Protein AF-A0A2N1JEE6-F1 (afdb_monomer)

Organism: NCBI:txid2020962

Secondary structure (DSSP, 8-state):
-----PPPP---------------------S--SSHHHHHHHHH----HHHHHHHHHHHHTS-TT---HHHHHHHHHHHTT-HHHHHHHHHHTTTTTTS-HHHHHHHHHHHHHHHHHHHTTS--SSHHHHHHHHHHHHTPPPPPPTT--------SSSSSS-----------TTHHHHHHHHHHHHHHHHHHHHHHHHHHHHHHHHHHHHHHHHHHHHHHHHHHHHHHHHHHHHHHHHHHHHHHHHHHHHHHHHHHHHHHHHHHHHHHHHHHHHHHHHHHHHHHHHHHHHHHHHHHHHHHHHHHHHHTTS----TTTHHHHHHHHHHHHHHHHHHHHHHHHHHHHHHHHHHHHHHHHHHHHHHHHHHHHHHHHHHHHHHHHHHHHHHHHHHHHHHHHHHHHHHHHHHHHHHHHHHHHHHHHHHHHHHHHHHHHHHHHHHHHHHHHHHHHHHHHHHHHHHHHHHHHHHHHHHHHHHHHHHHHHTTHHHHHHHHHHHHHHHHHHHHHHHHHHHHHHHHHHHHHS--

Radius of gyration: 68.31 Å; Cα contacts (8 Å, |Δi|>4): 81; chains: 1; bounding box: 170×67×222 Å

Solvent-accessible surface area (backbone atoms only — not comparable to full-atom values): 29896 Å² total; per-residue (Å²): 142,78,86,83,83,80,75,85,80,79,82,75,88,66,87,78,85,75,82,72,93,77,78,85,81,89,79,95,78,92,84,79,90,72,62,67,65,56,51,56,54,35,70,65,61,86,68,51,72,48,51,49,53,48,50,51,56,33,53,68,76,46,65,81,80,41,65,55,66,67,58,53,51,50,36,43,59,54,49,73,64,38,62,66,57,51,49,47,35,36,56,78,67,64,47,73,84,86,52,57,72,71,57,43,52,53,52,49,48,56,51,55,51,50,52,55,58,54,51,70,73,44,79,54,83,21,56,57,54,24,46,29,55,47,32,48,58,77,75,40,77,57,77,82,70,89,79,82,84,68,87,78,78,90,80,86,78,81,86,82,79,84,86,81,87,88,79,88,81,98,80,61,90,68,54,59,60,55,53,48,53,48,48,51,48,52,49,52,51,49,51,52,50,52,52,50,50,52,50,51,51,53,53,50,48,52,52,50,50,54,49,48,50,51,51,51,53,51,48,52,55,47,50,53,51,49,53,52,49,54,51,48,53,51,53,50,52,50,50,53,51,50,51,53,52,49,54,51,52,51,52,50,51,52,52,51,51,51,50,51,53,50,50,53,51,52,52,52,53,50,52,53,50,50,50,52,50,52,52,52,49,54,50,50,51,54,49,50,52,51,49,50,56,50,51,54,50,52,51,52,50,54,48,54,55,51,60,69,66,69,81,82,88,76,84,81,56,58,71,63,43,51,58,51,42,54,54,48,47,52,50,44,48,51,45,52,53,49,47,51,51,48,48,51,49,51,51,50,49,48,52,52,52,51,50,51,51,51,53,49,49,51,51,50,51,53,51,51,52,53,52,50,51,52,50,49,52,53,53,48,51,57,52,48,53,53,48,54,53,50,51,52,50,50,51,52,51,49,51,51,50,51,51,52,51,52,52,52,51,52,51,53,48,50,54,49,52,52,52,52,52,53,48,52,54,50,50,52,51,51,52,52,52,50,52,50,51,52,51,49,52,54,49,51,52,51,51,50,53,49,49,49,60,64,43,45,62,56,51,50,52,51,51,52,49,52,50,52,52,50,49,52,51,53,48,52,54,47,51,65,54,52,68,45,44,63,58,52,52,50,50,50,50,52,51,50,52,53,51,48,52,49,49,52,49,52,52,51,51,50,50,50,53,51,51,50,52,52,51,60,67,73,75,115

Foldseek 3Di:
DDDDDDDDDDPPPDPPPPPDDDDDDDDDDPDDPPVVVLLVLLVVPPDDPLLLVLVLQLVVPDDPQDPDVVSSVVSNVVSLPPPVSLVSQLVVVVVPPDDDPVVSSVVSCVVSVVVVVSLNVADDSHSQRSSCSSCVSVVHHRDDDPDPPDPDDPDDPPPPPPDDDDDDDPDDPPVVVVVVVVVVVVVVVVVVVVVVVVVVVVVVVVVVVVVVVVVVVVVVVVVVVVVVVVVVVVVVVVVVVVVVVVVVVVVVVVVVVVVVVVVVVVVVVVVVVVVVVVVVVVVVVVVVVVVVVVVVVVVVVVVVVVVVVPDDDDPPCVVVVVVVCVVVVVVVVVVVVVVVVVVVVVVVVVVVVVVVVVVVVVVVVVVVVVVVVVVVVVVVVVVVVVVVVVVVVVVVVVVVVVVVVVVVVVVVVVVVVVVVVVVVVVVVVVVVVVVVVVVVVVVVVVVVVVVCVVCVVVVVVVVVVVVVVVVVVVVVVVVVVVVCVVVVVVVVVVVVVVVVVVVVVVVVVVVVVVVVVVVVVVVD

Sequence (524 aa):
MEPVLGAPGHTSLFFNSSFASDSSDGSAAASSAGPSRLQHLATSFHLHDAEIAFFDQVLRGLDDTSSSFSELKHMYNACIQDTSLVTQVARTLELTASYRVADIRAAVDTRLWNTLLSLVQVRGSTWRERWDSVRVSIGLEPLDTPDTEEPYAMNTLADALAFADPETSTADLDSHAWDRRIAQRCYNVQILRAAWAQWREQTAYRHMEQRQERHADAFDAALVRERAWRAWRRTFARCCALERTASKAHSARAHEHVALTFTEWRLHAKAQFIDRVCRAQALRTAWNQWWQAFTTRTVQMQCAERDAASLDRTRPWRLAFARNIYARASTALLRTHSDTRLLCRCVNRWRKTARQRHMAARRAEHSADVLLLTRAVAQWRTRYEVNVHMDQKAAATHTLHLLARHRAHLRRWHTHAKRRRMHRTMLSLFHSQHKQAVLQQTWDQWRDVFAETLLAHEEYATFAYRRRRMLHTCWGRWLARTSLLPAVELRRRSLQSSAWQRWVGMVLARRQRRNAAIFTSATL

Structure (mmCIF, N/CA/C/O backbone):
data_AF-A0A2N1JEE6-F1
#
_entry.id   AF-A0A2N1JEE6-F1
#
loop_
_atom_site.group_PDB
_atom_site.id
_atom_site.type_symbol
_atom_site.label_atom_id
_atom_site.label_alt_id
_atom_site.label_comp_id
_atom_site.label_asym_id
_atom_site.label_entity_id
_atom_site.label_seq_id
_atom_site.pdbx_PDB_ins_code
_atom_site.Cartn_x
_atom_site.Cartn_y
_atom_site.Cartn_z
_atom_site.occupancy
_atom_site.B_iso_or_equiv
_atom_site.auth_seq_id
_atom_site.auth_comp_id
_atom_site.auth_asym_id
_atom_site.auth_atom_id
_atom_site.pdbx_PDB_model_num
ATOM 1 N N . MET A 1 1 ? 1.977 -38.975 23.745 1.00 42.34 1 MET A N 1
ATOM 2 C CA . MET A 1 1 ? 1.990 -39.452 22.349 1.00 42.34 1 MET A CA 1
ATOM 3 C C . MET A 1 1 ? 0.694 -38.987 21.711 1.00 42.34 1 MET A C 1
ATOM 5 O O . MET A 1 1 ? -0.323 -39.640 21.879 1.00 42.34 1 MET A O 1
ATOM 9 N N . GLU A 1 2 ? 0.723 -37.817 21.081 1.00 30.75 2 GLU A N 1
ATOM 10 C CA . GLU A 1 2 ? -0.390 -37.247 20.310 1.00 30.75 2 GLU A CA 1
ATOM 11 C C . GLU A 1 2 ? 0.098 -37.020 18.872 1.00 30.75 2 GLU A C 1
ATOM 13 O O . GLU A 1 2 ? 1.260 -36.633 18.699 1.00 30.75 2 GLU A O 1
ATOM 18 N N . PRO A 1 3 ? -0.731 -37.265 17.843 1.00 54.09 3 PRO A N 1
ATOM 19 C CA . PRO A 1 3 ? -0.333 -37.055 16.463 1.00 54.09 3 PRO A CA 1
ATOM 20 C C . PRO A 1 3 ? -0.489 -35.577 16.089 1.00 54.09 3 PRO A C 1
ATOM 22 O O . PRO A 1 3 ? -1.566 -34.991 16.185 1.00 54.09 3 PRO A O 1
ATOM 25 N N . VAL A 1 4 ? 0.610 -34.980 15.632 1.00 46.44 4 VAL A N 1
ATOM 26 C CA . VAL A 1 4 ? 0.639 -33.645 15.028 1.00 46.44 4 VAL A CA 1
ATOM 27 C C . VAL A 1 4 ? 0.014 -33.736 13.635 1.00 46.44 4 VAL A C 1
ATOM 29 O O . VAL A 1 4 ? 0.578 -34.348 12.731 1.00 46.44 4 VAL A O 1
ATOM 32 N N . LEU A 1 5 ? -1.161 -33.130 13.465 1.00 43.97 5 LEU A N 1
ATOM 33 C CA . LEU A 1 5 ? -1.793 -32.920 12.163 1.00 43.97 5 LEU A CA 1
ATOM 34 C C . LEU A 1 5 ? -1.007 -31.854 11.387 1.00 43.97 5 LEU A C 1
ATOM 36 O O . LEU A 1 5 ? -0.991 -30.680 11.758 1.00 43.97 5 LEU A O 1
ATOM 40 N N . GLY A 1 6 ? -0.336 -32.283 10.317 1.00 38.59 6 GLY A N 1
ATOM 41 C CA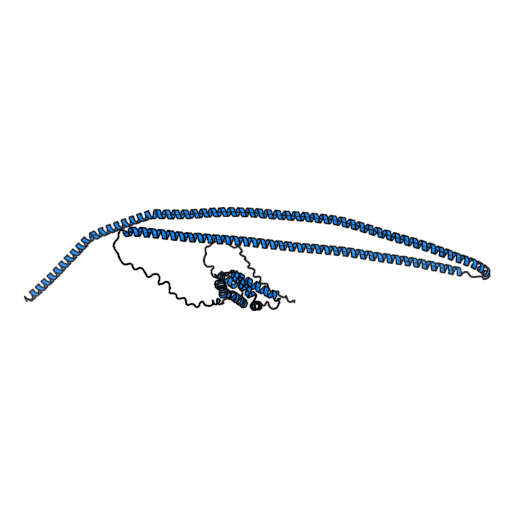 . GLY A 1 6 ? 0.356 -31.411 9.375 1.00 38.59 6 GLY A CA 1
ATOM 42 C C . GLY A 1 6 ? -0.635 -30.588 8.553 1.00 38.59 6 GLY A C 1
ATOM 43 O O . GLY A 1 6 ? -1.501 -31.134 7.875 1.00 38.59 6 GLY A O 1
ATOM 44 N N . ALA A 1 7 ? -0.503 -29.265 8.615 1.00 36.31 7 ALA A N 1
ATOM 45 C CA . ALA A 1 7 ? -1.203 -28.351 7.722 1.00 36.31 7 ALA A CA 1
ATOM 46 C C . ALA A 1 7 ? -0.564 -28.386 6.316 1.00 36.31 7 ALA A C 1
ATOM 48 O O . ALA A 1 7 ? 0.666 -28.440 6.219 1.00 36.31 7 ALA A O 1
ATOM 49 N N . PRO A 1 8 ? -1.352 -28.319 5.227 1.00 42.34 8 PRO A N 1
ATOM 50 C CA . PRO A 1 8 ? -0.814 -28.244 3.874 1.00 42.34 8 PRO A CA 1
ATOM 51 C C . PRO A 1 8 ? -0.087 -26.910 3.661 1.00 42.34 8 PRO A C 1
ATOM 53 O O . PRO A 1 8 ? -0.622 -25.829 3.920 1.00 42.34 8 PRO A O 1
ATOM 56 N N . GLY A 1 9 ? 1.163 -26.997 3.207 1.00 33.09 9 GLY A N 1
ATOM 57 C CA . GLY A 1 9 ? 1.999 -25.845 2.899 1.00 33.09 9 GLY A CA 1
ATOM 58 C C . GLY A 1 9 ? 1.408 -25.027 1.753 1.00 33.09 9 GLY A C 1
ATOM 59 O O . GLY A 1 9 ? 1.302 -25.498 0.626 1.00 33.09 9 GLY A O 1
ATOM 60 N N . HIS A 1 10 ? 1.056 -23.775 2.030 1.00 34.78 10 HIS A N 1
ATOM 61 C CA . HIS A 1 10 ? 0.797 -22.789 0.990 1.00 34.78 10 HIS A CA 1
ATOM 62 C C . HIS A 1 10 ? 2.125 -22.430 0.310 1.00 34.78 10 HIS A C 1
ATOM 64 O O . HIS A 1 10 ? 2.899 -21.623 0.830 1.00 34.78 10 HIS A O 1
ATOM 70 N N . THR A 1 11 ? 2.394 -23.017 -0.857 1.00 36.62 11 THR A N 1
ATOM 71 C CA . THR A 1 11 ? 3.516 -22.649 -1.732 1.00 36.62 11 THR A CA 1
ATOM 72 C C . THR A 1 11 ? 3.239 -21.275 -2.339 1.00 36.62 11 THR A C 1
ATOM 74 O O . THR A 1 11 ? 2.699 -21.110 -3.428 1.00 36.62 11 THR A O 1
ATOM 77 N N . SER A 1 12 ? 3.549 -20.249 -1.559 1.00 31.45 12 SER A N 1
ATOM 78 C CA . SER A 1 12 ? 3.483 -18.853 -1.952 1.00 31.45 12 SER A CA 1
ATOM 79 C C . SER A 1 12 ? 4.599 -18.550 -2.962 1.00 31.45 12 SER A C 1
ATOM 81 O O . SER A 1 12 ? 5.715 -18.204 -2.575 1.00 31.45 12 SER A O 1
ATOM 83 N N . LEU A 1 13 ? 4.287 -18.639 -4.257 1.00 33.91 13 LEU A N 1
ATOM 84 C CA . LEU A 1 13 ? 5.115 -18.137 -5.359 1.00 33.91 13 LEU A CA 1
ATOM 85 C C . LEU A 1 13 ? 5.089 -16.596 -5.384 1.00 33.91 13 LEU A C 1
ATOM 87 O O . LEU A 1 13 ? 4.485 -15.974 -6.253 1.00 33.91 13 LEU A O 1
ATOM 91 N N . PHE A 1 14 ? 5.736 -15.956 -4.408 1.00 34.00 14 PHE A N 1
ATOM 92 C CA . PHE A 1 14 ? 6.141 -14.559 -4.546 1.00 34.00 14 PHE A CA 1
ATOM 93 C C . PHE A 1 14 ? 7.592 -14.529 -5.012 1.00 34.00 14 PHE A C 1
ATOM 95 O O . PHE A 1 14 ? 8.490 -14.986 -4.310 1.00 34.00 14 PHE A O 1
ATOM 102 N N . PHE A 1 15 ? 7.803 -13.971 -6.205 1.00 38.72 15 PHE A N 1
ATOM 103 C CA . PHE A 1 15 ? 9.113 -13.658 -6.763 1.00 38.72 15 PHE A CA 1
ATOM 104 C C . PHE A 1 15 ? 9.926 -12.836 -5.757 1.00 38.72 15 PHE A C 1
ATOM 106 O O . PHE A 1 15 ? 9.699 -11.638 -5.571 1.00 38.72 15 PHE A O 1
ATOM 113 N N . ASN A 1 16 ? 10.870 -13.494 -5.089 1.00 26.19 16 ASN A N 1
ATOM 114 C CA . ASN A 1 16 ? 11.806 -12.849 -4.190 1.00 26.19 16 ASN A CA 1
ATOM 115 C C . ASN A 1 16 ? 12.898 -12.205 -5.054 1.00 26.19 16 ASN A C 1
ATOM 117 O O . ASN A 1 16 ? 13.883 -12.841 -5.420 1.00 26.19 16 ASN A O 1
ATOM 121 N N . SER A 1 17 ? 12.706 -10.944 -5.438 1.00 31.61 17 SER A N 1
ATOM 122 C CA . SER A 1 17 ? 13.746 -10.139 -6.079 1.00 31.61 17 SER A CA 1
ATOM 123 C C . SER A 1 17 ? 14.783 -9.729 -5.028 1.00 31.61 17 SER A C 1
ATOM 125 O O . SER A 1 17 ? 14.808 -8.582 -4.580 1.00 31.61 17 SER A O 1
ATOM 127 N N . SER A 1 18 ? 15.605 -10.681 -4.595 1.00 31.06 18 SER A N 1
ATOM 128 C CA . SER A 1 18 ? 16.774 -10.423 -3.761 1.00 31.06 18 SER A CA 1
ATOM 129 C C . SER A 1 18 ? 17.998 -10.295 -4.664 1.00 31.06 18 SER A C 1
ATOM 131 O O . SER A 1 18 ? 18.794 -11.218 -4.779 1.00 31.06 18 SER A O 1
ATOM 133 N N . PHE A 1 19 ? 18.137 -9.147 -5.332 1.00 36.41 19 PHE A N 1
ATOM 134 C CA . PHE A 1 19 ? 19.445 -8.709 -5.821 1.00 36.41 19 PHE A CA 1
ATOM 135 C C . PHE A 1 19 ? 20.159 -8.060 -4.634 1.00 36.41 19 PHE A C 1
ATOM 137 O O . PHE A 1 19 ? 19.973 -6.878 -4.347 1.00 36.41 19 PHE A O 1
ATOM 144 N N . ALA A 1 20 ? 20.895 -8.882 -3.887 1.00 36.78 20 ALA A N 1
ATOM 145 C CA . ALA A 1 20 ? 21.891 -8.400 -2.950 1.00 36.78 20 ALA A CA 1
ATOM 146 C C . ALA A 1 20 ? 23.076 -7.866 -3.759 1.00 36.78 20 ALA A C 1
ATOM 148 O O . ALA A 1 20 ? 23.580 -8.534 -4.659 1.00 36.78 20 ALA A O 1
ATOM 149 N N . SER A 1 21 ? 23.456 -6.632 -3.452 1.00 42.31 21 SER A N 1
ATOM 150 C CA . SER A 1 21 ? 24.636 -5.964 -3.974 1.00 42.31 21 SER A CA 1
ATOM 151 C C . SER A 1 21 ? 25.900 -6.649 -3.460 1.00 42.31 21 SER A C 1
ATOM 153 O O . SER A 1 21 ? 26.266 -6.473 -2.303 1.00 42.31 21 SER A O 1
ATOM 155 N N . ASP A 1 22 ? 26.547 -7.388 -4.346 1.00 33.66 22 ASP A N 1
ATOM 156 C CA . ASP A 1 22 ? 27.937 -7.844 -4.296 1.00 33.66 22 ASP A CA 1
ATOM 157 C C . ASP A 1 22 ? 28.322 -7.919 -5.786 1.00 33.66 22 ASP A C 1
ATOM 159 O O . ASP A 1 22 ? 27.568 -8.483 -6.572 1.00 33.66 22 ASP A O 1
ATOM 163 N N . SER A 1 23 ? 29.368 -7.319 -6.332 1.00 38.56 23 SER A N 1
ATOM 164 C CA . SER A 1 23 ? 30.572 -6.712 -5.800 1.00 38.56 23 SER A CA 1
ATOM 165 C C . SER A 1 23 ? 31.254 -5.945 -6.958 1.00 38.56 23 SER A C 1
ATOM 167 O O . SER A 1 23 ? 30.722 -5.824 -8.062 1.00 38.56 23 SER A O 1
ATOM 169 N N . SER A 1 24 ? 32.410 -5.380 -6.636 1.00 44.25 24 SER A N 1
ATOM 170 C CA . SER A 1 24 ? 33.541 -4.983 -7.483 1.00 44.25 24 SER A CA 1
ATOM 171 C C . SER A 1 24 ? 33.655 -5.514 -8.924 1.00 44.25 24 SER A C 1
ATOM 173 O O . SER A 1 24 ? 33.383 -6.673 -9.210 1.00 44.25 24 SER A O 1
ATOM 175 N N . ASP A 1 25 ? 34.279 -4.652 -9.733 1.00 40.81 25 ASP A N 1
ATOM 176 C CA . ASP A 1 25 ? 35.166 -4.935 -10.868 1.00 40.81 25 ASP A CA 1
ATOM 177 C C . ASP A 1 25 ? 34.602 -5.520 -12.175 1.00 40.81 25 ASP A C 1
ATOM 179 O O . ASP A 1 25 ? 34.233 -6.678 -12.307 1.00 40.81 25 ASP A O 1
ATOM 183 N N . GLY A 1 26 ? 34.639 -4.640 -13.184 1.00 46.50 26 GLY A N 1
ATOM 184 C CA . GLY A 1 26 ? 35.206 -4.855 -14.516 1.00 46.50 26 GLY A CA 1
ATOM 185 C C . GLY A 1 26 ? 35.035 -6.211 -15.203 1.00 46.50 26 GLY A C 1
ATOM 186 O O . GLY A 1 26 ? 35.706 -7.173 -14.864 1.00 46.50 26 GLY A O 1
ATOM 187 N N . SER A 1 27 ? 34.310 -6.222 -16.323 1.00 38.28 27 SER A N 1
ATOM 188 C CA . SER A 1 27 ? 34.891 -6.468 -17.656 1.00 38.28 27 SER A CA 1
ATOM 189 C C . SER A 1 27 ? 33.782 -6.652 -18.694 1.00 38.28 27 SER A C 1
ATOM 191 O O . SER A 1 27 ? 32.719 -7.211 -18.428 1.00 38.28 27 SER A O 1
ATOM 193 N N . ALA A 1 28 ? 34.036 -6.142 -19.893 1.00 48.94 28 ALA A N 1
ATOM 194 C CA . ALA A 1 28 ? 33.164 -6.229 -21.047 1.00 48.94 28 ALA A CA 1
ATOM 195 C C . ALA A 1 28 ? 32.959 -7.689 -21.497 1.00 48.94 28 ALA A C 1
ATOM 197 O O . ALA A 1 28 ? 33.898 -8.348 -21.933 1.00 48.94 28 ALA A O 1
ATOM 198 N N . ALA A 1 29 ? 31.714 -8.163 -21.458 1.00 38.03 29 ALA A N 1
ATOM 199 C CA . ALA A 1 29 ? 31.270 -9.360 -22.172 1.00 38.03 29 ALA A CA 1
ATOM 200 C C . ALA A 1 29 ? 29.794 -9.201 -22.568 1.00 38.03 29 ALA A C 1
ATOM 202 O O . ALA A 1 29 ? 28.880 -9.730 -21.939 1.00 38.03 29 ALA A O 1
ATOM 203 N N . ALA A 1 30 ? 29.553 -8.412 -23.613 1.00 49.78 30 ALA A N 1
ATOM 204 C CA . ALA A 1 30 ? 28.250 -8.290 -24.248 1.00 49.78 30 ALA A CA 1
ATOM 205 C C . ALA A 1 30 ? 28.172 -9.254 -25.438 1.00 49.78 30 ALA A C 1
ATOM 207 O O . ALA A 1 30 ? 28.533 -8.859 -26.536 1.00 49.78 30 ALA A O 1
ATOM 208 N N . SER A 1 31 ? 27.710 -10.493 -25.212 1.00 48.94 31 SER A N 1
ATOM 209 C CA . SER A 1 31 ? 26.997 -11.331 -26.203 1.00 48.94 31 SER A CA 1
ATOM 210 C C . SER A 1 31 ? 26.848 -12.782 -25.7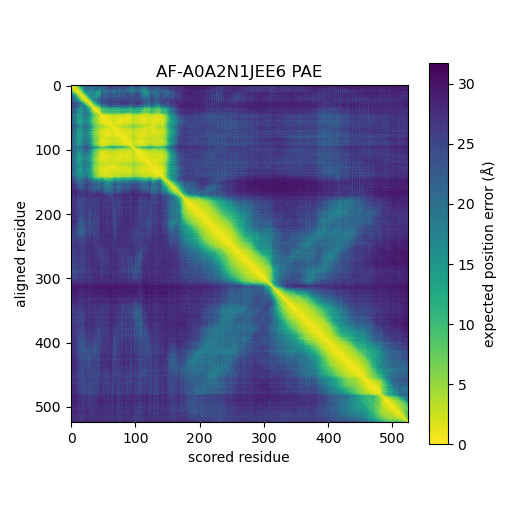12 1.00 48.94 31 SER A C 1
ATOM 212 O O . SER A 1 31 ? 27.849 -13.485 -25.603 1.00 48.94 31 SER A O 1
ATOM 214 N N . SER A 1 32 ? 25.598 -13.213 -25.460 1.00 44.59 32 SER A N 1
ATOM 215 C CA . SER A 1 32 ? 25.071 -14.611 -25.453 1.00 44.59 32 SER A CA 1
ATOM 216 C C . SER A 1 32 ? 24.107 -14.995 -24.306 1.00 44.59 32 SER A C 1
ATOM 218 O O . SER A 1 32 ? 23.862 -16.172 -24.068 1.00 44.59 32 SER A O 1
ATOM 220 N N . ALA A 1 33 ? 23.430 -14.046 -23.648 1.00 47.16 33 ALA A N 1
ATOM 221 C CA . ALA A 1 33 ? 22.341 -14.352 -22.697 1.00 47.16 33 ALA A CA 1
ATOM 222 C C . ALA A 1 33 ? 20.997 -14.725 -23.388 1.00 47.16 33 ALA A C 1
ATOM 224 O O . ALA A 1 33 ? 19.940 -14.201 -23.033 1.00 47.16 33 ALA A O 1
ATOM 225 N N . GLY A 1 34 ? 21.040 -15.572 -24.423 1.00 51.19 34 GLY A N 1
ATOM 226 C CA . GLY A 1 34 ? 19.921 -15.860 -25.337 1.00 51.19 34 GLY A CA 1
ATOM 227 C C . GLY A 1 34 ? 18.978 -17.015 -24.947 1.00 51.19 34 GLY A C 1
ATOM 228 O O . GLY A 1 34 ? 17.771 -16.830 -25.072 1.00 51.19 34 GLY A O 1
ATOM 229 N N . PRO A 1 35 ? 19.452 -18.176 -24.448 1.00 52.31 35 PRO A N 1
ATOM 230 C CA . PRO A 1 35 ? 18.564 -19.322 -24.182 1.00 52.31 35 PRO A CA 1
ATOM 231 C C . PRO A 1 35 ? 18.156 -19.511 -22.706 1.00 52.31 35 PRO A C 1
ATOM 233 O O . PRO A 1 35 ? 17.054 -19.980 -22.424 1.00 52.31 35 PRO A O 1
ATOM 236 N N . SER A 1 36 ? 18.979 -19.092 -21.737 1.00 54.16 36 SER A N 1
ATOM 237 C CA . SER A 1 36 ? 18.764 -19.441 -20.318 1.00 54.16 36 SER A CA 1
ATOM 238 C C . SER A 1 36 ? 17.549 -18.751 -19.685 1.00 54.16 36 SER A C 1
ATOM 240 O O . SER A 1 36 ? 16.884 -19.312 -18.817 1.00 54.16 36 SER A O 1
ATOM 242 N N . ARG A 1 37 ? 17.206 -17.533 -20.124 1.00 57.47 37 ARG A N 1
ATOM 243 C CA . ARG A 1 37 ? 16.063 -16.787 -19.568 1.00 57.47 37 ARG A CA 1
ATOM 244 C C . ARG A 1 37 ? 14.716 -17.339 -20.042 1.00 57.47 37 ARG A C 1
ATOM 246 O O . ARG A 1 37 ? 13.752 -17.298 -19.283 1.00 57.47 37 ARG A O 1
ATOM 253 N N . LEU A 1 38 ? 14.665 -17.863 -21.269 1.00 54.69 38 LEU A N 1
ATOM 254 C CA . LEU A 1 38 ? 13.488 -18.554 -21.794 1.00 54.69 38 LEU A CA 1
ATOM 255 C C . LEU A 1 38 ? 13.304 -19.906 -21.109 1.00 54.69 38 LEU A C 1
ATOM 257 O O . LEU A 1 38 ? 12.187 -20.202 -20.714 1.00 54.69 38 LEU A O 1
ATOM 261 N N . GLN A 1 39 ? 14.382 -20.657 -20.850 1.00 58.53 39 GLN A N 1
ATOM 262 C CA . GLN A 1 39 ? 14.305 -21.878 -20.038 1.00 58.53 39 GLN A CA 1
ATOM 263 C C . GLN A 1 39 ? 13.777 -21.610 -18.622 1.00 58.53 39 GLN A C 1
ATOM 265 O O . GLN A 1 39 ? 12.922 -22.350 -18.152 1.00 58.53 39 GLN A O 1
ATOM 270 N N . HIS A 1 40 ? 14.194 -20.523 -17.962 1.00 64.94 40 HIS A N 1
ATOM 271 C CA . HIS A 1 40 ? 13.660 -20.179 -16.638 1.00 64.94 40 HIS A CA 1
ATOM 272 C C . HIS A 1 40 ? 12.172 -19.798 -16.654 1.00 64.94 40 HIS A C 1
ATOM 274 O O . HIS A 1 40 ? 11.439 -20.166 -15.735 1.00 64.94 40 HIS A O 1
ATOM 280 N N . LEU A 1 41 ? 11.707 -19.089 -17.689 1.00 60.25 41 LEU A N 1
ATOM 281 C CA . LEU A 1 41 ? 10.283 -18.783 -17.854 1.00 60.25 41 LEU A CA 1
ATOM 282 C C . LEU A 1 41 ? 9.481 -20.036 -18.228 1.00 60.25 41 LEU A C 1
ATOM 284 O O . LEU A 1 41 ? 8.426 -20.262 -17.651 1.00 60.25 41 LEU A O 1
ATOM 288 N N . ALA A 1 42 ? 10.008 -20.891 -19.098 1.00 55.78 42 ALA A N 1
ATOM 289 C CA . ALA A 1 42 ? 9.425 -22.180 -19.454 1.00 55.78 42 ALA A CA 1
ATOM 290 C C . ALA A 1 42 ? 9.226 -23.091 -18.239 1.00 55.78 42 ALA A C 1
ATOM 292 O O . ALA A 1 42 ? 8.121 -23.559 -17.988 1.00 55.78 42 ALA A O 1
ATOM 293 N N . THR A 1 43 ? 10.258 -23.244 -17.401 1.00 64.31 43 THR A N 1
ATOM 294 C CA . THR A 1 43 ? 10.157 -24.016 -16.151 1.00 64.31 43 THR A CA 1
ATOM 295 C C . THR A 1 43 ? 9.184 -23.412 -15.138 1.00 64.31 43 THR A C 1
ATOM 297 O O . THR A 1 43 ? 8.777 -24.099 -14.209 1.00 64.31 43 THR A O 1
ATOM 300 N N . SER A 1 44 ? 8.809 -22.135 -15.288 1.00 73.62 44 SER A N 1
ATOM 301 C CA . SER A 1 44 ? 7.863 -21.476 -14.379 1.00 73.62 44 SER A CA 1
ATOM 302 C C . SER A 1 44 ? 6.396 -21.792 -14.690 1.00 73.62 44 SER A C 1
ATOM 304 O O . SER A 1 44 ? 5.535 -21.616 -13.825 1.00 73.62 44 SER A O 1
ATOM 306 N N . PHE A 1 45 ? 6.106 -22.302 -15.890 1.00 80.56 45 PHE A N 1
ATOM 307 C CA . PHE A 1 45 ? 4.777 -22.756 -16.280 1.00 80.56 45 PHE A CA 1
ATOM 308 C C . PHE A 1 45 ? 4.584 -24.218 -15.865 1.00 80.56 45 PHE A C 1
ATOM 310 O O . PHE A 1 45 ? 4.661 -25.132 -16.678 1.00 80.56 45 PHE A O 1
ATOM 317 N N . HIS A 1 46 ? 4.311 -24.452 -14.581 1.00 87.94 46 HIS A N 1
ATOM 318 C CA . HIS A 1 46 ? 3.826 -25.754 -14.109 1.00 87.94 46 HIS A CA 1
ATOM 319 C C . HIS A 1 46 ? 2.353 -25.943 -14.509 1.00 87.94 46 HIS A C 1
ATOM 321 O O . HIS A 1 46 ? 1.449 -25.803 -13.678 1.00 87.94 46 HIS A O 1
ATOM 327 N N . LEU A 1 47 ? 2.129 -26.191 -15.800 1.00 94.06 47 LEU A N 1
ATOM 328 C CA . LEU A 1 47 ? 0.809 -26.392 -16.389 1.00 94.06 47 LEU A CA 1
ATOM 329 C C . LEU A 1 47 ? 0.463 -27.874 -16.438 1.00 94.06 47 LEU A C 1
ATOM 331 O O . LEU A 1 47 ? 1.283 -28.698 -16.829 1.00 94.06 47 LEU A O 1
ATOM 335 N N . HIS A 1 48 ? -0.765 -28.193 -16.048 1.00 95.69 48 HIS A N 1
ATOM 336 C CA . HIS A 1 48 ? -1.341 -29.524 -16.227 1.00 95.69 48 HIS A CA 1
ATOM 337 C C . HIS A 1 48 ? -1.953 -29.641 -17.626 1.00 95.69 48 HIS A C 1
ATOM 339 O O . HIS A 1 48 ? -2.356 -28.635 -18.213 1.00 95.69 48 HIS A O 1
ATOM 345 N N . ASP A 1 49 ? -2.124 -30.866 -18.122 1.00 95.94 49 ASP A N 1
ATOM 346 C CA . ASP A 1 49 ? -2.691 -31.129 -19.455 1.00 95.94 49 ASP A CA 1
ATOM 347 C C . ASP A 1 49 ? -4.059 -30.466 -19.669 1.00 95.94 49 ASP A C 1
ATOM 349 O O . ASP A 1 49 ? -4.343 -29.941 -20.742 1.00 95.94 49 ASP A O 1
ATOM 353 N N . ALA A 1 50 ? -4.899 -30.407 -18.629 1.00 96.81 50 ALA A N 1
ATOM 354 C CA . ALA A 1 50 ? -6.191 -29.722 -18.700 1.00 96.81 50 ALA A CA 1
ATOM 355 C C . ALA A 1 50 ? -6.052 -28.196 -18.841 1.00 96.81 50 ALA A C 1
ATOM 357 O O . ALA A 1 50 ? -6.875 -27.558 -19.495 1.00 96.81 50 ALA A O 1
ATOM 358 N N . GLU A 1 51 ? -5.018 -27.597 -18.243 1.00 96.81 51 GLU A N 1
ATOM 359 C CA . GLU A 1 51 ? -4.724 -26.170 -18.412 1.00 96.81 51 GLU A CA 1
ATOM 360 C C . GLU A 1 51 ? -4.208 -25.900 -19.828 1.00 96.81 51 GLU A C 1
ATOM 362 O O . GLU A 1 51 ? -4.616 -24.922 -20.448 1.00 96.81 51 GLU A O 1
ATOM 367 N N . ILE A 1 52 ? -3.366 -26.791 -20.362 1.00 96.81 52 ILE A N 1
ATOM 368 C CA . ILE A 1 52 ? -2.875 -26.716 -21.742 1.00 96.81 52 ILE A CA 1
ATOM 369 C C . ILE A 1 52 ? -4.049 -26.809 -22.723 1.00 96.81 52 ILE A C 1
ATOM 371 O O . ILE A 1 52 ? -4.205 -25.930 -23.564 1.00 96.81 52 ILE A O 1
ATOM 375 N N . ALA A 1 53 ? -4.933 -27.797 -22.555 1.00 96.81 53 ALA A N 1
ATOM 376 C CA . ALA A 1 53 ? -6.122 -27.962 -23.389 1.00 96.81 53 ALA A CA 1
ATOM 377 C C . ALA A 1 53 ? -7.067 -26.748 -23.321 1.00 96.81 53 ALA A C 1
ATOM 379 O O . ALA A 1 53 ? -7.639 -26.350 -24.338 1.00 96.81 53 ALA A O 1
ATOM 380 N N . PHE A 1 54 ? -7.206 -26.126 -22.142 1.00 97.94 54 PHE A N 1
ATOM 381 C CA . PHE A 1 54 ? -7.961 -24.882 -21.985 1.00 97.94 54 PHE A CA 1
ATOM 382 C C . PHE A 1 54 ? -7.360 -23.751 -22.832 1.00 97.94 54 PHE A C 1
ATOM 384 O O . PHE A 1 54 ? -8.085 -23.089 -23.573 1.00 97.94 54 PHE A O 1
ATOM 391 N N . PHE A 1 55 ? -6.045 -23.531 -22.758 1.00 97.75 55 PHE A N 1
ATOM 392 C CA . PHE A 1 55 ? -5.384 -22.470 -23.524 1.00 97.75 55 PHE A CA 1
ATOM 393 C C . PHE A 1 55 ? -5.314 -22.758 -25.023 1.00 97.75 55 PHE A C 1
ATOM 395 O O . PHE A 1 55 ? -5.479 -21.830 -25.813 1.00 97.75 55 PHE A O 1
ATOM 402 N N . ASP A 1 56 ? -5.175 -24.021 -25.424 1.00 97.12 56 ASP A N 1
ATOM 403 C CA . ASP A 1 56 ? -5.315 -24.424 -26.823 1.00 97.12 56 ASP A CA 1
ATOM 404 C C . ASP A 1 56 ? -6.690 -24.017 -27.362 1.00 97.12 56 ASP A C 1
ATOM 406 O O . ASP A 1 56 ? -6.787 -23.464 -28.453 1.00 97.12 56 ASP A O 1
ATOM 410 N N . GLN A 1 57 ? -7.759 -24.213 -26.583 1.00 97.50 57 GLN A N 1
ATOM 411 C CA . GLN A 1 57 ? -9.102 -23.799 -26.987 1.00 97.50 57 GLN A CA 1
ATOM 412 C C . GLN A 1 57 ? -9.250 -22.273 -27.074 1.00 97.50 57 GLN A C 1
ATOM 414 O O . GLN A 1 57 ? -9.867 -21.773 -28.015 1.00 97.50 57 GLN A O 1
ATOM 419 N N . VAL A 1 58 ? -8.655 -21.529 -26.133 1.00 97.44 58 VAL A N 1
ATOM 420 C CA . VAL A 1 58 ? -8.630 -20.056 -26.172 1.00 97.44 58 VAL A CA 1
ATOM 421 C C . VAL A 1 58 ? -7.946 -19.557 -27.448 1.00 97.44 58 VAL A C 1
ATOM 423 O O . VAL A 1 58 ? -8.439 -18.624 -28.079 1.00 97.44 58 VAL A O 1
ATOM 426 N N . LEU A 1 59 ? -6.828 -20.176 -27.835 1.00 96.69 59 LEU A N 1
ATOM 427 C CA . LEU A 1 59 ? -5.999 -19.741 -28.961 1.00 96.69 59 LEU A CA 1
ATOM 428 C C . LEU A 1 59 ? -6.476 -20.252 -30.320 1.00 96.69 59 LEU A C 1
ATOM 430 O O . LEU A 1 59 ? -6.239 -19.581 -31.320 1.00 96.69 59 LEU A O 1
ATOM 434 N N . ARG A 1 60 ? -7.199 -21.377 -30.375 1.00 95.75 60 ARG A N 1
ATOM 435 C CA . ARG A 1 60 ? -7.888 -21.827 -31.599 1.00 95.75 60 ARG A CA 1
ATOM 436 C C . ARG A 1 60 ? -8.980 -20.862 -32.048 1.00 95.75 60 ARG A C 1
ATOM 438 O O . ARG A 1 60 ? -9.266 -20.788 -33.234 1.00 95.75 60 ARG A O 1
ATOM 445 N N . GLY A 1 61 ? -9.607 -20.145 -31.116 1.00 95.00 61 GLY A N 1
ATOM 446 C CA . GLY A 1 61 ? -10.631 -19.154 -31.449 1.00 95.00 61 GLY A CA 1
ATOM 447 C C . GLY A 1 61 ? -10.089 -17.750 -31.740 1.00 95.00 61 GLY A C 1
ATOM 448 O O . GLY A 1 61 ? -10.883 -16.841 -31.970 1.00 95.00 61 GLY A O 1
ATOM 449 N N . LEU A 1 62 ? -8.768 -17.555 -31.700 1.00 96.31 62 LEU A N 1
ATOM 450 C CA . LEU A 1 62 ? -8.106 -16.310 -32.092 1.00 96.31 62 LEU A CA 1
ATOM 451 C C . LEU A 1 62 ? -7.659 -16.373 -33.554 1.00 96.31 62 LEU A C 1
ATOM 453 O O . LEU A 1 62 ? -7.233 -17.422 -34.028 1.00 96.31 62 LEU A O 1
ATOM 457 N N . ASP A 1 63 ? -7.695 -15.221 -34.224 1.00 94.19 63 ASP A N 1
ATOM 458 C CA . ASP A 1 63 ? -7.030 -15.019 -35.513 1.00 94.19 63 ASP A CA 1
ATOM 459 C C . ASP A 1 63 ? -5.514 -15.235 -35.350 1.00 94.19 63 ASP A C 1
ATOM 461 O O . ASP A 1 63 ? -4.903 -14.741 -34.394 1.00 94.19 63 ASP A O 1
ATOM 465 N N . ASP A 1 64 ? -4.910 -15.962 -36.289 1.00 91.81 64 ASP A N 1
ATOM 466 C CA . ASP A 1 64 ? -3.484 -16.297 -36.352 1.00 91.81 64 ASP A CA 1
ATOM 467 C C . ASP A 1 64 ? -2.587 -15.055 -36.274 1.00 91.81 64 ASP A C 1
ATOM 469 O O . ASP A 1 64 ? -1.477 -15.110 -35.740 1.00 91.81 64 ASP A O 1
ATOM 473 N N . THR A 1 65 ? -3.090 -13.913 -36.747 1.00 92.69 65 THR A N 1
ATOM 474 C CA . THR A 1 65 ? -2.375 -12.631 -36.762 1.00 92.69 65 THR A CA 1
ATOM 475 C C . THR A 1 65 ? -2.609 -11.774 -35.515 1.00 92.69 65 THR A C 1
ATOM 477 O O . THR A 1 65 ? -2.000 -10.707 -35.360 1.00 92.69 65 THR A O 1
ATOM 480 N N . SER A 1 66 ? -3.465 -12.215 -34.586 1.00 95.38 66 SER A N 1
ATOM 481 C CA . SER A 1 66 ? -3.841 -11.399 -33.435 1.00 95.38 66 SER A CA 1
ATOM 482 C C . SER A 1 66 ? -2.698 -11.245 -32.426 1.00 95.38 66 SER A C 1
ATOM 484 O O . SER A 1 66 ? -2.161 -12.201 -31.856 1.00 95.38 66 SER A O 1
ATOM 486 N N . SER A 1 67 ? -2.375 -9.982 -32.145 1.00 96.19 67 SER A N 1
ATOM 487 C CA . SER A 1 67 ? -1.502 -9.541 -31.047 1.00 96.19 67 SER A CA 1
ATOM 488 C C . SER A 1 67 ? -2.262 -8.727 -29.990 1.00 96.19 67 SER A C 1
ATOM 490 O O . SER A 1 67 ? -1.683 -8.225 -29.021 1.00 96.19 67 SER A O 1
ATOM 492 N N . SER A 1 68 ? -3.581 -8.589 -30.155 1.00 97.12 68 SER A N 1
ATOM 493 C CA . SER A 1 68 ? -4.419 -7.728 -29.327 1.00 97.12 68 SER A CA 1
ATOM 494 C C . SER A 1 68 ? -4.776 -8.408 -28.007 1.00 97.12 68 SER A C 1
ATOM 496 O O . SER A 1 68 ? -5.382 -9.478 -27.974 1.00 97.12 68 SER A O 1
ATOM 498 N N . PHE A 1 69 ? -4.424 -7.793 -26.874 1.00 97.00 69 PHE A N 1
ATOM 499 C CA . PHE A 1 69 ? -4.754 -8.352 -25.556 1.00 97.00 69 PHE A CA 1
ATOM 500 C C . PHE A 1 69 ? -6.268 -8.367 -25.282 1.00 97.00 69 PHE A C 1
ATOM 502 O O . PHE A 1 69 ? -6.750 -9.208 -24.524 1.00 97.00 69 PHE A O 1
ATOM 509 N N . SER A 1 70 ? -7.037 -7.449 -25.879 1.00 96.81 70 SER A N 1
ATOM 510 C CA . SER A 1 70 ? -8.492 -7.417 -25.694 1.00 96.81 70 SER A CA 1
ATOM 511 C C . SER A 1 70 ? -9.184 -8.614 -26.338 1.00 96.81 70 SER A C 1
ATOM 513 O O . SER A 1 70 ? -10.120 -9.140 -25.743 1.00 96.81 70 SER A O 1
ATOM 515 N N . GLU A 1 71 ? -8.705 -9.066 -27.499 1.00 97.12 71 GLU A N 1
ATOM 516 C CA . GLU A 1 71 ? -9.222 -10.258 -28.186 1.00 97.12 71 GLU A CA 1
ATOM 517 C C . GLU A 1 71 ? -8.883 -11.525 -27.401 1.00 97.12 71 GLU A C 1
ATOM 519 O O . GLU A 1 71 ? -9.776 -12.316 -27.106 1.00 97.12 71 GLU A O 1
ATOM 524 N N . LEU A 1 72 ? -7.637 -11.650 -26.926 1.00 97.56 72 LEU A N 1
ATOM 525 C CA . LEU A 1 72 ? -7.237 -12.751 -26.046 1.00 97.56 72 LEU A CA 1
ATOM 526 C C . LEU A 1 72 ? -8.098 -12.810 -24.780 1.00 97.56 72 LEU A C 1
ATOM 528 O O . LEU A 1 72 ? -8.599 -13.869 -24.406 1.00 97.56 72 LEU A O 1
ATOM 532 N N . LYS A 1 73 ? -8.312 -11.663 -24.126 1.00 97.50 73 LYS A N 1
ATOM 533 C CA . LYS A 1 73 ? -9.166 -11.581 -22.936 1.00 97.50 73 LYS A CA 1
ATOM 534 C C . LYS A 1 73 ? -10.621 -11.936 -23.251 1.00 97.50 73 LYS A C 1
ATOM 536 O O . LYS A 1 73 ? -11.287 -12.547 -22.417 1.00 97.50 73 LYS A O 1
ATOM 541 N N . HIS A 1 74 ? -11.130 -11.533 -24.413 1.00 97.75 74 HIS A N 1
ATOM 542 C CA . HIS A 1 74 ? -12.485 -11.868 -24.839 1.00 97.75 74 HIS A CA 1
ATOM 543 C C . HIS A 1 74 ? -12.648 -13.383 -25.013 1.00 97.75 74 HIS A C 1
ATOM 545 O O . HIS A 1 74 ? -13.555 -13.962 -24.415 1.00 97.75 74 HIS A O 1
ATOM 551 N N . MET A 1 75 ? -11.715 -14.030 -25.717 1.00 97.88 75 MET A N 1
ATOM 552 C CA . MET A 1 75 ? -11.716 -15.482 -25.914 1.00 97.88 75 MET A CA 1
ATOM 553 C C . MET A 1 75 ? -11.517 -16.258 -24.610 1.00 97.88 75 MET A C 1
ATOM 555 O O . MET A 1 75 ? -12.215 -17.241 -24.364 1.00 97.88 75 MET A O 1
ATOM 559 N N . TYR A 1 76 ? -10.650 -15.772 -23.717 1.00 98.19 76 TYR A N 1
ATOM 560 C CA . TYR A 1 76 ? -10.513 -16.310 -22.362 1.00 98.19 76 TYR A CA 1
ATOM 561 C C . TYR A 1 76 ? -11.843 -16.270 -21.596 1.00 98.19 76 TYR A C 1
ATOM 563 O O . TYR A 1 76 ? -12.264 -17.272 -21.021 1.00 98.19 76 TYR A O 1
ATOM 571 N N . ASN A 1 77 ? -12.539 -15.127 -21.621 1.00 97.50 77 ASN A N 1
ATOM 572 C CA . ASN A 1 77 ? -13.826 -14.964 -20.946 1.00 97.50 77 ASN A CA 1
ATOM 573 C C . ASN A 1 77 ? -14.936 -15.836 -21.554 1.00 97.50 77 ASN A C 1
ATOM 575 O O . ASN A 1 77 ? -15.866 -16.203 -20.838 1.00 97.50 77 ASN A O 1
ATOM 579 N N . ALA A 1 78 ? -14.862 -16.160 -22.845 1.00 97.56 78 ALA A N 1
ATOM 580 C CA . ALA A 1 78 ? -15.763 -17.125 -23.466 1.00 97.56 78 ALA A CA 1
ATOM 581 C C . ALA A 1 78 ? -15.463 -18.551 -22.967 1.00 97.56 78 ALA A C 1
ATOM 583 O O . ALA A 1 78 ? -16.369 -19.253 -22.522 1.00 97.56 78 ALA A O 1
ATOM 584 N N . CYS A 1 79 ? -14.187 -18.949 -22.926 1.00 97.75 79 CYS A N 1
ATOM 585 C CA . CYS A 1 79 ? -13.782 -20.286 -22.479 1.00 97.75 79 CYS A CA 1
ATOM 586 C C . CYS A 1 79 ? -14.018 -20.515 -20.976 1.00 97.75 79 CYS A C 1
ATOM 588 O O . CYS A 1 79 ? -14.436 -21.598 -20.582 1.00 97.75 79 CYS A O 1
ATOM 590 N N . ILE A 1 80 ? -13.833 -19.503 -20.116 1.00 97.19 80 ILE A N 1
ATOM 591 C CA . ILE A 1 80 ? -14.107 -19.622 -18.667 1.00 97.19 80 ILE A CA 1
ATOM 592 C C . ILE A 1 80 ? -15.613 -19.740 -18.352 1.00 97.19 80 ILE A C 1
ATOM 594 O O . ILE A 1 80 ? -16.004 -20.064 -17.222 1.00 97.19 80 ILE A O 1
ATOM 598 N N . GLN A 1 81 ? -16.487 -19.434 -19.319 1.00 96.50 81 GLN A N 1
ATOM 599 C CA . GLN A 1 81 ? -17.928 -19.677 -19.214 1.00 96.50 81 GLN A CA 1
ATOM 600 C C . GLN A 1 81 ? -18.303 -21.124 -19.536 1.00 96.50 81 GLN A C 1
ATOM 602 O O . GLN A 1 81 ? -19.315 -21.602 -19.016 1.00 96.50 81 GLN A O 1
ATOM 607 N N . ASP A 1 82 ? -17.469 -21.838 -20.294 1.00 97.06 82 ASP A N 1
ATOM 608 C CA . ASP A 1 82 ? -17.653 -23.259 -20.553 1.00 97.06 82 ASP A CA 1
ATOM 609 C C . ASP A 1 82 ? -17.354 -24.075 -19.288 1.00 97.06 82 ASP A C 1
ATOM 611 O O . ASP A 1 82 ? -16.218 -24.236 -18.833 1.00 97.06 82 ASP A O 1
ATOM 615 N N . THR A 1 83 ? -18.423 -24.604 -18.696 1.00 95.19 83 THR A N 1
ATOM 616 C CA . THR A 1 83 ? -18.344 -25.354 -17.440 1.00 95.19 83 THR A CA 1
ATOM 617 C C . THR A 1 83 ? -17.579 -26.666 -17.618 1.00 95.19 83 THR A C 1
ATOM 619 O O . THR A 1 83 ? -16.976 -27.144 -16.658 1.00 95.19 83 THR A O 1
ATOM 622 N N . SER A 1 84 ? -17.554 -27.244 -18.824 1.00 96.00 84 SER A N 1
ATOM 623 C CA . SER A 1 84 ? -16.874 -28.515 -19.082 1.00 96.00 84 SER A CA 1
ATOM 624 C C . SER A 1 84 ? -15.352 -28.378 -18.951 1.00 96.00 84 SER A C 1
ATOM 626 O O . SER A 1 84 ? -14.738 -29.132 -18.190 1.00 96.00 84 SER A O 1
ATOM 628 N N . LEU A 1 85 ? -14.772 -27.350 -19.578 1.00 95.44 85 LEU A N 1
ATOM 629 C CA . LEU A 1 85 ? -13.340 -27.049 -19.538 1.00 95.44 85 LEU A CA 1
ATOM 630 C C . LEU A 1 85 ? -12.881 -26.683 -18.122 1.00 95.44 85 LEU A C 1
ATOM 632 O O . LEU A 1 85 ? -11.913 -27.241 -17.606 1.00 95.44 85 LEU A O 1
ATOM 636 N N . VAL A 1 86 ? -13.629 -25.810 -17.438 1.00 96.19 86 VAL A N 1
ATOM 637 C CA . VAL A 1 86 ? -13.316 -25.406 -16.055 1.00 96.19 86 VAL A CA 1
ATOM 638 C C . VAL A 1 86 ? -13.382 -26.599 -15.098 1.00 96.19 86 VAL A C 1
ATOM 640 O O . VAL A 1 86 ? -12.555 -26.714 -14.193 1.00 96.19 86 VAL A O 1
ATOM 643 N N . THR A 1 87 ? -14.332 -27.517 -15.300 1.00 94.50 87 THR A N 1
ATOM 644 C CA . THR A 1 87 ? -14.456 -28.719 -14.462 1.00 94.50 87 THR A CA 1
ATOM 645 C C . THR A 1 87 ? -13.284 -29.678 -14.674 1.00 94.50 87 THR A C 1
ATOM 647 O O . THR A 1 87 ? -12.829 -30.286 -13.707 1.00 94.50 87 THR A O 1
ATOM 650 N N . GLN A 1 88 ? -12.763 -29.810 -15.899 1.00 96.12 88 GLN A N 1
ATOM 651 C CA . GLN A 1 88 ? -11.569 -30.623 -16.163 1.00 96.12 88 GLN A CA 1
ATOM 652 C C . GLN A 1 88 ? -10.342 -30.061 -15.434 1.00 96.12 88 GLN A C 1
ATOM 654 O O . GLN A 1 88 ? -9.678 -30.807 -14.716 1.00 96.12 88 GLN A O 1
ATOM 659 N N . VAL A 1 89 ? -10.114 -28.745 -15.515 1.00 96.31 89 VAL A N 1
ATOM 660 C CA . VAL A 1 89 ? -9.021 -28.073 -14.790 1.00 96.31 89 VAL A CA 1
ATOM 661 C C . VAL A 1 89 ? -9.192 -28.207 -13.272 1.00 96.31 89 VAL A C 1
ATOM 663 O O . VAL A 1 89 ? -8.241 -28.506 -12.553 1.00 96.31 89 VAL A O 1
ATOM 666 N N . ALA A 1 90 ? -10.414 -28.049 -12.756 1.00 95.81 90 ALA A N 1
ATOM 667 C CA . ALA A 1 90 ? -10.690 -28.214 -11.329 1.00 95.81 90 ALA A CA 1
ATOM 668 C C . ALA A 1 90 ? -10.368 -29.631 -10.821 1.00 95.81 90 ALA A C 1
ATOM 670 O O . ALA A 1 90 ? -9.855 -29.773 -9.710 1.00 95.81 90 ALA A O 1
ATOM 671 N N . ARG A 1 91 ? -10.649 -30.667 -11.629 1.00 94.75 91 ARG A N 1
ATOM 672 C CA . ARG A 1 91 ? -10.327 -32.065 -11.298 1.00 94.75 91 ARG A CA 1
ATOM 673 C C . ARG A 1 91 ? -8.823 -32.306 -11.265 1.00 94.75 91 ARG A C 1
ATOM 675 O O . ARG A 1 91 ? -8.354 -32.925 -10.319 1.00 94.75 91 ARG A O 1
ATOM 682 N N . THR A 1 92 ? -8.070 -31.801 -12.246 1.00 94.00 92 THR A N 1
ATOM 683 C CA . THR A 1 92 ? -6.604 -31.967 -12.273 1.00 94.00 92 THR A CA 1
ATOM 684 C C . THR A 1 92 ? -5.903 -31.264 -11.116 1.00 94.00 92 THR A C 1
ATOM 686 O O . THR A 1 92 ? -4.832 -31.685 -10.707 1.00 94.00 92 THR A O 1
ATOM 689 N N . LEU A 1 93 ? -6.513 -30.211 -10.565 1.00 91.62 93 LEU A N 1
ATOM 690 C CA . LEU A 1 93 ? -5.996 -29.481 -9.405 1.00 91.62 93 LEU A CA 1
ATOM 691 C C . LEU A 1 93 ? -6.471 -30.046 -8.059 1.00 91.62 93 LEU A C 1
ATOM 693 O O . LEU A 1 93 ? -6.220 -29.427 -7.028 1.00 91.62 93 LEU A O 1
ATOM 697 N N . GLU A 1 94 ? -7.197 -31.169 -8.070 1.00 92.19 94 GLU A N 1
ATOM 698 C CA . GLU A 1 94 ? -7.751 -31.833 -6.881 1.00 92.19 94 GLU A CA 1
ATOM 699 C C . GLU A 1 94 ? -8.659 -30.929 -6.014 1.00 92.19 94 GLU A C 1
ATOM 701 O O . GLU A 1 94 ? -8.898 -31.190 -4.834 1.00 92.19 94 GLU A O 1
ATOM 706 N N . LEU A 1 95 ? -9.238 -29.869 -6.592 1.00 88.06 95 LEU A N 1
ATOM 707 C CA . LEU A 1 95 ? -10.043 -28.877 -5.859 1.00 88.06 95 LEU A CA 1
ATOM 708 C C . LEU A 1 95 ? -11.470 -29.360 -5.524 1.00 88.06 95 LEU A C 1
ATOM 710 O O . LEU A 1 95 ? -12.234 -28.649 -4.871 1.00 88.06 95 LEU A O 1
ATOM 714 N N . THR A 1 96 ? -11.858 -30.559 -5.965 1.00 74.75 96 THR A N 1
ATOM 715 C CA . THR A 1 96 ? -13.247 -31.048 -5.958 1.00 74.75 96 THR A CA 1
ATOM 716 C C . THR A 1 96 ? -13.774 -31.556 -4.613 1.00 74.75 96 THR A C 1
ATOM 718 O O . THR A 1 96 ? -14.987 -31.662 -4.461 1.00 74.75 96 THR A O 1
ATOM 721 N N . ALA A 1 97 ? -12.921 -31.875 -3.634 1.00 70.06 97 ALA A N 1
ATOM 722 C CA . ALA A 1 97 ? -13.363 -32.601 -2.433 1.00 70.06 97 ALA A CA 1
ATOM 723 C C . ALA A 1 97 ? -13.843 -31.718 -1.260 1.00 70.06 97 ALA A C 1
ATOM 725 O O . ALA A 1 97 ? -14.560 -32.208 -0.391 1.00 70.06 97 ALA A O 1
ATOM 726 N N . SER A 1 98 ? -13.465 -30.435 -1.203 1.00 71.00 98 SER A N 1
ATOM 727 C CA . SER A 1 98 ? -13.626 -29.617 0.018 1.00 71.00 98 SER A CA 1
ATOM 728 C C . SER A 1 98 ? -14.201 -28.212 -0.191 1.00 71.00 98 SER A C 1
ATOM 730 O O . SER A 1 98 ? -14.489 -27.522 0.789 1.00 71.00 98 SER A O 1
ATOM 732 N N . TYR A 1 99 ? -14.415 -27.784 -1.437 1.00 79.88 99 TYR A N 1
ATOM 733 C CA . TYR A 1 99 ? -14.817 -26.413 -1.758 1.00 79.88 99 TYR A CA 1
ATOM 734 C C . TYR A 1 99 ? -16.247 -26.321 -2.298 1.00 79.88 99 TYR A C 1
ATOM 736 O O . TYR A 1 99 ? -16.748 -27.218 -2.975 1.00 79.88 99 TYR A O 1
ATOM 744 N N . ARG A 1 100 ? -16.917 -25.190 -2.030 1.00 87.19 100 ARG A N 1
ATOM 745 C CA . ARG A 1 100 ? -18.182 -24.856 -2.701 1.00 87.19 100 ARG A CA 1
ATOM 746 C C . ARG A 1 100 ? -17.903 -24.598 -4.182 1.00 87.19 100 ARG A C 1
ATOM 748 O O . ARG A 1 100 ? -16.890 -23.999 -4.523 1.00 87.19 100 ARG A O 1
ATOM 755 N N . VAL A 1 101 ? -18.839 -24.969 -5.056 1.00 85.19 101 VAL A N 1
ATOM 756 C CA . VAL A 1 101 ? -18.702 -24.841 -6.524 1.00 85.19 101 VAL A CA 1
ATOM 757 C C . VAL A 1 101 ? -18.291 -23.425 -6.968 1.00 85.19 101 VAL A C 1
ATOM 759 O O . VAL A 1 101 ? -17.454 -23.274 -7.856 1.00 85.19 101 VAL A O 1
ATOM 762 N N . ALA A 1 102 ? -18.825 -22.382 -6.322 1.00 87.88 102 ALA A N 1
ATOM 763 C CA . ALA A 1 102 ? -18.462 -20.992 -6.614 1.00 87.88 102 ALA A CA 1
ATOM 764 C C . ALA A 1 102 ? -16.996 -20.665 -6.265 1.00 87.88 102 ALA A C 1
ATOM 766 O O . ALA A 1 102 ? -16.326 -19.962 -7.021 1.00 87.88 102 ALA A O 1
ATOM 767 N N . ASP A 1 103 ? -16.488 -21.217 -5.161 1.00 91.12 103 ASP A N 1
ATOM 768 C CA . ASP A 1 103 ? -15.113 -21.001 -4.701 1.00 91.12 103 ASP A CA 1
ATOM 769 C C . ASP A 1 103 ? -14.115 -21.747 -5.601 1.00 91.12 103 ASP A C 1
ATOM 771 O O . ASP A 1 103 ? -13.060 -21.205 -5.929 1.00 91.12 103 ASP A O 1
ATOM 775 N N . ILE A 1 104 ? -14.482 -22.947 -6.077 1.00 91.56 104 ILE A N 1
ATOM 776 C CA . ILE A 1 104 ? -13.692 -23.718 -7.054 1.00 91.56 104 ILE A CA 1
ATOM 777 C C . ILE A 1 104 ? -13.517 -22.911 -8.339 1.00 91.56 104 ILE A C 1
ATOM 779 O O . ILE A 1 104 ? -12.397 -22.751 -8.821 1.00 91.56 104 ILE A O 1
ATOM 783 N N . ARG A 1 105 ? -14.611 -22.355 -8.876 1.00 94.06 105 ARG A N 1
ATOM 784 C CA . ARG A 1 105 ? -14.556 -21.559 -10.107 1.00 94.06 105 ARG A CA 1
ATOM 785 C C . ARG A 1 105 ? -13.669 -20.326 -9.946 1.00 94.06 105 ARG A C 1
ATOM 787 O O . ARG A 1 105 ? -12.863 -20.055 -10.828 1.00 94.06 105 ARG A O 1
ATOM 794 N N . ALA A 1 106 ? -13.780 -19.612 -8.826 1.00 94.06 106 ALA A N 1
ATOM 795 C CA . ALA A 1 106 ? -12.949 -18.440 -8.554 1.00 94.06 106 ALA A CA 1
ATOM 796 C C . ALA A 1 106 ? -11.457 -18.795 -8.405 1.00 94.06 106 ALA A C 1
ATOM 798 O O . ALA A 1 106 ? -10.595 -18.047 -8.872 1.00 94.06 106 ALA A O 1
ATOM 799 N N . ALA A 1 107 ? -11.138 -19.935 -7.784 1.00 94.00 107 ALA A N 1
ATOM 800 C CA . ALA A 1 107 ? -9.765 -20.415 -7.645 1.00 94.00 107 ALA A CA 1
ATOM 801 C C . ALA A 1 107 ? -9.154 -20.816 -8.998 1.00 94.00 107 ALA A C 1
ATOM 803 O O . ALA A 1 107 ? -8.031 -20.409 -9.304 1.00 94.00 107 ALA A O 1
ATOM 804 N N . VAL A 1 108 ? -9.907 -21.556 -9.822 1.00 96.31 108 VAL A N 1
ATOM 805 C CA . VAL A 1 108 ? -9.492 -21.934 -11.183 1.00 96.31 108 VAL A CA 1
ATOM 806 C C . VAL A 1 108 ? -9.303 -20.694 -12.054 1.00 96.31 108 VAL A C 1
ATOM 808 O O . VAL A 1 108 ? -8.254 -20.558 -12.676 1.00 96.31 108 VAL A O 1
ATOM 811 N N . ASP A 1 109 ? -10.250 -19.751 -12.037 1.00 97.19 109 ASP A N 1
ATOM 812 C CA . ASP A 1 109 ? -10.140 -18.496 -12.791 1.00 97.19 109 ASP A CA 1
ATOM 813 C C . ASP A 1 109 ? -8.916 -17.683 -12.355 1.00 97.19 109 ASP A C 1
ATOM 815 O O . ASP A 1 109 ? -8.123 -17.255 -13.182 1.00 97.19 109 ASP A O 1
ATOM 819 N N . THR A 1 110 ? -8.672 -17.554 -11.048 1.00 96.38 110 THR A N 1
ATOM 820 C CA . THR A 1 110 ? -7.481 -16.849 -10.544 1.00 96.38 110 THR A CA 1
ATOM 821 C C . THR A 1 110 ? -6.186 -17.492 -11.052 1.00 96.38 110 THR A C 1
ATOM 823 O O . THR A 1 110 ? -5.243 -16.786 -11.415 1.00 96.38 110 THR A O 1
ATOM 826 N N . ARG A 1 111 ? -6.124 -18.828 -11.087 1.00 95.50 111 ARG A N 1
ATOM 827 C CA . ARG A 1 111 ? -4.952 -19.569 -11.565 1.00 95.50 111 ARG A CA 1
ATOM 828 C C . ARG A 1 111 ? -4.750 -19.401 -13.070 1.00 95.50 111 ARG A C 1
ATOM 830 O O . ARG A 1 111 ? -3.667 -18.987 -13.477 1.00 95.50 111 ARG A O 1
ATOM 837 N N . LEU A 1 112 ? -5.783 -19.653 -13.872 1.00 96.75 112 LEU A N 1
ATOM 838 C CA . LEU A 1 112 ? -5.724 -19.509 -15.328 1.00 96.75 112 LEU A CA 1
ATOM 839 C C . LEU A 1 112 ? -5.442 -18.052 -15.730 1.00 96.75 112 LEU A C 1
ATOM 841 O O . LEU A 1 112 ? -4.626 -17.801 -16.613 1.00 96.75 112 LEU A O 1
ATOM 845 N N . TRP A 1 113 ? -6.009 -17.075 -15.022 1.00 97.25 113 TRP A N 1
ATOM 846 C CA . TRP A 1 113 ? -5.729 -15.660 -15.252 1.00 97.25 113 TRP A CA 1
ATOM 847 C C . TRP A 1 113 ? -4.264 -15.303 -14.984 1.00 97.25 113 TRP A C 1
ATOM 849 O O . TRP A 1 113 ? -3.644 -14.585 -15.768 1.00 97.25 113 TRP A O 1
ATOM 859 N N . ASN A 1 114 ? -3.673 -15.829 -13.908 1.00 94.94 114 ASN A N 1
ATOM 860 C CA . ASN A 1 114 ? -2.249 -15.632 -13.636 1.00 94.94 114 ASN A CA 1
ATOM 861 C C . ASN A 1 114 ? -1.372 -16.259 -14.729 1.00 94.94 114 ASN A C 1
ATOM 863 O O . ASN A 1 114 ? -0.406 -15.629 -15.156 1.00 94.94 114 ASN A O 1
ATOM 867 N N . THR A 1 115 ? -1.730 -17.445 -15.228 1.00 94.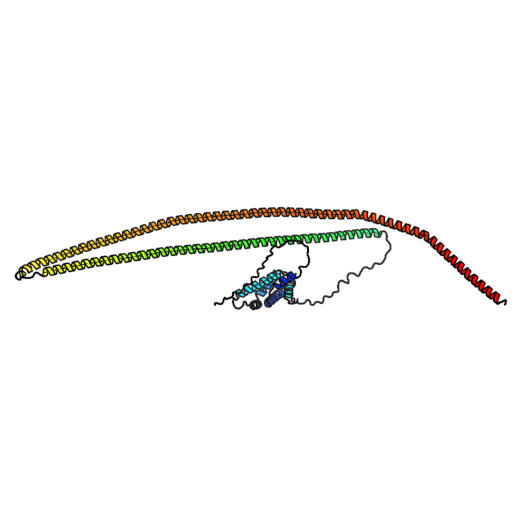94 115 THR A N 1
ATOM 868 C CA . THR A 1 115 ? -1.045 -18.074 -16.367 1.00 94.94 115 THR A CA 1
ATOM 869 C C . THR A 1 115 ? -1.135 -17.209 -17.625 1.00 94.94 115 THR A C 1
ATOM 871 O O . THR A 1 115 ? -0.120 -16.969 -18.279 1.00 94.94 115 THR A O 1
ATOM 874 N N . LEU A 1 116 ? -2.316 -16.665 -17.928 1.00 96.06 116 LEU A N 1
ATOM 875 C CA . LEU A 1 116 ? -2.521 -15.754 -19.055 1.00 96.06 116 LEU A CA 1
ATOM 876 C C . LEU A 1 116 ? -1.660 -14.488 -18.922 1.00 96.06 116 LEU A C 1
ATOM 878 O O . LEU A 1 116 ? -1.049 -14.049 -19.894 1.00 96.06 116 LEU A O 1
ATOM 882 N N . LEU A 1 117 ? -1.553 -13.915 -17.720 1.00 94.25 117 LEU A N 1
ATOM 883 C CA . LEU A 1 117 ? -0.680 -12.763 -17.466 1.00 94.25 117 LEU A CA 1
ATOM 884 C C . LEU A 1 117 ? 0.808 -13.102 -17.609 1.00 94.25 117 LEU A C 1
ATOM 886 O O . LEU A 1 117 ? 1.584 -12.256 -18.055 1.00 94.25 117 LEU A O 1
ATOM 890 N N . SER A 1 118 ? 1.214 -14.322 -17.264 1.00 93.44 118 SER A N 1
ATOM 891 C CA . SER A 1 118 ? 2.575 -14.800 -17.512 1.00 93.44 118 SER A CA 1
ATOM 892 C C . SER A 1 118 ? 2.846 -14.967 -19.012 1.00 93.44 118 SER A C 1
ATOM 894 O O . SER A 1 118 ? 3.937 -14.623 -19.467 1.00 93.44 118 SER A O 1
ATOM 896 N N . LEU A 1 119 ? 1.854 -15.386 -19.811 1.00 93.94 119 LEU A N 1
ATOM 897 C CA . LEU A 1 119 ? 1.975 -15.496 -21.273 1.00 93.94 119 LEU A CA 1
ATOM 898 C C . LEU A 1 119 ? 2.270 -14.141 -21.946 1.00 93.94 119 LEU A C 1
ATOM 900 O O . LEU A 1 119 ? 2.997 -14.077 -22.935 1.00 93.94 119 LEU A O 1
ATOM 904 N N . VAL A 1 120 ? 1.793 -13.029 -21.370 1.00 93.94 120 VAL A N 1
ATOM 905 C CA . VAL A 1 120 ? 2.109 -11.660 -21.836 1.00 93.94 120 VAL A CA 1
ATOM 906 C C . VAL A 1 120 ? 3.617 -11.376 -21.815 1.00 93.94 120 VAL A C 1
ATOM 908 O O . VAL A 1 120 ? 4.099 -10.567 -22.610 1.00 93.94 120 VAL A O 1
ATOM 911 N N . GLN A 1 121 ? 4.367 -12.033 -20.927 1.00 93.00 121 GLN A N 1
ATOM 912 C CA . GLN A 1 121 ? 5.812 -11.843 -20.773 1.00 93.00 121 GLN A CA 1
ATOM 913 C C . GLN A 1 121 ? 6.637 -12.669 -21.769 1.00 93.00 121 GLN A C 1
ATOM 915 O O . GLN A 1 121 ? 7.830 -12.400 -21.942 1.00 93.00 121 GLN A O 1
ATOM 920 N N . VAL A 1 122 ? 6.020 -13.656 -22.426 1.00 93.50 122 VAL A N 1
ATOM 921 C CA . VAL A 1 122 ? 6.663 -14.471 -23.459 1.00 93.50 122 VAL A CA 1
ATOM 922 C C . VAL A 1 122 ? 6.814 -13.635 -24.730 1.00 93.50 122 VAL A C 1
ATOM 924 O O . VAL A 1 122 ? 5.914 -12.890 -25.124 1.00 93.50 122 VAL A O 1
ATOM 927 N N . ARG A 1 123 ? 7.992 -13.713 -25.356 1.00 91.44 123 ARG A N 1
ATOM 928 C CA . ARG A 1 123 ? 8.292 -12.978 -26.589 1.00 91.44 123 ARG A CA 1
ATOM 929 C C . ARG A 1 123 ? 7.656 -13.694 -27.780 1.00 91.44 123 ARG A C 1
ATOM 931 O O . ARG A 1 123 ? 7.836 -14.892 -27.924 1.00 91.44 123 ARG A O 1
ATOM 938 N N . GLY A 1 124 ? 6.958 -12.939 -28.619 1.00 93.12 124 GLY A N 1
ATOM 939 C CA . GLY A 1 124 ? 6.343 -13.401 -29.864 1.00 93.12 124 GLY A CA 1
ATOM 940 C C . GLY A 1 124 ? 5.508 -12.278 -30.475 1.00 93.12 124 GLY A C 1
ATOM 941 O O . GLY A 1 124 ? 5.035 -11.390 -29.745 1.00 93.12 124 GLY A O 1
ATOM 942 N N . SER A 1 125 ? 5.388 -12.273 -31.798 1.00 94.12 125 SER A N 1
ATOM 943 C CA . SER A 1 125 ? 4.655 -11.250 -32.542 1.00 94.12 125 SER A CA 1
ATOM 944 C C . SER A 1 125 ? 3.141 -11.453 -32.437 1.00 94.12 125 SER A C 1
ATOM 946 O O . SER A 1 125 ? 2.414 -10.471 -32.288 1.00 94.12 125 SER A O 1
ATOM 948 N N . THR A 1 126 ? 2.688 -12.707 -32.355 1.00 96.31 126 THR A N 1
ATOM 949 C CA . THR A 1 126 ? 1.280 -13.096 -32.172 1.00 96.31 126 THR A CA 1
ATOM 950 C C . THR A 1 126 ? 1.081 -13.893 -30.881 1.00 96.31 126 THR A C 1
ATOM 952 O O . THR A 1 126 ? 2.038 -14.374 -30.264 1.00 96.31 126 THR A O 1
ATOM 955 N N . TRP A 1 127 ? -0.167 -14.024 -30.420 1.00 96.81 127 TRP A N 1
ATOM 956 C CA . TRP A 1 127 ? -0.468 -14.854 -29.244 1.00 96.81 127 TRP A CA 1
ATOM 957 C C . TRP A 1 127 ? -0.197 -16.340 -29.481 1.00 96.81 127 TRP A C 1
ATOM 959 O O . TRP A 1 127 ? 0.236 -17.020 -28.549 1.00 96.81 127 TRP A O 1
ATOM 969 N N . ARG A 1 128 ? -0.388 -16.816 -30.718 1.00 95.38 128 ARG A N 1
ATOM 970 C CA . ARG A 1 128 ? -0.097 -18.198 -31.109 1.00 95.38 128 ARG A CA 1
ATOM 971 C C . ARG A 1 128 ? 1.397 -18.500 -31.010 1.00 95.38 128 ARG A C 1
ATOM 973 O O . ARG A 1 128 ? 1.761 -19.387 -30.252 1.00 95.38 128 ARG A O 1
ATOM 980 N N . GLU A 1 129 ? 2.260 -17.664 -31.594 1.00 95.44 129 GLU A N 1
ATOM 981 C CA . GLU A 1 129 ? 3.724 -17.823 -31.485 1.00 95.44 129 GLU A CA 1
ATOM 982 C C . GLU A 1 129 ? 4.215 -17.861 -30.029 1.00 95.44 129 GLU A C 1
ATOM 984 O O . GLU A 1 129 ? 5.115 -18.625 -29.664 1.00 95.44 129 GLU A O 1
ATOM 989 N N . ARG A 1 130 ? 3.627 -17.017 -29.168 1.00 95.94 130 ARG A N 1
ATOM 990 C CA . ARG A 1 130 ? 3.965 -16.989 -27.737 1.00 95.94 130 ARG A CA 1
ATOM 991 C C . ARG A 1 130 ? 3.568 -18.284 -27.046 1.00 95.94 130 ARG A C 1
ATOM 993 O O . ARG A 1 130 ? 4.311 -18.762 -26.195 1.00 95.94 130 ARG A O 1
ATOM 1000 N N . TRP A 1 131 ? 2.409 -18.832 -27.383 1.00 96.19 131 TRP A N 1
ATOM 1001 C CA . TRP A 1 131 ? 1.952 -20.093 -26.818 1.00 96.19 131 TRP A CA 1
ATOM 1002 C C . TRP A 1 131 ? 2.721 -21.289 -27.356 1.00 96.19 131 TRP A C 1
ATOM 1004 O O . TRP A 1 131 ? 3.118 -22.135 -26.563 1.00 96.19 131 TRP A O 1
ATOM 1014 N N . ASP A 1 132 ? 3.033 -21.318 -28.648 1.00 95.50 132 ASP A N 1
ATOM 1015 C CA . ASP A 1 132 ? 3.877 -22.352 -29.248 1.00 95.50 132 ASP A CA 1
ATOM 1016 C C . ASP A 1 132 ? 5.257 -22.373 -28.595 1.00 95.50 132 ASP A C 1
ATOM 1018 O O . ASP A 1 132 ? 5.774 -23.437 -28.265 1.00 95.50 132 ASP A O 1
ATOM 1022 N N . SER A 1 133 ? 5.810 -21.199 -28.276 1.00 94.25 133 SER A N 1
ATOM 1023 C CA . SER A 1 133 ? 7.048 -21.098 -27.497 1.00 94.25 133 SER A CA 1
ATOM 1024 C C . SER A 1 133 ? 6.922 -21.754 -26.114 1.00 94.25 133 SER A C 1
ATOM 1026 O O . SER A 1 133 ? 7.866 -22.397 -25.656 1.00 94.25 133 SER A O 1
ATOM 1028 N N . VAL A 1 134 ? 5.769 -21.620 -25.444 1.00 94.69 134 VAL A N 1
ATOM 1029 C CA . VAL A 1 134 ? 5.494 -22.287 -24.158 1.00 94.69 134 VAL A CA 1
ATOM 1030 C C . VAL A 1 134 ? 5.314 -23.796 -24.355 1.00 94.69 134 VAL A C 1
ATOM 1032 O O . VAL A 1 134 ? 5.943 -24.562 -23.627 1.00 94.69 134 VAL A O 1
ATOM 1035 N N . ARG A 1 135 ? 4.545 -24.236 -25.359 1.00 94.81 135 ARG A N 1
ATOM 1036 C CA . ARG A 1 135 ? 4.329 -25.656 -25.695 1.00 94.81 135 ARG A CA 1
ATOM 1037 C C . ARG A 1 135 ? 5.644 -26.377 -25.975 1.00 94.81 135 ARG A C 1
ATOM 1039 O O . ARG A 1 135 ? 5.956 -27.346 -25.285 1.00 94.81 135 ARG A O 1
ATOM 1046 N N . VAL A 1 136 ? 6.462 -25.831 -26.876 1.00 94.19 136 VAL A N 1
ATOM 1047 C CA . VAL A 1 136 ? 7.793 -26.361 -27.216 1.00 94.19 136 VAL A CA 1
ATOM 1048 C C . VAL A 1 136 ? 8.666 -26.465 -25.971 1.00 94.19 136 VAL A C 1
ATOM 1050 O O . VAL A 1 136 ? 9.389 -27.440 -25.784 1.00 94.19 136 VAL A O 1
ATOM 1053 N N . SER A 1 137 ? 8.571 -25.487 -25.071 1.00 90.94 137 SER A N 1
ATOM 1054 C CA . SER A 1 137 ? 9.372 -25.479 -23.852 1.00 90.94 137 SER A CA 1
ATOM 1055 C C . SER A 1 137 ? 8.959 -26.521 -22.802 1.00 90.94 137 SER A C 1
ATOM 1057 O O . SER A 1 137 ? 9.792 -26.920 -21.990 1.00 90.94 137 SER A O 1
ATOM 1059 N N . ILE A 1 138 ? 7.704 -26.984 -22.844 1.00 92.62 138 ILE A N 1
ATOM 1060 C CA . ILE A 1 138 ? 7.173 -28.083 -22.019 1.00 92.62 138 ILE A CA 1
ATOM 1061 C C . ILE A 1 138 ? 7.348 -29.441 -22.743 1.00 92.62 138 ILE A C 1
ATOM 1063 O O . ILE A 1 138 ? 7.078 -30.493 -22.172 1.00 92.62 138 ILE A O 1
ATOM 1067 N N . GLY A 1 139 ? 7.874 -29.441 -23.975 1.00 93.44 139 GLY A N 1
ATOM 1068 C CA . GLY A 1 139 ? 8.107 -30.645 -24.780 1.00 93.44 139 GLY A CA 1
ATOM 1069 C C . GLY A 1 139 ? 6.907 -31.078 -25.627 1.00 93.44 139 GLY A C 1
ATOM 1070 O O . GLY A 1 139 ? 6.851 -32.230 -26.045 1.00 93.44 139 GLY A O 1
ATOM 1071 N N . LEU A 1 140 ? 5.951 -30.179 -25.868 1.00 94.81 140 LEU A N 1
ATOM 1072 C CA . LEU A 1 140 ? 4.799 -30.405 -26.739 1.00 94.81 140 LEU A CA 1
ATOM 1073 C C . LEU A 1 140 ? 5.036 -29.806 -28.127 1.00 94.81 140 LEU A C 1
ATOM 1075 O O . LEU A 1 140 ? 5.713 -28.787 -28.271 1.00 94.81 140 LEU A O 1
ATOM 1079 N N . GLU A 1 141 ? 4.435 -30.415 -29.146 1.00 94.38 141 GLU A N 1
ATOM 1080 C CA . GLU A 1 141 ? 4.468 -29.891 -30.513 1.00 94.38 141 GLU A CA 1
ATOM 1081 C C . GLU A 1 141 ? 3.680 -28.568 -30.614 1.00 94.38 141 GLU A C 1
ATOM 1083 O O . GLU A 1 141 ? 2.677 -28.410 -29.898 1.00 94.38 141 GLU A O 1
ATOM 1088 N N . PRO A 1 142 ? 4.125 -27.603 -31.449 1.00 94.88 142 PRO A N 1
ATOM 1089 C CA . PRO A 1 142 ? 3.377 -26.380 -31.756 1.00 94.88 142 PRO A CA 1
ATOM 1090 C C . PRO A 1 142 ? 1.936 -26.677 -32.177 1.00 94.88 142 PRO A C 1
ATOM 1092 O O . PRO A 1 142 ? 1.639 -27.762 -32.669 1.00 94.88 142 PRO A O 1
ATOM 1095 N N . LEU A 1 143 ? 1.024 -25.733 -31.955 1.00 92.12 143 LEU A N 1
ATOM 1096 C CA . LEU A 1 143 ? -0.362 -25.913 -32.368 1.00 92.12 143 LEU A CA 1
ATOM 1097 C C . LEU A 1 143 ? -0.434 -25.906 -33.905 1.00 92.12 143 LEU A C 1
ATOM 1099 O O . LEU A 1 143 ? -0.042 -24.912 -34.516 1.00 92.12 143 LEU A O 1
ATOM 1103 N N . ASP A 1 144 ? -0.936 -26.984 -34.513 1.00 83.06 144 ASP A N 1
ATOM 1104 C CA . ASP A 1 144 ? -1.075 -27.088 -35.971 1.00 83.06 144 ASP A CA 1
ATOM 1105 C C . ASP A 1 144 ? -1.788 -25.850 -36.531 1.00 83.06 144 ASP A C 1
ATOM 1107 O O . ASP A 1 144 ? -2.935 -25.559 -36.172 1.00 83.06 144 ASP A O 1
ATOM 1111 N N . THR A 1 145 ? -1.106 -25.089 -37.392 1.00 75.44 145 THR A N 1
ATOM 1112 C CA . THR A 1 145 ? -1.748 -24.010 -38.146 1.00 75.44 145 THR A CA 1
ATOM 1113 C C . THR A 1 145 ? -2.635 -24.662 -39.199 1.00 75.44 145 THR A C 1
ATOM 1115 O O . THR A 1 145 ? -2.086 -25.363 -40.056 1.00 75.44 145 THR A O 1
ATOM 1118 N N . PRO A 1 146 ? -3.964 -24.470 -39.161 1.00 60.19 146 PRO A N 1
ATOM 1119 C CA . PRO A 1 146 ? -4.827 -24.991 -40.206 1.00 60.19 146 PRO A CA 1
ATOM 1120 C C . PRO A 1 146 ? -4.382 -24.381 -41.545 1.00 60.19 146 PRO A C 1
ATOM 1122 O O . PRO A 1 146 ? -4.385 -23.166 -41.716 1.00 60.19 146 PRO A O 1
ATOM 1125 N N . ASP A 1 147 ? -3.957 -25.250 -42.461 1.00 56.38 147 ASP A N 1
ATOM 1126 C CA . ASP A 1 147 ? -3.877 -25.018 -43.908 1.00 56.38 147 ASP A CA 1
ATOM 1127 C C . ASP A 1 147 ? -2.660 -24.290 -44.518 1.00 56.38 147 ASP A C 1
ATOM 1129 O O . ASP A 1 147 ? -2.739 -23.861 -45.667 1.00 56.38 147 ASP A O 1
ATOM 1133 N N . THR A 1 148 ? -1.482 -24.251 -43.880 1.00 52.94 148 THR A N 1
ATOM 1134 C CA . THR A 1 148 ? -0.246 -23.856 -44.612 1.00 52.94 148 THR A CA 1
ATOM 1135 C C . THR A 1 148 ? 0.466 -25.043 -45.285 1.00 52.94 148 THR A C 1
ATOM 1137 O O . THR A 1 148 ? 1.678 -25.197 -45.168 1.00 52.94 148 THR A O 1
ATOM 1140 N N . GLU A 1 149 ? -0.268 -25.888 -46.014 1.00 46.59 149 GLU A N 1
ATOM 1141 C CA . GLU A 1 149 ? 0.309 -26.807 -47.013 1.00 46.59 149 GLU A CA 1
ATOM 1142 C C . GLU A 1 149 ? 0.172 -26.203 -48.425 1.00 46.59 149 GLU A C 1
ATOM 1144 O O . GLU A 1 149 ? -0.397 -26.804 -49.331 1.00 46.59 149 GLU A O 1
ATOM 1149 N N . GLU A 1 150 ? 0.692 -24.991 -48.638 1.00 46.16 150 GLU A N 1
ATOM 1150 C CA . GLU A 1 150 ? 0.930 -24.475 -49.993 1.00 46.16 150 GLU A CA 1
ATOM 1151 C C . GLU A 1 150 ? 2.425 -24.625 -50.332 1.00 46.16 150 GLU A C 1
ATOM 1153 O O . GLU A 1 150 ? 3.267 -23.966 -49.709 1.00 46.16 150 GLU A O 1
ATOM 1158 N N . PRO A 1 151 ? 2.805 -25.481 -51.303 1.00 45.22 151 PRO A N 1
ATOM 1159 C CA . PRO A 1 151 ? 4.183 -25.599 -51.760 1.00 45.22 151 PRO A CA 1
ATOM 1160 C C . PRO A 1 151 ? 4.580 -24.310 -52.488 1.00 45.22 151 PRO A C 1
ATOM 1162 O O . PRO A 1 151 ? 4.320 -24.136 -53.678 1.00 45.22 151 PRO A O 1
ATOM 1165 N N . TYR A 1 152 ? 5.215 -23.387 -51.764 1.00 46.38 152 TYR A N 1
ATOM 1166 C CA . TYR A 1 152 ? 5.710 -22.135 -52.326 1.00 46.38 152 TYR A CA 1
ATOM 1167 C C . TYR A 1 152 ? 6.780 -22.409 -53.390 1.00 46.38 152 TYR A C 1
ATOM 1169 O O . TYR A 1 152 ? 7.937 -22.731 -53.104 1.00 46.38 152 TYR A O 1
ATOM 1177 N N . ALA A 1 153 ? 6.362 -22.245 -54.642 1.00 41.66 153 ALA A N 1
ATOM 1178 C CA . ALA A 1 153 ? 7.199 -22.160 -55.818 1.00 41.66 153 ALA A CA 1
ATOM 1179 C C . ALA A 1 153 ? 8.184 -20.985 -55.683 1.00 41.66 153 ALA A C 1
ATOM 1181 O O . ALA A 1 153 ? 7.849 -19.819 -55.889 1.00 41.66 153 ALA A O 1
ATOM 1182 N N . MET A 1 154 ? 9.436 -21.302 -55.365 1.00 42.66 154 MET A N 1
ATOM 1183 C CA . MET A 1 154 ? 10.578 -20.438 -55.646 1.00 42.66 154 MET A CA 1
ATOM 1184 C C . MET A 1 154 ? 10.754 -20.368 -57.168 1.00 42.66 154 MET A C 1
ATOM 1186 O O . MET A 1 154 ? 11.354 -21.279 -57.722 1.00 42.66 154 MET A O 1
ATOM 1190 N N . ASN A 1 155 ? 10.201 -19.355 -57.855 1.00 45.72 155 ASN A N 1
ATOM 1191 C CA . ASN A 1 155 ? 10.562 -19.026 -59.250 1.00 45.72 155 ASN A CA 1
ATOM 1192 C C . ASN A 1 155 ? 9.976 -17.686 -59.752 1.00 45.72 155 ASN A C 1
ATOM 1194 O O . ASN A 1 155 ? 9.260 -17.647 -60.747 1.00 45.72 155 ASN A O 1
ATOM 1198 N N . THR A 1 156 ? 10.297 -16.556 -59.111 1.00 46.66 156 THR A N 1
ATOM 1199 C CA . THR A 1 156 ? 9.909 -15.231 -59.660 1.00 46.66 156 THR A CA 1
ATOM 1200 C C . THR A 1 156 ? 10.869 -14.100 -59.282 1.00 46.66 156 THR A C 1
ATOM 1202 O O . THR A 1 156 ? 10.462 -12.996 -58.941 1.00 46.66 156 THR A O 1
ATOM 1205 N N . LEU A 1 157 ? 12.179 -14.357 -59.349 1.00 44.25 157 LEU A N 1
ATOM 1206 C CA . LEU A 1 157 ? 13.202 -13.298 -59.264 1.00 44.25 157 LEU A CA 1
ATOM 1207 C C . LEU A 1 157 ? 14.304 -13.400 -60.335 1.00 44.25 157 LEU A C 1
ATOM 1209 O O . LEU A 1 157 ? 15.199 -12.562 -60.364 1.00 44.25 157 LEU A O 1
ATOM 1213 N N . ALA A 1 158 ? 14.220 -14.375 -61.247 1.00 42.75 158 ALA A N 1
ATOM 1214 C CA . ALA A 1 158 ? 15.197 -14.558 -62.324 1.00 42.75 158 ALA A CA 1
ATOM 1215 C C . ALA A 1 158 ? 14.832 -13.840 -63.644 1.00 42.75 158 ALA A C 1
ATOM 1217 O O . ALA A 1 158 ? 15.689 -13.728 -64.512 1.00 42.75 158 ALA A O 1
ATOM 1218 N N . ASP A 1 159 ? 13.617 -13.294 -63.780 1.00 42.47 159 ASP A N 1
ATOM 1219 C CA . ASP A 1 159 ? 13.098 -12.774 -65.064 1.00 42.47 159 ASP A CA 1
ATOM 1220 C C . ASP A 1 159 ? 13.134 -11.237 -65.209 1.00 42.47 159 ASP A C 1
ATOM 1222 O O . ASP A 1 159 ? 12.589 -10.674 -66.153 1.00 42.47 159 ASP A O 1
ATOM 1226 N N . ALA A 1 160 ? 13.794 -10.524 -64.285 1.00 43.84 160 ALA A N 1
ATOM 1227 C CA . ALA A 1 160 ? 13.829 -9.053 -64.276 1.00 43.84 160 ALA A CA 1
ATOM 1228 C C . ALA A 1 160 ? 15.202 -8.426 -64.601 1.00 43.84 160 ALA A C 1
ATOM 1230 O O . ALA A 1 160 ? 15.340 -7.208 -64.508 1.00 43.84 160 ALA A O 1
ATOM 1231 N N . LEU A 1 161 ? 16.223 -9.211 -64.974 1.00 44.72 161 LEU A N 1
ATOM 1232 C CA . LEU A 1 161 ? 17.585 -8.691 -65.218 1.00 44.72 161 LEU A CA 1
ATOM 1233 C C . LEU A 1 161 ? 18.204 -9.065 -66.576 1.00 44.72 161 LEU A C 1
ATOM 1235 O O . LEU A 1 161 ? 19.408 -8.908 -66.759 1.00 44.72 161 LEU A O 1
ATOM 1239 N N . ALA A 1 162 ? 17.403 -9.487 -67.553 1.00 45.00 162 ALA A N 1
ATOM 1240 C CA . ALA A 1 162 ? 17.882 -9.788 -68.901 1.00 45.00 162 ALA A CA 1
ATOM 1241 C C . ALA A 1 162 ? 17.265 -8.844 -69.944 1.00 45.00 162 ALA A C 1
ATOM 1243 O O . ALA A 1 162 ? 16.394 -9.259 -70.692 1.00 45.00 162 ALA A O 1
ATOM 1244 N N . PHE A 1 163 ? 17.692 -7.575 -69.993 1.00 44.94 163 PHE A N 1
ATOM 1245 C CA . PHE A 1 163 ? 17.586 -6.753 -71.212 1.00 44.94 163 PHE A CA 1
ATOM 1246 C C . PHE A 1 163 ? 18.486 -5.510 -71.125 1.00 44.94 163 PHE A C 1
ATOM 1248 O O . PHE A 1 163 ? 18.100 -4.498 -70.546 1.00 44.94 163 PHE A O 1
ATOM 1255 N N . ALA A 1 164 ? 19.688 -5.596 -71.701 1.00 39.28 164 ALA A N 1
ATOM 1256 C CA . ALA A 1 164 ? 20.411 -4.460 -72.283 1.00 39.28 164 ALA A CA 1
ATOM 1257 C C . ALA A 1 164 ? 21.637 -4.975 -73.059 1.00 39.28 164 ALA A C 1
ATOM 1259 O O . ALA A 1 164 ? 22.718 -5.144 -72.493 1.00 39.28 164 ALA A O 1
ATOM 1260 N N . ASP A 1 165 ? 21.448 -5.222 -74.356 1.00 42.22 165 ASP A N 1
ATOM 1261 C CA . ASP A 1 165 ? 22.534 -5.403 -75.323 1.00 42.22 165 ASP A CA 1
ATOM 1262 C C . ASP A 1 165 ? 23.330 -4.097 -75.491 1.00 42.22 165 ASP A C 1
ATOM 1264 O O . ASP A 1 165 ? 22.723 -3.033 -75.655 1.00 42.22 165 ASP A O 1
ATOM 1268 N N . PRO A 1 166 ? 24.675 -4.142 -75.513 1.00 50.97 166 PRO A N 1
ATOM 1269 C CA . PRO A 1 166 ? 25.497 -3.010 -75.891 1.00 50.97 166 PRO A CA 1
ATOM 1270 C C . PRO A 1 166 ? 26.182 -3.300 -77.229 1.00 50.97 166 PRO A C 1
ATOM 1272 O O . PRO A 1 166 ? 27.253 -3.901 -77.256 1.00 50.97 166 PRO A O 1
ATOM 1275 N N . GLU A 1 167 ? 25.628 -2.818 -78.341 1.00 39.81 167 GLU A N 1
ATOM 1276 C CA . GLU A 1 167 ? 26.397 -2.753 -79.585 1.00 39.81 167 GLU A CA 1
ATOM 1277 C C . GLU A 1 167 ? 26.368 -1.372 -80.243 1.00 39.81 167 GLU A C 1
ATOM 1279 O O . GLU A 1 167 ? 25.335 -0.830 -80.622 1.00 39.81 167 GLU A O 1
ATOM 1284 N N . THR A 1 168 ? 27.594 -0.885 -80.456 1.00 42.03 168 THR A N 1
ATOM 1285 C CA . THR A 1 168 ? 28.053 0.025 -81.514 1.00 42.03 168 THR A CA 1
ATOM 1286 C C . THR A 1 168 ? 27.654 1.502 -81.453 1.00 42.03 168 THR A C 1
ATOM 1288 O O . THR A 1 168 ? 26.533 1.884 -81.750 1.00 42.03 168 THR A O 1
ATOM 1291 N N . SER A 1 169 ? 28.646 2.372 -81.221 1.00 41.59 169 SER A N 1
ATOM 1292 C CA . SER A 1 169 ? 29.119 3.303 -82.262 1.00 41.59 169 SER A CA 1
ATOM 1293 C C . SER A 1 169 ? 30.304 4.132 -81.752 1.00 41.59 169 SER A C 1
ATOM 1295 O O . SER A 1 169 ? 30.209 4.892 -80.791 1.00 41.59 169 SER A O 1
ATOM 1297 N N . THR A 1 170 ? 31.454 3.967 -82.399 1.00 47.62 170 THR A N 1
ATOM 1298 C CA . THR A 1 170 ? 32.683 4.733 -82.176 1.00 47.62 170 THR A CA 1
ATOM 1299 C C . THR A 1 170 ? 32.655 6.013 -83.008 1.00 47.62 170 THR A C 1
ATOM 1301 O O . THR A 1 170 ? 33.246 6.055 -84.084 1.00 47.62 170 THR A O 1
ATOM 1304 N N . ALA A 1 171 ? 31.969 7.047 -82.529 1.00 50.22 171 ALA A N 1
ATOM 1305 C CA . ALA A 1 171 ? 32.118 8.417 -83.023 1.00 50.22 171 ALA A CA 1
ATOM 1306 C C . ALA A 1 171 ? 31.459 9.392 -82.038 1.00 50.22 171 ALA A C 1
ATOM 1308 O O . ALA A 1 171 ? 30.265 9.621 -82.146 1.00 50.22 171 ALA A O 1
ATOM 1309 N N . ASP A 1 172 ? 32.212 9.900 -81.055 1.00 45.09 172 ASP A N 1
ATOM 1310 C CA . ASP A 1 172 ? 32.041 11.260 -80.506 1.00 45.09 172 ASP A CA 1
ATOM 1311 C C . ASP A 1 172 ? 32.923 11.471 -79.268 1.00 45.09 172 ASP A C 1
ATOM 1313 O O . ASP A 1 172 ? 32.550 11.206 -78.124 1.00 45.09 172 A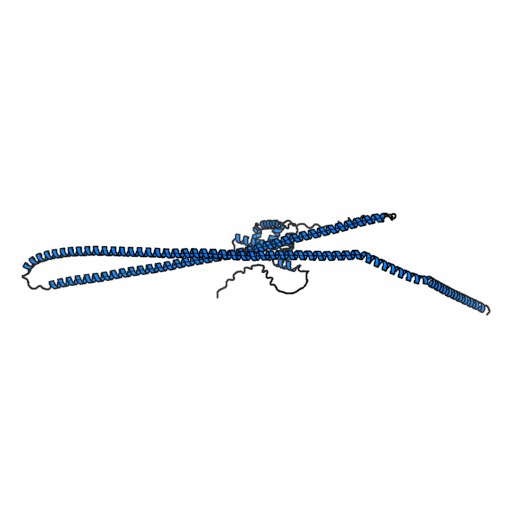SP A O 1
ATOM 1317 N N . LEU A 1 173 ? 34.124 12.004 -79.490 1.00 53.44 173 LEU A N 1
ATOM 1318 C CA . LEU A 1 173 ? 35.050 12.351 -78.409 1.00 53.44 173 LEU A CA 1
ATOM 1319 C C . LEU A 1 173 ? 34.632 13.612 -77.622 1.00 53.44 173 LEU A C 1
ATOM 1321 O O . LEU A 1 173 ? 35.168 13.831 -76.535 1.00 53.44 173 LEU A O 1
ATOM 1325 N N . ASP A 1 174 ? 33.618 14.358 -78.081 1.00 49.97 174 ASP A N 1
ATOM 1326 C CA . ASP A 1 174 ? 33.046 15.507 -77.357 1.00 49.97 174 ASP A CA 1
ATOM 1327 C C . ASP A 1 174 ? 31.738 15.184 -76.597 1.00 49.97 174 ASP A C 1
ATOM 1329 O O . ASP A 1 174 ? 31.415 15.862 -75.615 1.00 49.97 174 ASP A O 1
ATOM 1333 N N . SER A 1 175 ? 31.039 14.088 -76.933 1.00 50.69 175 SER A N 1
ATOM 1334 C CA . SER A 1 175 ? 29.838 13.626 -76.203 1.00 50.69 175 SER A CA 1
ATOM 1335 C C . SER A 1 175 ? 30.175 13.115 -74.790 1.00 50.69 175 SER A C 1
ATOM 1337 O O . SER A 1 175 ? 29.479 13.395 -73.809 1.00 50.69 175 SER A O 1
ATOM 1339 N N . HIS A 1 176 ? 31.361 12.520 -74.615 1.00 54.81 176 HIS A N 1
ATOM 1340 C CA . HIS A 1 176 ? 31.842 12.030 -73.319 1.00 54.81 176 HIS A CA 1
ATOM 1341 C C . HIS A 1 176 ? 32.050 13.114 -72.245 1.00 54.81 176 HIS A C 1
ATOM 1343 O O . HIS A 1 176 ? 32.171 12.795 -71.058 1.00 54.81 176 HIS A O 1
ATOM 1349 N N . ALA A 1 177 ? 32.150 14.396 -72.607 1.00 56.38 177 ALA A N 1
ATOM 1350 C CA . ALA A 1 177 ? 32.213 15.479 -71.623 1.00 56.38 177 ALA A CA 1
ATOM 1351 C C . ALA A 1 177 ? 30.822 15.825 -71.062 1.00 56.38 177 ALA A C 1
ATOM 1353 O O . ALA A 1 177 ? 30.695 16.146 -69.875 1.00 56.38 177 ALA A O 1
ATOM 1354 N N . TRP A 1 178 ? 29.781 15.729 -71.893 1.00 57.81 178 TRP A N 1
ATOM 1355 C CA . TRP A 1 178 ? 28.393 15.946 -71.490 1.00 57.81 178 TRP A CA 1
ATOM 1356 C C . TRP A 1 178 ? 27.865 14.757 -70.679 1.00 57.81 178 TRP A C 1
ATOM 1358 O O . TRP A 1 178 ? 27.340 14.963 -69.580 1.00 57.81 178 TRP A O 1
ATOM 1368 N N . ASP A 1 179 ? 28.168 13.531 -71.111 1.00 67.50 179 ASP A N 1
ATOM 1369 C CA . ASP A 1 179 ? 27.846 12.303 -70.373 1.00 67.50 179 ASP A CA 1
ATOM 1370 C C . ASP A 1 179 ? 28.516 12.261 -68.999 1.00 67.50 179 ASP A C 1
ATOM 1372 O O . ASP A 1 179 ? 27.891 11.879 -68.012 1.00 67.50 179 ASP A O 1
ATOM 1376 N N . ARG A 1 180 ? 29.760 12.751 -68.877 1.00 70.88 180 ARG A N 1
ATOM 1377 C CA . ARG A 1 180 ? 30.429 12.879 -67.571 1.00 70.88 180 ARG A CA 1
ATOM 1378 C C . ARG A 1 180 ? 29.735 13.880 -66.653 1.00 70.88 180 ARG A C 1
ATOM 1380 O O . ARG A 1 180 ? 29.615 13.613 -65.463 1.00 70.88 180 ARG A O 1
ATOM 1387 N N . ARG A 1 181 ? 29.236 15.011 -67.167 1.00 75.31 181 ARG A N 1
ATOM 1388 C CA . ARG A 1 181 ? 28.487 15.987 -66.349 1.00 75.31 181 ARG A CA 1
ATOM 1389 C C . ARG A 1 181 ? 27.129 15.444 -65.912 1.00 75.31 181 ARG A C 1
ATOM 1391 O O . ARG A 1 181 ? 26.713 15.719 -64.787 1.00 75.31 181 ARG A O 1
ATOM 1398 N N . ILE A 1 182 ? 26.453 14.676 -66.763 1.00 74.94 182 ILE A N 1
ATOM 1399 C CA . ILE A 1 182 ? 25.191 14.016 -66.408 1.00 74.94 182 ILE A CA 1
ATOM 1400 C C . ILE A 1 182 ? 25.438 12.893 -65.409 1.00 74.94 182 ILE A C 1
ATOM 1402 O O . ILE A 1 182 ? 24.773 12.866 -64.379 1.00 74.94 182 ILE A O 1
ATOM 1406 N N . ALA A 1 183 ? 26.444 12.047 -65.631 1.00 73.25 183 ALA A N 1
ATOM 1407 C CA . ALA A 1 183 ? 26.849 11.015 -64.682 1.00 73.25 183 ALA A CA 1
ATOM 1408 C C . ALA A 1 183 ? 27.224 11.621 -63.320 1.00 73.25 183 ALA A C 1
ATOM 1410 O O . ALA A 1 183 ? 26.755 11.140 -62.293 1.00 73.25 183 ALA A O 1
ATOM 1411 N N . GLN A 1 184 ? 27.967 12.735 -63.293 1.00 79.25 184 GLN A N 1
ATOM 1412 C CA . GLN A 1 184 ? 28.297 13.458 -62.059 1.00 79.25 184 GLN A CA 1
ATOM 1413 C C . GLN A 1 184 ? 27.044 14.013 -61.362 1.00 79.25 184 GLN A C 1
ATOM 1415 O O . GLN A 1 184 ? 26.931 13.934 -60.141 1.00 79.25 184 GLN A O 1
ATOM 1420 N N . ARG A 1 185 ? 26.077 14.565 -62.110 1.00 81.88 185 ARG A N 1
ATOM 1421 C CA . ARG A 1 185 ? 24.801 15.043 -61.547 1.00 81.88 185 ARG A CA 1
ATOM 1422 C C . ARG A 1 185 ? 23.958 13.893 -61.003 1.00 81.88 185 ARG A C 1
ATOM 1424 O O . ARG A 1 185 ? 23.443 14.014 -59.897 1.00 81.88 185 ARG A O 1
ATOM 1431 N N . CYS A 1 186 ? 23.854 12.785 -61.729 1.00 81.19 186 CYS A N 1
ATOM 1432 C CA . CYS A 1 186 ? 23.149 11.585 -61.284 1.00 81.19 186 CYS A CA 1
ATOM 1433 C C . CYS A 1 186 ? 23.799 10.992 -60.029 1.00 81.19 186 CYS A C 1
ATOM 1435 O O . CYS A 1 186 ? 23.093 10.690 -59.071 1.00 81.19 186 CYS A O 1
ATOM 1437 N N . TYR A 1 187 ? 25.130 10.919 -59.989 1.00 82.31 187 TYR A N 1
ATOM 1438 C CA . TYR A 1 187 ? 25.890 10.487 -58.818 1.00 82.31 187 TYR A CA 1
ATOM 1439 C C . TYR A 1 187 ? 25.671 11.416 -57.613 1.00 82.31 187 TYR A C 1
ATOM 1441 O O . TYR A 1 187 ? 25.353 10.949 -56.522 1.00 82.31 187 TYR A O 1
ATOM 1449 N N . ASN A 1 188 ? 25.716 12.738 -57.809 1.00 83.50 188 ASN A N 1
ATOM 1450 C CA . ASN A 1 188 ? 25.428 13.706 -56.745 1.00 83.50 188 ASN A CA 1
ATOM 1451 C C . ASN A 1 188 ? 23.981 13.592 -56.234 1.00 83.50 188 ASN A C 1
ATOM 1453 O O . ASN A 1 188 ? 23.744 13.676 -55.030 1.00 83.50 188 ASN A O 1
ATOM 1457 N N . VAL A 1 189 ? 23.005 13.361 -57.120 1.00 86.44 189 VAL A N 1
ATOM 1458 C CA . VAL A 1 189 ? 21.604 13.120 -56.733 1.00 86.44 189 VAL A CA 1
ATOM 1459 C C . VAL A 1 189 ? 21.462 11.804 -55.965 1.00 86.44 189 VAL A C 1
ATOM 1461 O O . VAL A 1 189 ? 20.708 11.756 -54.995 1.00 86.44 189 VAL A O 1
ATOM 1464 N N . GLN A 1 190 ? 22.189 10.752 -56.346 1.00 86.19 190 GLN A N 1
ATOM 1465 C CA . GLN A 1 190 ? 22.207 9.482 -55.614 1.00 86.19 190 GLN A CA 1
ATOM 1466 C C . GLN A 1 190 ? 22.814 9.643 -54.216 1.00 86.19 190 GLN A C 1
ATOM 1468 O O . GLN A 1 190 ? 22.204 9.184 -53.253 1.00 86.19 190 GLN A O 1
ATOM 1473 N N . ILE A 1 191 ? 23.932 10.365 -54.078 1.00 87.00 191 ILE A N 1
ATOM 1474 C CA . ILE A 1 191 ? 24.527 10.679 -52.769 1.00 87.00 191 ILE A CA 1
ATOM 1475 C C . ILE A 1 191 ? 23.549 11.478 -51.908 1.00 87.00 191 ILE A C 1
ATOM 1477 O O . ILE A 1 191 ? 23.340 11.135 -50.748 1.00 87.00 191 ILE A O 1
ATOM 1481 N N . LEU A 1 192 ? 22.910 12.516 -52.459 1.00 87.69 192 LEU A N 1
ATOM 1482 C CA . LEU A 1 192 ? 21.941 13.320 -51.711 1.00 87.69 192 LEU A CA 1
ATOM 1483 C C . LEU A 1 192 ? 20.717 12.500 -51.290 1.00 87.69 192 LEU A C 1
ATOM 1485 O O . LEU A 1 192 ? 20.233 12.662 -50.172 1.00 87.69 192 LEU A O 1
ATOM 1489 N N . ARG A 1 193 ? 20.231 11.589 -52.142 1.00 86.31 193 ARG A N 1
ATOM 1490 C CA . ARG A 1 193 ? 19.142 10.664 -51.792 1.00 86.31 193 ARG A CA 1
ATOM 1491 C C . ARG A 1 193 ? 19.558 9.683 -50.699 1.00 86.31 193 ARG A C 1
ATOM 1493 O O . ARG A 1 193 ? 18.777 9.476 -49.776 1.00 86.31 193 ARG A O 1
ATOM 1500 N N . ALA A 1 194 ? 20.765 9.125 -50.775 1.00 85.69 194 ALA A N 1
ATOM 1501 C CA . ALA A 1 194 ? 21.299 8.226 -49.755 1.00 85.69 194 ALA A CA 1
ATOM 1502 C C . ALA A 1 194 ? 21.484 8.949 -48.410 1.00 85.69 194 ALA A C 1
ATOM 1504 O O . ALA A 1 194 ? 21.006 8.469 -47.386 1.00 85.69 194 ALA A O 1
ATOM 1505 N N . ALA A 1 195 ? 22.070 10.149 -48.418 1.00 86.31 195 ALA A N 1
ATOM 1506 C CA . ALA A 1 195 ? 22.224 10.981 -47.226 1.00 86.31 195 ALA A CA 1
ATOM 1507 C C . ALA A 1 195 ? 20.866 11.386 -46.625 1.00 86.31 195 ALA A C 1
ATOM 1509 O O . ALA A 1 195 ? 20.689 11.366 -45.408 1.00 86.31 195 ALA A O 1
ATOM 1510 N N . TRP A 1 196 ? 19.879 11.709 -47.468 1.00 90.19 196 TRP A N 1
ATOM 1511 C CA . TRP A 1 196 ? 18.524 12.027 -47.018 1.00 90.19 196 TRP A CA 1
ATOM 1512 C C . TRP A 1 196 ? 17.797 10.814 -46.425 1.00 90.19 196 TRP A C 1
ATOM 1514 O O . TRP A 1 196 ? 17.124 10.947 -45.403 1.00 90.19 196 TRP A O 1
ATOM 1524 N N . ALA A 1 197 ? 17.946 9.632 -47.030 1.00 87.12 197 ALA A N 1
ATOM 1525 C CA . ALA A 1 197 ? 17.415 8.382 -46.491 1.00 87.12 197 ALA A CA 1
ATOM 1526 C C . ALA A 1 197 ? 18.041 8.066 -45.125 1.00 87.12 197 ALA A C 1
ATOM 1528 O O . ALA A 1 197 ? 17.313 7.862 -44.156 1.00 87.12 197 ALA A O 1
ATOM 1529 N N . GLN A 1 198 ? 19.368 8.164 -45.015 1.00 89.44 198 GLN A N 1
ATOM 1530 C CA . GLN A 1 198 ? 20.093 7.955 -43.763 1.00 89.44 198 GLN A CA 1
ATOM 1531 C C . GLN A 1 198 ? 19.678 8.962 -42.676 1.00 89.44 198 GLN A C 1
ATOM 1533 O O . GLN A 1 198 ? 19.465 8.587 -41.524 1.00 89.44 198 GLN A O 1
ATOM 1538 N N . TRP A 1 199 ? 19.503 10.241 -43.024 1.00 92.62 199 TRP A N 1
ATOM 1539 C CA . TRP A 1 199 ? 18.998 11.252 -42.090 1.00 92.62 199 TRP A CA 1
ATOM 1540 C C . TRP A 1 199 ? 17.568 10.944 -41.625 1.00 92.62 199 TRP A C 1
ATOM 1542 O O . TRP A 1 199 ? 17.245 11.087 -40.440 1.00 92.62 199 TRP A O 1
ATOM 1552 N N . ARG A 1 200 ? 16.702 10.483 -42.533 1.00 93.44 200 ARG A N 1
ATOM 1553 C CA . ARG A 1 200 ? 15.327 10.089 -42.207 1.00 93.44 200 ARG A CA 1
ATOM 1554 C C . ARG A 1 200 ? 15.295 8.866 -41.285 1.00 93.44 200 ARG A C 1
ATOM 1556 O O . ARG A 1 200 ? 14.530 8.860 -40.326 1.00 93.44 200 ARG A O 1
ATOM 1563 N N . GLU A 1 201 ? 16.152 7.876 -41.514 1.00 89.69 201 GLU A N 1
ATOM 1564 C CA . GLU A 1 201 ? 16.298 6.715 -40.628 1.00 89.69 201 GLU A CA 1
ATOM 1565 C C . GLU A 1 201 ? 16.815 7.118 -39.244 1.00 89.69 201 GLU A C 1
ATOM 1567 O O . GLU A 1 201 ? 16.232 6.733 -38.231 1.00 89.69 201 GLU A O 1
ATOM 1572 N N . GLN A 1 202 ? 17.843 7.969 -39.170 1.00 90.75 202 GLN A N 1
ATOM 1573 C CA . GLN A 1 202 ? 18.372 8.450 -37.891 1.00 90.75 202 GLN A CA 1
ATOM 1574 C C . GLN A 1 202 ? 17.354 9.286 -37.106 1.00 90.75 202 GLN A C 1
ATOM 1576 O O . GLN A 1 202 ? 17.257 9.165 -35.884 1.00 90.75 202 GLN A O 1
ATOM 1581 N N . THR A 1 203 ? 16.582 10.142 -37.778 1.00 89.25 203 THR A N 1
ATOM 1582 C CA . THR A 1 203 ? 15.528 10.933 -37.122 1.00 89.25 203 THR A CA 1
ATOM 1583 C C . THR A 1 203 ? 14.366 10.055 -36.666 1.00 89.25 203 THR A C 1
ATOM 1585 O O . THR A 1 203 ? 13.885 10.232 -35.545 1.00 89.25 203 THR A O 1
ATOM 1588 N N . ALA A 1 204 ? 13.964 9.063 -37.465 1.00 87.88 204 ALA A N 1
ATOM 1589 C CA . ALA A 1 204 ? 12.975 8.065 -37.065 1.00 87.88 204 ALA A CA 1
ATOM 1590 C C . ALA A 1 204 ? 13.446 7.255 -35.846 1.00 87.88 204 ALA A C 1
ATOM 1592 O O . ALA A 1 204 ? 12.685 7.107 -34.888 1.00 87.88 204 ALA A O 1
ATOM 1593 N N . TYR A 1 205 ? 14.710 6.819 -35.832 1.00 90.44 205 TYR A N 1
ATOM 1594 C CA . TYR A 1 205 ? 15.315 6.113 -34.703 1.00 90.44 205 TYR A CA 1
ATOM 1595 C C . TYR A 1 205 ? 15.305 6.969 -33.430 1.00 90.44 205 TYR A C 1
ATOM 1597 O O . TYR A 1 205 ? 14.800 6.529 -32.402 1.00 90.44 205 TYR A O 1
ATOM 1605 N N . ARG A 1 206 ? 15.740 8.236 -33.506 1.00 89.88 206 ARG A N 1
ATOM 1606 C CA . ARG A 1 206 ? 15.695 9.166 -32.359 1.00 89.88 206 ARG A CA 1
ATOM 1607 C C . ARG A 1 206 ? 14.274 9.410 -31.853 1.00 89.88 206 ARG A C 1
ATOM 1609 O O . ARG A 1 206 ? 14.057 9.513 -30.650 1.00 89.88 206 ARG A O 1
ATOM 1616 N N . HIS A 1 207 ? 13.289 9.510 -32.746 1.00 88.69 207 HIS A N 1
ATOM 1617 C CA . HIS A 1 207 ? 11.889 9.648 -32.339 1.00 88.69 207 HIS A CA 1
ATOM 1618 C C . HIS A 1 207 ? 11.348 8.384 -31.667 1.00 88.69 207 HIS A C 1
ATOM 1620 O O . HIS A 1 207 ? 10.574 8.490 -30.713 1.00 88.69 207 HIS A O 1
ATOM 1626 N N . MET A 1 208 ? 11.746 7.204 -32.143 1.00 90.44 208 MET A N 1
ATOM 1627 C CA . MET A 1 208 ? 11.400 5.930 -31.522 1.00 90.44 208 MET A CA 1
ATOM 1628 C C . MET A 1 208 ? 12.044 5.798 -30.136 1.00 90.44 208 MET A C 1
ATOM 1630 O O . MET A 1 208 ? 11.334 5.498 -29.179 1.00 90.44 208 MET A O 1
ATOM 1634 N N . GLU A 1 209 ? 13.332 6.114 -30.005 1.00 90.50 209 GLU A N 1
ATOM 1635 C CA . GLU A 1 209 ? 14.068 6.135 -28.735 1.00 90.50 209 GLU A CA 1
ATOM 1636 C C . GLU A 1 209 ? 13.424 7.112 -27.741 1.00 90.50 209 GLU A C 1
ATOM 1638 O O . GLU A 1 209 ? 13.075 6.731 -26.628 1.00 90.50 209 GLU A O 1
ATOM 1643 N N . GLN A 1 210 ? 13.103 8.336 -28.173 1.00 90.31 210 GLN A N 1
ATOM 1644 C CA . GLN A 1 210 ? 12.428 9.315 -27.319 1.00 90.31 210 GLN A CA 1
ATOM 1645 C C . GLN A 1 210 ? 11.014 8.870 -26.903 1.00 90.31 210 GLN A C 1
ATOM 1647 O O . GLN A 1 210 ? 10.553 9.185 -25.803 1.00 90.31 210 GLN A O 1
ATOM 1652 N N . ARG A 1 211 ? 10.286 8.147 -27.766 1.00 89.19 211 ARG A N 1
ATOM 1653 C CA . ARG A 1 211 ? 9.006 7.530 -27.380 1.00 89.19 211 ARG A CA 1
ATOM 1654 C C . ARG A 1 211 ? 9.223 6.433 -26.342 1.00 89.19 211 ARG A C 1
ATOM 1656 O O . ARG A 1 211 ? 8.479 6.399 -25.365 1.00 89.19 211 ARG A O 1
ATOM 1663 N N . GLN A 1 212 ? 10.230 5.580 -26.519 1.00 87.06 212 GLN A N 1
ATOM 1664 C CA . GLN A 1 212 ? 10.572 4.530 -25.559 1.00 87.06 212 GLN A CA 1
ATOM 1665 C C . GLN A 1 212 ? 10.980 5.111 -24.201 1.00 87.06 212 GLN A C 1
ATOM 1667 O O . GLN A 1 212 ? 10.459 4.656 -23.186 1.00 87.06 212 GLN A O 1
ATOM 1672 N N . GLU A 1 213 ? 11.796 6.167 -24.169 1.00 87.31 213 GLU A N 1
ATOM 1673 C CA . GLU A 1 213 ? 12.145 6.891 -22.940 1.00 87.31 213 GLU A CA 1
ATOM 1674 C C . GLU A 1 213 ? 10.901 7.455 -22.243 1.00 87.31 213 GLU A C 1
ATOM 1676 O O . GLU A 1 213 ? 10.717 7.255 -21.046 1.00 87.31 213 GLU A O 1
ATOM 1681 N N . ARG A 1 214 ? 9.978 8.085 -22.986 1.00 88.31 214 ARG A N 1
ATOM 1682 C CA . ARG A 1 214 ? 8.714 8.583 -22.409 1.00 88.31 214 ARG A CA 1
ATOM 1683 C C . ARG A 1 214 ? 7.847 7.459 -21.846 1.00 88.31 214 ARG A C 1
ATOM 1685 O O . ARG A 1 214 ? 7.192 7.655 -20.822 1.00 88.31 214 ARG A O 1
ATOM 1692 N N . HIS A 1 215 ? 7.813 6.301 -22.504 1.00 86.62 215 HIS A N 1
ATOM 1693 C CA . HIS A 1 215 ? 7.103 5.129 -21.995 1.00 86.62 215 HIS A CA 1
ATOM 1694 C C . HIS A 1 215 ? 7.773 4.562 -20.738 1.00 86.62 215 HIS A C 1
ATOM 1696 O O . HIS A 1 215 ? 7.060 4.233 -19.789 1.00 86.62 215 HIS A O 1
ATOM 1702 N N . ALA A 1 216 ? 9.107 4.516 -20.692 1.00 84.12 216 ALA A N 1
ATOM 1703 C CA . ALA A 1 216 ? 9.866 4.116 -19.511 1.00 84.12 216 ALA A CA 1
ATOM 1704 C C . ALA A 1 216 ? 9.620 5.078 -18.333 1.00 84.12 216 ALA A C 1
ATOM 1706 O O . ALA A 1 216 ? 9.232 4.634 -17.255 1.00 84.12 216 ALA A O 1
ATOM 1707 N N . ASP A 1 217 ? 9.694 6.392 -18.561 1.00 84.75 217 ASP A N 1
ATOM 1708 C CA . ASP A 1 217 ? 9.388 7.422 -17.559 1.00 84.75 217 ASP A CA 1
ATOM 1709 C C . ASP A 1 217 ? 7.945 7.318 -17.038 1.00 84.75 217 ASP A C 1
ATOM 1711 O O . ASP A 1 217 ? 7.680 7.460 -15.838 1.00 84.75 217 ASP A O 1
ATOM 1715 N N . ALA A 1 218 ? 6.981 7.072 -17.932 1.00 86.25 218 ALA A N 1
ATOM 1716 C CA . ALA A 1 218 ? 5.579 6.899 -17.565 1.00 86.25 218 ALA A CA 1
ATOM 1717 C C . ALA A 1 218 ? 5.360 5.628 -16.729 1.00 86.25 218 ALA A C 1
ATOM 1719 O O . ALA A 1 218 ? 4.593 5.653 -15.757 1.00 86.25 218 ALA A O 1
ATOM 1720 N N . PHE A 1 219 ? 6.050 4.541 -17.077 1.00 87.56 219 PHE A N 1
ATOM 1721 C CA . PHE A 1 219 ? 6.035 3.285 -16.337 1.00 87.56 219 PHE A CA 1
ATOM 1722 C C . PHE A 1 219 ? 6.660 3.444 -14.945 1.00 87.56 219 PHE A C 1
ATOM 1724 O O . PHE A 1 219 ? 6.036 3.080 -13.946 1.00 87.56 219 PHE A O 1
ATOM 1731 N N . ASP A 1 220 ? 7.814 4.102 -14.841 1.00 85.31 220 ASP A N 1
ATOM 1732 C CA . ASP A 1 220 ? 8.460 4.410 -13.564 1.00 85.31 220 ASP A CA 1
ATOM 1733 C C . ASP A 1 220 ? 7.584 5.310 -12.686 1.00 85.31 220 ASP A C 1
ATOM 1735 O O . ASP A 1 220 ? 7.417 5.073 -11.483 1.00 85.31 220 ASP A O 1
ATOM 1739 N N . ALA A 1 221 ? 6.933 6.315 -13.277 1.00 83.56 221 ALA A N 1
ATOM 1740 C CA . ALA A 1 221 ? 5.970 7.152 -12.570 1.00 83.56 221 ALA A CA 1
ATOM 1741 C C . ALA A 1 221 ? 4.738 6.360 -12.093 1.00 83.56 221 ALA A C 1
ATOM 1743 O O . ALA A 1 221 ? 4.187 6.657 -11.025 1.00 83.56 221 ALA A O 1
ATOM 1744 N N . ALA A 1 222 ? 4.281 5.359 -12.851 1.00 86.56 222 ALA A N 1
ATOM 1745 C CA . ALA A 1 222 ? 3.213 4.453 -12.433 1.00 86.56 222 ALA A CA 1
ATOM 1746 C C . ALA A 1 222 ? 3.658 3.554 -11.267 1.00 86.56 222 ALA A C 1
ATOM 1748 O O . ALA A 1 222 ? 2.961 3.500 -10.252 1.00 86.56 222 ALA A O 1
ATOM 1749 N N . LEU A 1 223 ? 4.852 2.962 -11.339 1.00 88.81 223 LEU A N 1
ATOM 1750 C CA . LEU A 1 223 ? 5.437 2.148 -10.269 1.00 88.81 223 LEU A CA 1
ATOM 1751 C C . LEU A 1 223 ? 5.629 2.935 -8.969 1.00 88.81 223 LEU A C 1
ATOM 1753 O O . LEU A 1 223 ? 5.305 2.444 -7.886 1.00 88.81 223 LEU A O 1
ATOM 1757 N N . VAL A 1 224 ? 6.128 4.171 -9.047 1.00 88.25 224 VAL A N 1
ATOM 1758 C CA . VAL A 1 224 ? 6.283 5.038 -7.869 1.00 88.25 224 VAL A CA 1
ATOM 1759 C C . VAL A 1 224 ? 4.924 5.356 -7.243 1.00 88.25 224 VAL A C 1
ATOM 1761 O O . VAL A 1 224 ? 4.793 5.283 -6.017 1.00 88.25 224 VAL A O 1
ATOM 1764 N N . ARG A 1 225 ? 3.901 5.660 -8.057 1.00 88.69 225 ARG A N 1
ATOM 1765 C CA . ARG A 1 225 ? 2.525 5.871 -7.571 1.00 88.69 225 ARG A CA 1
ATOM 1766 C C . ARG A 1 225 ? 1.975 4.621 -6.899 1.00 88.69 225 ARG A C 1
ATOM 1768 O O . ARG A 1 225 ? 1.431 4.715 -5.801 1.00 88.69 225 ARG A O 1
ATOM 1775 N N . GLU A 1 226 ? 2.160 3.456 -7.506 1.00 87.50 226 GLU A N 1
ATOM 1776 C CA . GLU A 1 226 ? 1.667 2.198 -6.961 1.00 87.50 226 GLU A CA 1
ATOM 1777 C C . GLU A 1 226 ? 2.366 1.828 -5.644 1.00 87.50 226 GLU A C 1
ATOM 1779 O O . GLU A 1 226 ? 1.708 1.471 -4.664 1.00 87.50 226 GLU A O 1
ATOM 1784 N N . ARG A 1 227 ? 3.693 1.986 -5.560 1.00 89.38 227 ARG A N 1
ATOM 1785 C CA . ARG A 1 227 ? 4.450 1.783 -4.313 1.00 89.38 227 ARG A CA 1
ATOM 1786 C C . ARG A 1 227 ? 3.986 2.736 -3.213 1.00 89.38 227 ARG A C 1
ATOM 1788 O O . ARG A 1 227 ? 3.771 2.290 -2.085 1.00 89.38 227 ARG A O 1
ATOM 1795 N N . ALA A 1 228 ? 3.793 4.016 -3.536 1.00 84.19 228 ALA A N 1
ATOM 1796 C CA . ALA A 1 228 ? 3.278 5.007 -2.594 1.00 84.19 228 ALA A CA 1
ATOM 1797 C C . ALA A 1 228 ? 1.862 4.649 -2.112 1.00 84.19 228 ALA A C 1
ATOM 1799 O O . ALA A 1 228 ? 1.596 4.689 -0.911 1.00 84.19 228 ALA A O 1
ATOM 1800 N N . TRP A 1 229 ? 0.985 4.213 -3.019 1.00 89.38 229 TRP A N 1
ATOM 1801 C CA . TRP A 1 229 ? -0.366 3.759 -2.694 1.00 89.38 229 TRP A CA 1
ATOM 1802 C C . TRP A 1 229 ? -0.365 2.519 -1.793 1.00 89.38 229 TRP A C 1
ATOM 1804 O O . TRP A 1 229 ? -1.028 2.503 -0.757 1.00 89.38 229 TRP A O 1
ATOM 1814 N N . ARG A 1 230 ? 0.436 1.495 -2.118 1.00 92.12 230 ARG A N 1
ATOM 1815 C CA . ARG A 1 230 ? 0.587 0.287 -1.287 1.00 92.12 230 ARG A CA 1
ATOM 1816 C C . ARG A 1 230 ? 1.157 0.612 0.095 1.00 92.12 230 ARG A C 1
ATOM 1818 O O . ARG A 1 230 ? 0.755 -0.007 1.080 1.00 92.12 230 ARG A O 1
ATOM 1825 N N . ALA A 1 231 ? 2.103 1.547 0.189 1.00 86.19 231 ALA A N 1
ATOM 1826 C CA . ALA A 1 231 ? 2.646 2.005 1.466 1.00 86.19 231 ALA A CA 1
ATOM 1827 C C . ALA A 1 231 ? 1.575 2.732 2.294 1.00 86.19 231 ALA A C 1
ATOM 1829 O O . ALA A 1 231 ? 1.372 2.393 3.460 1.00 86.19 231 ALA A O 1
ATOM 1830 N N . TRP A 1 232 ? 0.834 3.654 1.673 1.00 92.69 232 TRP A N 1
ATOM 1831 C CA . TRP A 1 232 ? -0.280 4.353 2.309 1.00 92.69 232 TRP A CA 1
ATOM 1832 C C . TRP A 1 232 ? -1.352 3.377 2.808 1.00 92.69 232 TRP A C 1
ATOM 1834 O O . TRP A 1 232 ? -1.718 3.415 3.983 1.00 92.69 232 TRP A O 1
ATOM 1844 N N . ARG A 1 233 ? -1.778 2.423 1.972 1.00 92.25 233 ARG A N 1
ATOM 1845 C CA . ARG A 1 233 ? -2.792 1.416 2.318 1.00 92.25 233 ARG A CA 1
ATOM 1846 C C . ARG A 1 233 ? -2.361 0.548 3.503 1.00 92.25 233 ARG A C 1
ATOM 1848 O O . ARG A 1 233 ? -3.167 0.295 4.394 1.00 92.25 233 ARG A O 1
ATOM 1855 N N . ARG A 1 234 ? -1.081 0.158 3.569 1.00 91.50 234 ARG A N 1
ATOM 1856 C CA . ARG A 1 234 ? -0.504 -0.548 4.730 1.00 91.50 234 ARG A CA 1
ATOM 1857 C C . ARG A 1 234 ? -0.538 0.304 5.996 1.00 91.50 234 ARG A C 1
ATOM 1859 O O . ARG A 1 234 ? -0.940 -0.185 7.049 1.00 91.50 234 ARG A O 1
ATOM 1866 N N . THR A 1 235 ? -0.151 1.577 5.909 1.00 86.75 235 THR A N 1
ATOM 1867 C CA . THR A 1 235 ? -0.210 2.479 7.070 1.00 86.75 235 THR A CA 1
ATOM 1868 C C . THR A 1 235 ? -1.641 2.731 7.537 1.00 86.75 235 THR A C 1
ATOM 1870 O O . THR A 1 235 ? -1.890 2.709 8.738 1.00 86.75 235 THR A O 1
ATOM 1873 N N . PHE A 1 236 ? -2.583 2.887 6.607 1.00 88.44 236 PHE A N 1
ATOM 1874 C CA . PHE A 1 236 ? -3.999 3.059 6.903 1.00 88.44 236 PHE A CA 1
ATOM 1875 C C . PHE A 1 236 ? -4.580 1.820 7.592 1.00 88.44 236 PHE A C 1
ATOM 1877 O O . PHE A 1 236 ? -5.152 1.933 8.671 1.00 88.44 236 PHE A O 1
ATOM 1884 N N . ALA A 1 237 ? -4.334 0.624 7.045 1.00 88.31 237 ALA A N 1
ATOM 1885 C CA . ALA A 1 237 ? -4.759 -0.633 7.659 1.00 88.31 237 ALA A CA 1
ATOM 1886 C C . ALA A 1 237 ? -4.196 -0.806 9.081 1.00 88.31 237 ALA A C 1
ATOM 1888 O O . ALA A 1 237 ? -4.925 -1.215 9.985 1.00 88.31 237 ALA A O 1
ATOM 1889 N N . ARG A 1 238 ? -2.926 -0.434 9.307 1.00 92.25 238 ARG A N 1
ATOM 1890 C CA . ARG A 1 238 ? -2.314 -0.435 10.645 1.00 92.25 238 ARG A CA 1
ATOM 1891 C C . ARG A 1 238 ? -3.010 0.542 11.596 1.00 92.25 238 ARG A C 1
ATOM 1893 O O . ARG A 1 238 ? -3.255 0.178 12.740 1.00 92.25 238 ARG A O 1
ATOM 1900 N N . CYS A 1 239 ? -3.341 1.752 11.144 1.00 89.38 239 CYS A N 1
ATOM 1901 C CA . CYS A 1 239 ? -4.091 2.722 11.946 1.00 89.38 239 CYS A CA 1
ATOM 1902 C C . CYS A 1 239 ? -5.484 2.196 12.319 1.00 89.38 239 CYS A C 1
ATOM 1904 O O . CYS A 1 239 ? -5.824 2.213 13.497 1.00 89.38 239 CYS A O 1
ATOM 1906 N N . CYS A 1 240 ? -6.237 1.636 11.368 1.00 89.81 240 CYS A N 1
ATOM 1907 C CA . CYS A 1 240 ? -7.542 1.032 11.654 1.00 89.81 240 CYS A CA 1
ATOM 1908 C C . CYS A 1 240 ? -7.440 -0.164 12.615 1.00 89.81 240 CYS A C 1
ATOM 1910 O O . CYS A 1 240 ? -8.305 -0.351 13.466 1.00 89.81 240 CYS A O 1
ATOM 1912 N N . ALA A 1 241 ? -6.392 -0.988 12.502 1.00 86.94 241 ALA A N 1
ATOM 1913 C CA . ALA A 1 241 ? -6.160 -2.087 13.437 1.00 86.94 241 ALA A CA 1
ATOM 1914 C C . ALA A 1 241 ? -5.893 -1.570 14.859 1.00 86.94 241 ALA A C 1
ATOM 1916 O O . ALA A 1 241 ? -6.490 -2.076 15.808 1.00 86.94 241 ALA A O 1
ATOM 1917 N N . LEU A 1 242 ? -5.057 -0.533 14.996 1.00 89.69 242 LEU A N 1
ATOM 1918 C CA . LEU A 1 242 ? -4.776 0.108 16.282 1.00 89.69 242 LEU A CA 1
ATOM 1919 C C . LEU A 1 242 ? -6.034 0.729 16.902 1.00 89.69 242 LEU A C 1
ATOM 1921 O O . LEU A 1 242 ? -6.281 0.544 18.092 1.00 89.69 242 LEU A O 1
ATOM 1925 N N . GLU A 1 243 ? -6.862 1.396 16.100 1.00 87.88 243 GLU A N 1
ATOM 1926 C CA . GLU A 1 243 ? -8.138 1.962 16.545 1.00 87.88 243 GLU A CA 1
ATOM 1927 C C . GLU A 1 243 ? -9.079 0.871 17.067 1.00 87.88 243 GLU A C 1
ATOM 1929 O O . GLU A 1 243 ? -9.558 0.960 18.194 1.00 87.88 243 GLU A O 1
ATOM 1934 N N . ARG A 1 244 ? -9.237 -0.238 16.330 1.00 89.12 244 ARG A N 1
ATOM 1935 C CA . ARG A 1 244 ? -10.027 -1.392 16.795 1.00 89.12 244 ARG A CA 1
ATOM 1936 C C . ARG A 1 244 ? -9.490 -1.977 18.099 1.00 89.12 244 ARG A C 1
ATOM 1938 O O . ARG A 1 244 ? -10.281 -2.344 18.965 1.00 89.12 244 ARG A O 1
ATOM 1945 N N . THR A 1 245 ? -8.168 -2.089 18.259 1.00 89.56 245 THR A N 1
ATOM 1946 C CA . THR A 1 245 ? -7.581 -2.571 19.521 1.00 89.56 245 THR A CA 1
ATOM 1947 C C . THR A 1 245 ? -7.813 -1.596 20.672 1.00 89.56 245 THR A C 1
ATOM 1949 O O . THR A 1 245 ? -8.114 -2.038 21.778 1.00 89.56 245 THR A O 1
ATOM 1952 N N . ALA A 1 246 ? -7.757 -0.286 20.416 1.00 85.94 246 ALA A N 1
ATOM 1953 C CA . ALA A 1 246 ? -8.045 0.739 21.413 1.00 85.94 246 ALA A CA 1
ATOM 1954 C C . ALA A 1 246 ? -9.524 0.721 21.827 1.00 85.94 246 ALA A C 1
ATOM 1956 O O . ALA A 1 246 ? -9.814 0.734 23.022 1.00 85.94 246 ALA A O 1
ATOM 1957 N N . SER A 1 247 ? -10.455 0.593 20.875 1.00 86.75 247 SER A N 1
ATOM 1958 C CA . SER A 1 247 ? -11.888 0.447 21.163 1.00 86.75 247 SER A CA 1
ATOM 1959 C C . SER A 1 247 ? -12.178 -0.809 21.986 1.00 86.75 247 SER A C 1
ATOM 1961 O O . SER A 1 247 ? -12.910 -0.727 22.968 1.00 86.75 247 SER A O 1
ATOM 1963 N N . LYS A 1 248 ? -11.554 -1.951 21.652 1.00 85.62 248 LYS A N 1
ATOM 1964 C CA . LYS A 1 248 ? -11.668 -3.193 22.441 1.00 85.62 248 LYS A CA 1
ATOM 1965 C C . LYS A 1 248 ? -11.116 -3.037 23.860 1.00 85.62 248 LYS A C 1
ATOM 1967 O O . LYS A 1 248 ? -11.721 -3.525 24.810 1.00 85.62 248 LYS A O 1
ATOM 1972 N N . ALA A 1 249 ? -9.981 -2.358 24.019 1.00 85.50 249 ALA A N 1
ATOM 1973 C CA . ALA A 1 249 ? -9.408 -2.090 25.336 1.00 85.50 249 ALA A CA 1
ATOM 1974 C C . ALA A 1 249 ? -10.299 -1.147 26.161 1.00 85.50 249 ALA A C 1
ATOM 1976 O O . ALA A 1 249 ? -10.475 -1.355 27.360 1.00 85.50 249 ALA A O 1
ATOM 1977 N N . HIS A 1 250 ? -10.900 -0.139 25.525 1.00 86.94 250 HIS A N 1
ATOM 1978 C CA . HIS A 1 250 ? -11.842 0.768 26.175 1.00 86.94 250 HIS A CA 1
ATOM 1979 C C . HIS A 1 250 ? -13.121 0.041 26.615 1.00 86.94 250 HIS A C 1
ATOM 1981 O O . HIS A 1 250 ? -13.521 0.178 27.769 1.00 86.94 250 HIS A O 1
ATOM 1987 N N . SER A 1 251 ? -13.714 -0.798 25.756 1.00 83.94 251 SER A N 1
ATOM 1988 C CA . SER A 1 251 ? -14.879 -1.610 26.134 1.00 83.94 251 SER A CA 1
ATOM 1989 C C . SER A 1 251 ? -14.546 -2.602 27.249 1.00 83.94 251 SER A C 1
ATOM 1991 O O . SER A 1 251 ? -15.336 -2.761 28.172 1.00 83.94 251 SER A O 1
ATOM 1993 N N . ALA A 1 252 ? -13.363 -3.228 27.219 1.00 84.81 252 ALA A N 1
ATOM 1994 C CA . ALA A 1 252 ? -12.915 -4.124 28.286 1.00 84.81 252 ALA A CA 1
ATOM 1995 C C . ALA A 1 252 ? -12.799 -3.395 29.636 1.00 84.81 252 ALA A C 1
ATOM 1997 O O . ALA A 1 252 ? -13.331 -3.879 30.631 1.00 84.81 252 ALA A O 1
ATOM 1998 N N . ARG A 1 253 ? -12.198 -2.196 29.661 1.00 85.69 253 ARG A N 1
ATOM 1999 C CA . ARG A 1 253 ? -12.134 -1.357 30.873 1.00 85.69 253 ARG A CA 1
ATOM 2000 C C . ARG A 1 253 ? -13.516 -0.922 31.357 1.00 85.69 253 ARG A C 1
ATOM 2002 O O . ARG A 1 253 ? -13.758 -0.899 32.559 1.00 85.69 253 ARG A O 1
ATOM 2009 N N . ALA A 1 254 ? -14.430 -0.596 30.442 1.00 81.94 254 ALA A N 1
ATOM 2010 C CA . ALA A 1 254 ? -15.808 -0.274 30.802 1.00 81.94 254 ALA A CA 1
ATOM 2011 C C . ALA A 1 254 ? -16.511 -1.478 31.455 1.00 81.94 254 ALA A C 1
ATOM 2013 O O . ALA A 1 254 ? -17.148 -1.321 32.495 1.00 81.94 254 ALA A O 1
ATOM 2014 N N . HIS A 1 255 ? -16.340 -2.687 30.909 1.00 83.69 255 HIS A N 1
ATOM 2015 C CA . HIS A 1 255 ? -16.862 -3.915 31.514 1.00 83.69 255 HIS A CA 1
ATOM 2016 C C . HIS A 1 255 ? -16.239 -4.212 32.881 1.00 83.69 255 HIS A C 1
ATOM 2018 O O . HIS A 1 255 ? -16.965 -4.574 33.802 1.00 83.69 255 HIS A O 1
ATOM 2024 N N . GLU A 1 256 ? -14.930 -4.019 33.039 1.00 87.06 256 GLU A N 1
ATOM 2025 C CA . GLU A 1 256 ? -14.237 -4.180 34.321 1.00 87.06 256 GLU A CA 1
ATOM 2026 C C . GLU A 1 256 ? -14.775 -3.202 35.375 1.00 87.06 256 GLU A C 1
ATOM 2028 O O . GLU A 1 256 ? -15.096 -3.606 36.490 1.00 87.06 256 GLU A O 1
ATOM 2033 N N . HIS A 1 257 ? -14.989 -1.936 35.009 1.00 87.06 257 HIS A N 1
ATOM 2034 C CA . HIS A 1 257 ? -15.579 -0.943 35.906 1.00 87.06 257 HIS A CA 1
ATOM 2035 C C . HIS A 1 257 ? -17.028 -1.294 36.292 1.00 87.06 257 HIS A C 1
ATOM 2037 O O . HIS A 1 257 ? -17.422 -1.159 37.454 1.00 87.06 257 HIS A O 1
ATOM 2043 N N . VAL A 1 258 ? -17.837 -1.781 35.344 1.00 83.94 258 VAL A N 1
ATOM 2044 C CA . VAL A 1 258 ? -19.195 -2.278 35.633 1.00 83.94 258 VAL A CA 1
ATOM 2045 C C . VAL A 1 258 ? -19.145 -3.497 36.561 1.00 83.94 258 VAL A C 1
ATOM 2047 O O . VAL A 1 258 ? -19.929 -3.581 37.502 1.00 83.94 258 VAL A O 1
ATOM 2050 N N . ALA A 1 259 ? -18.197 -4.416 36.362 1.00 84.69 259 ALA A N 1
ATOM 2051 C CA . ALA A 1 259 ? -18.022 -5.574 37.233 1.00 84.69 259 ALA A CA 1
ATOM 2052 C C . ALA A 1 259 ? -17.620 -5.161 38.658 1.00 84.69 259 ALA A C 1
ATOM 2054 O O . ALA A 1 259 ? -18.236 -5.621 39.619 1.00 84.69 259 ALA A O 1
ATOM 2055 N N . LEU A 1 260 ? -16.653 -4.249 38.807 1.00 88.81 260 LEU A N 1
ATOM 2056 C CA . LEU A 1 260 ? -16.219 -3.735 40.109 1.00 88.81 260 LEU A CA 1
ATOM 2057 C C . LEU A 1 260 ? -17.371 -3.040 40.847 1.00 88.81 260 LEU A C 1
ATOM 2059 O O . LEU A 1 260 ? -17.694 -3.419 41.973 1.00 88.81 260 LEU A O 1
ATOM 2063 N N . THR A 1 261 ? -18.074 -2.117 40.189 1.00 86.81 261 THR A N 1
ATOM 2064 C CA . THR A 1 261 ? -19.239 -1.435 40.786 1.00 86.81 261 THR A CA 1
ATOM 2065 C C . THR A 1 261 ? -20.364 -2.406 41.157 1.00 86.81 261 THR A C 1
ATOM 2067 O O . THR A 1 261 ? -20.982 -2.267 42.215 1.00 86.81 261 THR A O 1
ATOM 2070 N N . PHE A 1 262 ? -20.600 -3.449 40.355 1.00 85.75 262 PHE A N 1
ATOM 2071 C CA . PHE A 1 262 ? -21.558 -4.502 40.694 1.00 85.75 262 PHE A CA 1
ATOM 2072 C C . PHE A 1 262 ? -21.116 -5.325 41.914 1.00 85.75 262 PHE A C 1
ATOM 2074 O O . PHE A 1 262 ? -21.944 -5.661 42.765 1.00 85.75 262 PHE A O 1
ATOM 2081 N N . THR A 1 263 ? -19.821 -5.634 42.046 1.00 86.50 263 THR A N 1
ATOM 2082 C CA . THR A 1 263 ? -19.304 -6.336 43.232 1.00 86.50 263 THR A CA 1
ATOM 2083 C C . THR A 1 263 ? -19.419 -5.496 44.500 1.00 86.50 263 THR A C 1
ATOM 2085 O O . THR A 1 263 ? -19.863 -6.024 45.521 1.00 86.50 263 THR A O 1
ATOM 2088 N N . GLU A 1 264 ? -19.118 -4.197 44.431 1.00 86.06 264 GLU A N 1
ATOM 2089 C CA . GLU A 1 264 ? -19.311 -3.257 45.541 1.00 86.06 264 GLU A CA 1
ATOM 2090 C C . GLU A 1 264 ? -20.782 -3.189 45.956 1.00 86.06 264 GLU A C 1
ATOM 2092 O O . GLU A 1 264 ? -21.103 -3.362 47.134 1.00 86.06 264 GLU A O 1
ATOM 2097 N N . TRP A 1 265 ? -21.695 -3.039 44.990 1.00 91.69 265 TRP A N 1
ATOM 2098 C CA . TRP A 1 265 ? -23.133 -3.058 45.253 1.00 91.69 265 TRP A CA 1
ATOM 2099 C C . TRP A 1 265 ? -23.575 -4.366 45.921 1.00 91.69 265 TRP A C 1
ATOM 2101 O O . TRP A 1 265 ? -24.302 -4.346 46.918 1.00 91.69 265 TRP A O 1
ATOM 2111 N N . ARG A 1 266 ? -23.090 -5.518 45.437 1.00 88.75 266 ARG A N 1
ATOM 2112 C CA . ARG A 1 266 ? -23.420 -6.833 46.005 1.00 88.75 266 ARG A CA 1
ATOM 2113 C C . ARG A 1 266 ? -22.920 -6.980 47.442 1.00 88.75 266 ARG A C 1
ATOM 2115 O O . ARG A 1 266 ? -23.630 -7.538 48.279 1.00 88.75 266 ARG A O 1
ATOM 2122 N N . LEU A 1 267 ? -21.709 -6.505 47.736 1.00 87.94 267 LEU A N 1
ATOM 2123 C CA . LEU A 1 267 ? -21.161 -6.493 49.095 1.00 87.94 267 LEU A CA 1
ATOM 2124 C C . LEU A 1 267 ? -21.991 -5.590 50.008 1.00 87.94 267 LEU A C 1
ATOM 2126 O O . LEU A 1 267 ? -22.350 -6.001 51.112 1.00 87.94 267 LEU A O 1
ATOM 2130 N N . HIS A 1 268 ? -22.376 -4.410 49.523 1.00 87.31 268 HIS A N 1
ATOM 2131 C CA . HIS A 1 268 ? -23.195 -3.480 50.287 1.00 87.31 268 HIS A CA 1
ATOM 2132 C C . HIS A 1 268 ? -24.592 -4.049 50.588 1.00 87.31 268 HIS A C 1
ATOM 2134 O O . HIS A 1 268 ? -25.067 -3.942 51.721 1.00 87.31 268 HIS A O 1
ATOM 2140 N N . ALA A 1 269 ? -25.222 -4.716 49.616 1.00 82.25 269 ALA A N 1
ATOM 2141 C CA . ALA A 1 269 ? -26.507 -5.388 49.795 1.00 82.25 269 ALA A CA 1
ATOM 2142 C C . ALA A 1 269 ? -26.420 -6.540 50.813 1.00 82.25 269 ALA A C 1
ATOM 2144 O O . ALA A 1 269 ? -27.299 -6.687 51.664 1.00 82.25 269 ALA A O 1
ATOM 2145 N N . LYS A 1 270 ? -25.333 -7.328 50.785 1.00 87.00 270 LYS A N 1
ATOM 2146 C CA . LYS A 1 270 ? -25.078 -8.372 51.791 1.00 87.00 270 LYS A CA 1
ATOM 2147 C C . LYS A 1 270 ? -24.897 -7.789 53.191 1.00 87.00 270 LYS A C 1
ATOM 2149 O O . LYS A 1 270 ? -25.486 -8.311 54.134 1.00 87.00 270 LYS A O 1
ATOM 2154 N N . ALA A 1 271 ? -24.137 -6.704 53.328 1.00 86.75 271 ALA A N 1
ATOM 2155 C CA . ALA A 1 271 ? -23.953 -6.029 54.612 1.00 86.75 271 ALA A CA 1
ATOM 2156 C C . ALA A 1 271 ? -25.291 -5.522 55.181 1.00 86.75 271 ALA A C 1
ATOM 2158 O O . ALA A 1 271 ? -25.592 -5.756 56.350 1.00 86.75 271 ALA A O 1
ATOM 2159 N N . GLN A 1 272 ? -26.141 -4.918 54.341 1.00 86.25 272 GLN A N 1
ATOM 2160 C CA . GLN A 1 272 ? -27.486 -4.489 54.743 1.00 86.25 272 GLN A CA 1
ATOM 2161 C C . GLN A 1 272 ? -28.380 -5.664 55.163 1.00 86.25 272 GLN A C 1
ATOM 2163 O O . GLN A 1 272 ? -29.152 -5.542 56.113 1.00 86.25 272 GLN A O 1
ATOM 2168 N N . PHE A 1 273 ? -28.297 -6.806 54.474 1.00 87.62 273 PHE A N 1
ATOM 2169 C CA . PHE A 1 273 ? -29.040 -8.007 54.857 1.00 87.62 273 PHE A CA 1
ATOM 2170 C C . PHE A 1 273 ? -28.603 -8.532 56.230 1.00 87.62 273 PHE A C 1
ATOM 2172 O O . PHE A 1 273 ? -29.457 -8.797 57.075 1.00 87.62 273 PHE A O 1
ATOM 2179 N N . ILE A 1 274 ? -27.293 -8.623 56.475 1.00 88.50 274 ILE A N 1
ATOM 2180 C CA . ILE A 1 274 ? -26.745 -9.047 57.771 1.00 88.50 274 ILE A CA 1
ATOM 2181 C C . ILE A 1 274 ? -27.222 -8.106 58.881 1.00 88.50 274 ILE A C 1
ATOM 2183 O O . ILE A 1 274 ? -27.712 -8.581 59.902 1.00 88.50 274 ILE A O 1
ATOM 2187 N N . ASP A 1 275 ? -27.174 -6.789 58.665 1.00 88.31 275 ASP A N 1
ATOM 2188 C CA . ASP A 1 275 ? -27.650 -5.814 59.654 1.00 88.31 275 ASP A CA 1
ATOM 2189 C C . ASP A 1 275 ? -29.149 -5.997 59.968 1.00 88.31 275 ASP A C 1
ATOM 2191 O O . ASP A 1 275 ? -29.555 -6.010 61.131 1.00 88.31 275 ASP A O 1
ATOM 2195 N N . ARG A 1 276 ? -29.990 -6.257 58.954 1.00 87.81 276 ARG A N 1
ATOM 2196 C CA . ARG A 1 276 ? -31.418 -6.576 59.161 1.00 87.81 276 ARG A CA 1
ATOM 2197 C C . ARG A 1 276 ? -31.618 -7.843 59.995 1.00 87.81 276 ARG A C 1
ATOM 2199 O O . ARG A 1 276 ? -32.477 -7.846 60.878 1.00 87.81 276 ARG A O 1
ATOM 2206 N N . VAL A 1 277 ? -30.839 -8.896 59.741 1.00 88.69 277 VAL A N 1
ATOM 2207 C CA . VAL A 1 277 ? -30.898 -10.149 60.512 1.00 88.69 277 VAL A CA 1
ATOM 2208 C C . VAL A 1 277 ? -30.468 -9.910 61.961 1.00 88.69 277 VAL A C 1
ATOM 2210 O O . VAL A 1 277 ? -31.194 -10.294 62.878 1.00 88.69 277 VAL A O 1
ATOM 2213 N N . CYS A 1 278 ? -29.359 -9.202 62.182 1.00 90.00 278 CYS A N 1
ATOM 2214 C CA . CYS A 1 278 ? -28.879 -8.849 63.518 1.00 90.00 278 CYS A CA 1
ATOM 2215 C C . CYS A 1 278 ? -29.915 -8.029 64.301 1.00 90.00 278 CYS A C 1
ATOM 2217 O O . CYS A 1 278 ? -30.209 -8.348 65.455 1.00 90.00 278 CYS A O 1
ATOM 2219 N N . ARG A 1 279 ? -30.539 -7.021 63.672 1.00 87.38 279 ARG A N 1
ATOM 2220 C CA . ARG A 1 279 ? -31.619 -6.231 64.290 1.00 87.38 279 ARG A CA 1
ATOM 2221 C C . ARG A 1 279 ? -32.840 -7.088 64.630 1.00 87.38 279 ARG A C 1
ATOM 2223 O O . ARG A 1 279 ? -33.402 -6.941 65.714 1.00 87.38 279 ARG A O 1
ATOM 2230 N N . ALA A 1 280 ? -33.247 -7.998 63.744 1.00 85.12 280 ALA A N 1
ATOM 2231 C CA . ALA A 1 280 ? -34.356 -8.916 64.008 1.00 85.12 280 ALA A CA 1
ATOM 2232 C C . ALA A 1 280 ? -34.048 -9.859 65.185 1.00 85.12 280 ALA A C 1
ATOM 2234 O O . ALA A 1 280 ? -34.910 -10.109 66.030 1.00 85.12 280 ALA A O 1
ATOM 2235 N N . GLN A 1 281 ? -32.808 -10.337 65.280 1.00 88.81 281 GLN A N 1
ATOM 2236 C CA . GLN A 1 281 ? -32.363 -11.201 66.367 1.00 88.81 281 GLN A CA 1
ATOM 2237 C C . GLN A 1 281 ? -32.293 -10.449 67.701 1.00 88.81 281 GLN A C 1
ATOM 2239 O O . GLN A 1 281 ? -32.776 -10.971 68.703 1.00 88.81 281 GLN A O 1
ATOM 2244 N N . ALA A 1 282 ? -31.812 -9.202 67.704 1.00 87.50 282 ALA A N 1
ATOM 2245 C CA . ALA A 1 282 ? -31.835 -8.325 68.876 1.00 87.50 282 ALA A CA 1
ATOM 2246 C C . ALA A 1 282 ? -33.267 -8.019 69.358 1.00 87.50 282 ALA A C 1
ATOM 2248 O O . ALA A 1 282 ? -33.541 -7.999 70.557 1.00 87.50 282 ALA A O 1
ATOM 2249 N N . LEU A 1 283 ? -34.218 -7.829 68.436 1.00 88.94 283 LEU A N 1
ATOM 2250 C CA . LEU A 1 283 ? -35.633 -7.679 68.792 1.00 88.94 283 LEU A CA 1
ATOM 2251 C C . LEU A 1 283 ? -36.207 -8.963 69.402 1.00 88.94 283 LEU A C 1
ATOM 2253 O O . LEU A 1 283 ? -36.971 -8.898 70.364 1.00 88.94 283 LEU A O 1
ATOM 2257 N N . ARG A 1 284 ? -35.825 -10.133 68.878 1.00 89.25 284 ARG A N 1
ATOM 2258 C CA . ARG A 1 284 ? -36.269 -11.431 69.401 1.00 89.25 284 ARG A CA 1
ATOM 2259 C C . ARG A 1 284 ? -35.714 -11.709 70.798 1.00 89.25 284 ARG A C 1
ATOM 2261 O O . ARG A 1 284 ? -36.454 -12.191 71.651 1.00 89.25 284 ARG A O 1
ATOM 2268 N N . THR A 1 285 ? -34.448 -11.387 71.058 1.00 89.31 285 THR A N 1
ATOM 2269 C CA . THR A 1 285 ? -33.860 -11.528 72.399 1.00 89.31 285 THR A CA 1
ATOM 2270 C C . THR A 1 285 ? -34.510 -10.570 73.393 1.00 89.31 285 THR A C 1
ATOM 2272 O O . THR A 1 285 ? -34.898 -11.011 74.474 1.00 89.31 285 THR A O 1
ATOM 2275 N N . ALA A 1 286 ? -34.730 -9.308 73.012 1.00 86.50 286 ALA A N 1
ATOM 2276 C CA . ALA A 1 286 ? -35.448 -8.339 73.842 1.00 86.50 286 ALA A CA 1
ATOM 2277 C C . ALA A 1 286 ? -36.889 -8.790 74.152 1.00 86.50 286 ALA A C 1
ATOM 2279 O O . ALA A 1 286 ? -37.345 -8.672 75.290 1.00 86.50 286 ALA A O 1
ATOM 2280 N N . TRP A 1 287 ? -37.597 -9.358 73.169 1.00 89.25 287 TRP A N 1
ATOM 2281 C CA . TRP A 1 287 ? -38.933 -9.927 73.369 1.00 89.25 287 TRP A CA 1
ATOM 2282 C C . TRP A 1 287 ? -38.925 -11.095 74.358 1.00 89.25 287 TRP A C 1
ATOM 2284 O O . TRP A 1 287 ? -39.742 -11.129 75.275 1.00 89.25 287 TRP A O 1
ATOM 2294 N N . ASN A 1 288 ? -37.982 -12.028 74.212 1.00 90.50 288 ASN A N 1
ATOM 2295 C CA . ASN A 1 288 ? -37.865 -13.174 75.112 1.00 90.50 288 ASN A CA 1
ATOM 2296 C C . ASN A 1 288 ? -37.541 -12.742 76.549 1.00 90.50 288 ASN A C 1
ATOM 2298 O O . ASN A 1 288 ? -38.141 -13.264 77.484 1.00 90.50 288 ASN A O 1
ATOM 2302 N N . GLN A 1 289 ? -36.643 -11.768 76.727 1.00 88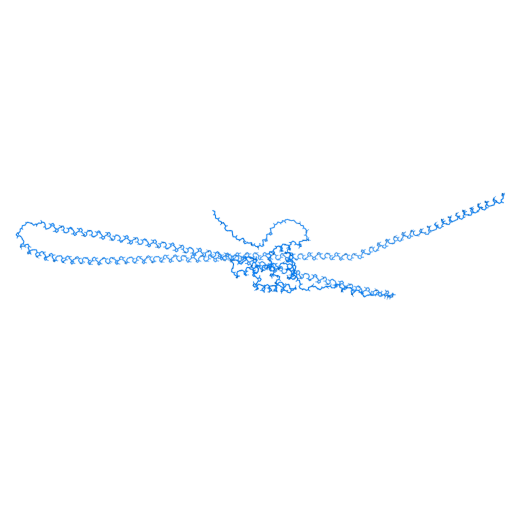.00 289 GLN A N 1
ATOM 2303 C CA . GLN A 1 289 ? -36.328 -11.199 78.042 1.00 88.00 289 GLN A CA 1
ATOM 2304 C C . GLN A 1 289 ? -37.555 -10.540 78.675 1.00 88.00 289 GLN A C 1
ATOM 2306 O O . GLN A 1 289 ? -37.850 -10.763 79.849 1.00 88.00 289 GLN A O 1
ATOM 2311 N N . TRP A 1 290 ? -38.304 -9.761 77.890 1.00 93.81 290 TRP A N 1
ATOM 2312 C CA . TRP A 1 290 ? -39.550 -9.157 78.351 1.00 93.81 290 TRP A CA 1
ATOM 2313 C C . TRP A 1 290 ? -40.584 -10.217 78.754 1.00 93.81 290 TRP A C 1
ATOM 2315 O O . TRP A 1 290 ? -41.190 -10.103 79.819 1.00 93.81 290 TRP A O 1
ATOM 2325 N N . TRP A 1 291 ? -40.749 -11.269 77.947 1.00 91.31 291 TRP A N 1
ATOM 2326 C CA . TRP A 1 291 ? -41.673 -12.367 78.230 1.00 91.31 291 TRP A CA 1
ATOM 2327 C C . TRP A 1 291 ? -41.290 -13.127 79.500 1.00 91.31 291 TRP A C 1
ATOM 2329 O O . TRP A 1 291 ? -42.146 -13.358 80.348 1.00 91.31 291 TRP A O 1
ATOM 2339 N N . GLN A 1 292 ? -40.004 -13.441 79.679 1.00 88.44 292 GLN A N 1
ATOM 2340 C CA . GLN A 1 292 ? -39.495 -14.064 80.902 1.00 88.44 292 GLN A CA 1
ATOM 2341 C C . GLN A 1 292 ? -39.795 -13.197 82.129 1.00 88.44 292 GLN A C 1
ATOM 2343 O O . GLN A 1 292 ? -40.393 -13.683 83.086 1.00 88.44 292 GLN A O 1
ATOM 2348 N N . ALA A 1 293 ? -39.476 -11.899 82.080 1.00 83.31 293 ALA A N 1
ATOM 2349 C CA . ALA A 1 293 ? -39.765 -10.971 83.172 1.00 83.31 293 ALA A CA 1
ATOM 2350 C C . ALA A 1 293 ? -41.269 -10.887 83.489 1.00 83.31 293 ALA A C 1
ATOM 2352 O O . ALA A 1 293 ? -41.657 -10.851 84.658 1.00 83.31 293 ALA A O 1
ATOM 2353 N N . PHE A 1 294 ? -42.119 -10.896 82.457 1.00 87.88 294 PHE A N 1
ATOM 2354 C CA . PHE A 1 294 ? -43.568 -10.948 82.613 1.00 87.88 294 PHE A CA 1
ATOM 2355 C C . PHE A 1 294 ? -44.005 -12.240 83.314 1.00 87.88 294 PHE A C 1
ATOM 2357 O O . PHE A 1 294 ? -44.676 -12.159 84.342 1.00 87.88 294 PHE A O 1
ATOM 2364 N N . THR A 1 295 ? -43.559 -13.406 82.829 1.00 87.12 295 THR A N 1
ATOM 2365 C CA . THR A 1 295 ? -43.911 -14.710 83.412 1.00 87.12 295 THR A CA 1
ATOM 2366 C C . THR A 1 295 ? -43.470 -14.833 84.867 1.00 87.12 295 THR A C 1
ATOM 2368 O O . THR A 1 295 ? -44.282 -15.219 85.710 1.00 87.12 295 THR A O 1
ATOM 2371 N N . THR A 1 296 ? -42.241 -14.418 85.193 1.00 85.56 296 THR A N 1
ATOM 2372 C CA . THR A 1 296 ? -41.712 -14.426 86.563 1.00 85.56 296 THR A CA 1
ATOM 2373 C C . THR A 1 296 ? -42.571 -13.568 87.484 1.00 85.56 296 THR A C 1
ATOM 2375 O O . THR A 1 296 ? -42.910 -13.994 88.585 1.00 85.56 296 THR A O 1
ATOM 2378 N N . ARG A 1 297 ? -42.997 -12.388 87.021 1.00 84.19 297 ARG A N 1
ATOM 2379 C CA . ARG A 1 297 ? -43.846 -11.485 87.803 1.00 84.19 297 ARG A CA 1
ATOM 2380 C C . ARG A 1 297 ? -45.249 -12.052 88.032 1.00 84.19 297 ARG A C 1
ATOM 2382 O O . ARG A 1 297 ? -45.772 -11.931 89.135 1.00 84.19 297 ARG A O 1
ATOM 2389 N N . THR A 1 298 ? -45.851 -12.700 87.032 1.00 80.62 298 THR A N 1
ATOM 2390 C CA . THR A 1 298 ? -47.138 -13.400 87.208 1.00 80.62 298 THR A CA 1
ATOM 2391 C C . THR A 1 298 ? -47.039 -14.576 88.175 1.00 80.62 298 THR A C 1
ATOM 2393 O O . THR A 1 298 ? -47.919 -14.726 89.017 1.00 80.62 298 THR A O 1
ATOM 2396 N N . VAL A 1 299 ? -45.967 -15.373 88.115 1.00 81.19 299 VAL A N 1
ATOM 2397 C CA . VAL A 1 299 ? -45.752 -16.491 89.051 1.00 81.19 299 VAL A CA 1
ATOM 2398 C C . VAL A 1 299 ? -45.530 -15.976 90.474 1.00 81.19 299 VAL A C 1
ATOM 2400 O O . VAL A 1 299 ? -46.125 -16.502 91.407 1.00 81.19 299 VAL A O 1
ATOM 2403 N N . GLN A 1 300 ? -44.754 -14.901 90.651 1.00 78.88 300 GLN A N 1
ATOM 2404 C CA . GLN A 1 300 ? -44.574 -14.251 91.955 1.00 78.88 300 GLN A CA 1
ATOM 2405 C C . GLN A 1 300 ? -45.897 -13.743 92.544 1.00 78.88 300 GLN A C 1
ATOM 2407 O O . GLN A 1 300 ? -46.132 -13.930 93.736 1.00 78.88 300 GLN A O 1
ATOM 2412 N N . MET A 1 301 ? -46.783 -13.155 91.727 1.00 74.31 301 MET A N 1
ATOM 2413 C CA . MET A 1 301 ? -48.121 -12.769 92.196 1.00 74.31 301 MET A CA 1
ATOM 2414 C C . MET A 1 301 ? -48.962 -13.984 92.606 1.00 74.31 301 MET A C 1
ATOM 2416 O O . MET A 1 301 ? -49.593 -13.946 93.655 1.00 74.31 301 MET A O 1
ATOM 2420 N N . GLN A 1 302 ? -48.929 -15.077 91.839 1.00 74.88 302 GLN A N 1
ATOM 2421 C CA . GLN A 1 302 ? -49.664 -16.302 92.180 1.00 74.88 302 GLN A CA 1
ATOM 2422 C C . GLN A 1 302 ? -49.125 -16.996 93.442 1.00 74.88 302 GLN A C 1
ATOM 2424 O O . GLN A 1 302 ? -49.902 -17.582 94.195 1.00 74.88 302 GLN A O 1
ATOM 2429 N N . CYS A 1 303 ? -47.816 -16.929 93.707 1.00 71.00 303 CYS A N 1
ATOM 2430 C CA . CYS A 1 303 ? -47.237 -17.400 94.968 1.00 71.00 303 CYS A CA 1
ATOM 2431 C C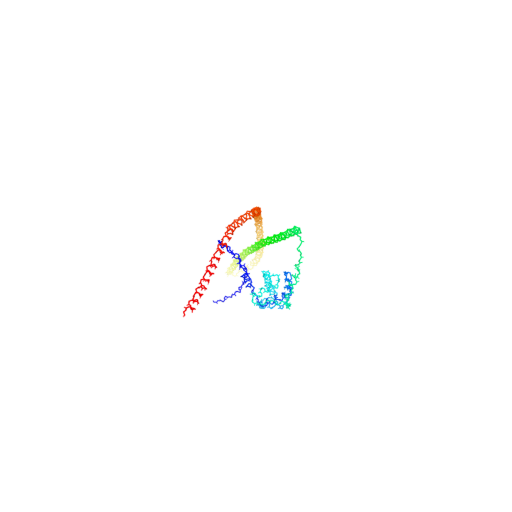 . CYS A 1 303 ? -47.663 -16.512 96.146 1.00 71.00 303 CYS A C 1
ATOM 2433 O O . CYS A 1 303 ? -48.095 -17.044 97.159 1.00 71.00 303 CYS A O 1
ATOM 2435 N N . ALA A 1 304 ? -47.664 -15.183 95.985 1.00 62.22 304 ALA A N 1
ATOM 2436 C CA . ALA A 1 304 ? -48.149 -14.259 97.015 1.00 62.22 304 ALA A CA 1
ATOM 2437 C C . ALA A 1 304 ? -49.651 -14.446 97.327 1.00 62.22 304 ALA A C 1
ATOM 2439 O O . ALA A 1 304 ? -50.068 -14.337 98.480 1.00 62.22 304 ALA A O 1
ATOM 2440 N N . GLU A 1 305 ? -50.468 -14.775 96.320 1.00 60.94 305 GLU A N 1
ATOM 2441 C CA . GLU A 1 305 ? -51.882 -15.137 96.501 1.00 60.94 305 GLU A CA 1
ATOM 2442 C C . GLU A 1 305 ? -52.062 -16.494 97.204 1.00 60.94 305 GLU A C 1
ATOM 2444 O O . GLU A 1 305 ? -53.004 -16.664 97.979 1.00 60.94 305 GLU A O 1
ATOM 2449 N N . ARG A 1 306 ? -51.149 -17.452 96.987 1.00 55.59 306 ARG A N 1
ATOM 2450 C CA . ARG A 1 306 ? -51.133 -18.742 97.699 1.00 55.59 306 ARG A CA 1
ATOM 2451 C C . ARG A 1 306 ? -50.639 -18.617 99.141 1.00 55.59 306 ARG A C 1
ATOM 2453 O O . ARG A 1 306 ? -51.207 -19.268 100.014 1.00 55.59 306 ARG A O 1
ATOM 2460 N N . ASP A 1 307 ? -49.675 -17.743 99.415 1.00 50.66 307 ASP A N 1
ATOM 2461 C CA . ASP A 1 307 ? -49.201 -17.457 100.775 1.00 50.66 307 ASP A CA 1
ATOM 2462 C C . ASP A 1 307 ? -50.294 -16.769 101.610 1.00 50.66 307 ASP A C 1
ATOM 2464 O O . ASP A 1 307 ? -50.499 -17.113 102.776 1.00 50.66 307 ASP A O 1
ATOM 2468 N N . ALA A 1 308 ? -51.087 -15.887 100.986 1.00 50.59 308 ALA A N 1
ATOM 2469 C CA . ALA A 1 308 ? -52.271 -15.271 101.591 1.00 50.59 308 ALA A CA 1
ATOM 2470 C C . ALA A 1 308 ? -53.419 -16.265 101.880 1.00 50.59 308 ALA A C 1
ATOM 2472 O O . ALA A 1 308 ? -54.281 -15.976 102.711 1.00 50.59 308 ALA A O 1
ATOM 2473 N N . ALA A 1 309 ? -53.427 -17.437 101.237 1.00 46.06 309 ALA A N 1
ATOM 2474 C CA . ALA A 1 309 ? -54.422 -18.490 101.446 1.00 46.06 309 ALA A CA 1
ATOM 2475 C C . ALA A 1 309 ? -54.047 -19.485 102.571 1.00 46.06 309 ALA A C 1
ATOM 2477 O O . ALA A 1 309 ? -54.845 -20.366 102.889 1.00 46.06 309 ALA A O 1
ATOM 2478 N N . SER A 1 310 ? -52.864 -19.354 103.191 1.00 45.66 310 SER A N 1
ATOM 2479 C CA . SER A 1 310 ? -52.340 -20.303 104.194 1.00 45.66 310 SER A CA 1
ATOM 2480 C C . SER A 1 310 ? -52.719 -20.009 105.656 1.00 45.66 310 SER A C 1
ATOM 2482 O O . SER A 1 310 ? -52.452 -20.824 106.539 1.00 45.66 310 SER A O 1
ATOM 2484 N N . LEU A 1 311 ? -53.386 -18.888 105.941 1.00 53.06 311 LEU A N 1
ATOM 2485 C CA . LEU A 1 311 ? -53.816 -18.531 107.296 1.00 53.06 311 LEU A CA 1
ATOM 2486 C C . LEU A 1 311 ? -55.316 -18.787 107.473 1.00 53.06 311 LEU A C 1
ATOM 2488 O O . LEU A 1 311 ? -56.132 -17.880 107.330 1.00 53.06 311 LEU A O 1
ATOM 2492 N N . ASP A 1 312 ? -55.674 -20.030 107.816 1.00 39.72 312 ASP A N 1
ATOM 2493 C CA . ASP A 1 312 ? -57.048 -20.387 108.194 1.00 39.72 312 ASP A CA 1
ATOM 2494 C C . ASP A 1 312 ? -57.082 -21.324 109.420 1.00 39.72 312 ASP A C 1
ATOM 2496 O O . ASP A 1 312 ? -57.089 -22.552 109.322 1.00 39.72 312 ASP A O 1
ATOM 2500 N N . ARG A 1 313 ? -57.128 -20.724 110.617 1.00 48.28 313 ARG A N 1
ATOM 2501 C CA . ARG A 1 313 ? -57.734 -21.325 111.817 1.00 48.28 313 ARG A CA 1
ATOM 2502 C C . ARG A 1 313 ? -58.481 -20.249 112.599 1.00 48.28 313 ARG A C 1
ATOM 2504 O O . ARG A 1 313 ? -57.889 -19.532 113.395 1.00 48.28 313 ARG A O 1
ATOM 2511 N N . THR A 1 314 ? -59.794 -20.162 112.399 1.00 44.22 314 THR A N 1
ATOM 2512 C CA . THR A 1 314 ? -60.845 -20.348 113.428 1.00 44.22 314 THR A CA 1
ATOM 2513 C C . THR A 1 314 ? -62.171 -19.720 112.973 1.00 44.22 314 THR A C 1
ATOM 2515 O O . THR A 1 314 ? -62.247 -18.640 112.395 1.00 44.22 314 THR A O 1
ATOM 2518 N N . ARG A 1 315 ? -63.243 -20.490 113.169 1.00 44.62 315 ARG A N 1
ATOM 2519 C CA . ARG A 1 315 ? -64.467 -20.526 112.355 1.00 44.62 315 ARG A CA 1
ATOM 2520 C C . ARG A 1 315 ? -65.649 -19.585 112.705 1.00 44.62 315 ARG A C 1
ATOM 2522 O O . ARG A 1 315 ? -66.627 -19.691 111.969 1.00 44.62 315 ARG A O 1
ATOM 2529 N N . PRO A 1 316 ? -65.646 -18.644 113.680 1.00 45.53 316 PRO A N 1
ATOM 2530 C CA . PRO A 1 316 ? -66.809 -17.756 113.868 1.00 45.53 316 PRO A CA 1
ATOM 2531 C C . PRO A 1 316 ? -66.796 -16.472 113.010 1.00 45.53 316 PRO A C 1
ATOM 2533 O O . PRO A 1 316 ? -67.835 -15.842 112.836 1.00 45.53 316 PRO A O 1
ATOM 2536 N N . TRP A 1 317 ? -65.656 -16.078 112.421 1.00 46.00 317 TRP A N 1
ATOM 2537 C CA . TRP A 1 317 ? -65.509 -14.804 111.682 1.00 46.00 317 TRP A CA 1
ATOM 2538 C C . TRP A 1 317 ? -66.184 -14.774 110.297 1.00 46.00 317 TRP A C 1
ATOM 2540 O O . TRP A 1 317 ? -66.301 -13.718 109.674 1.00 46.00 317 TRP A O 1
ATOM 2550 N N . ARG A 1 318 ? -66.660 -15.921 109.796 1.00 43.50 318 ARG A N 1
ATOM 2551 C CA . ARG A 1 318 ? -67.078 -16.103 108.394 1.00 43.50 318 ARG A CA 1
ATOM 2552 C C . ARG A 1 318 ? -68.367 -15.360 108.001 1.00 43.50 318 ARG A C 1
ATOM 2554 O O . ARG A 1 318 ? -68.521 -15.038 106.828 1.00 43.50 318 ARG A O 1
ATOM 2561 N N . LEU A 1 319 ? -69.241 -14.994 108.945 1.00 45.69 319 LEU A N 1
ATOM 2562 C CA . LEU A 1 319 ? -70.477 -14.239 108.650 1.00 45.69 319 LEU A CA 1
ATOM 2563 C C . LEU A 1 319 ? -70.273 -12.711 108.618 1.00 45.69 319 LEU A C 1
ATOM 2565 O O . LEU A 1 319 ? -70.898 -12.028 107.806 1.00 45.69 319 LEU A O 1
ATOM 2569 N N . ALA A 1 320 ? -69.332 -12.174 109.404 1.00 49.06 320 ALA A N 1
ATOM 2570 C CA . ALA A 1 320 ? -68.868 -10.788 109.267 1.00 49.06 320 ALA A CA 1
ATOM 2571 C C . ALA A 1 320 ? -67.915 -10.636 108.067 1.00 49.06 320 ALA A C 1
ATOM 2573 O O . ALA A 1 320 ? -67.985 -9.655 107.325 1.00 49.06 320 ALA A O 1
ATOM 2574 N N . PHE A 1 321 ? -67.080 -11.650 107.819 1.00 49.88 321 PHE A N 1
ATOM 2575 C CA . PHE A 1 321 ? -66.188 -11.717 106.667 1.00 49.88 321 PHE A CA 1
ATOM 2576 C C . PHE A 1 321 ? -66.963 -11.837 105.354 1.00 49.88 321 PHE A C 1
ATOM 2578 O O . PHE A 1 321 ? -66.583 -11.157 104.428 1.00 49.88 321 PHE A O 1
ATOM 2585 N N . ALA A 1 322 ? -68.082 -12.563 105.241 1.00 48.59 322 ALA A N 1
ATOM 2586 C CA . ALA A 1 322 ? -68.852 -12.630 103.987 1.00 48.59 322 ALA A CA 1
ATOM 2587 C C . ALA A 1 322 ? -69.443 -11.270 103.545 1.00 48.59 322 ALA A C 1
ATOM 2589 O O . ALA A 1 322 ? -69.400 -10.940 102.359 1.00 48.59 322 ALA A O 1
ATOM 2590 N N . ARG A 1 323 ? -69.913 -10.430 104.483 1.00 51.88 323 ARG A N 1
ATOM 2591 C CA . ARG A 1 323 ? -70.340 -9.042 104.188 1.00 51.88 323 ARG A CA 1
ATOM 2592 C C . ARG A 1 323 ? -69.152 -8.134 103.854 1.00 51.88 323 ARG A C 1
ATOM 2594 O O . ARG A 1 323 ? -69.231 -7.335 102.924 1.00 51.88 323 ARG A O 1
ATOM 2601 N N . ASN A 1 324 ? -68.027 -8.308 104.548 1.00 52.44 324 ASN A N 1
ATOM 2602 C CA . ASN A 1 324 ? -66.789 -7.584 104.257 1.00 52.44 324 ASN A CA 1
ATOM 2603 C C . ASN A 1 324 ? -66.102 -8.094 102.971 1.00 52.44 324 ASN A C 1
ATOM 2605 O O . ASN A 1 324 ? -65.444 -7.317 102.301 1.00 52.44 324 ASN A O 1
ATOM 260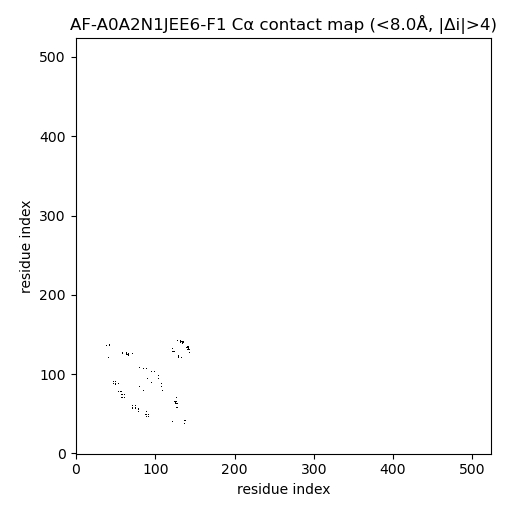9 N N . ILE A 1 325 ? -66.301 -9.353 102.567 1.00 53.12 325 ILE A N 1
ATOM 2610 C CA . ILE A 1 325 ? -65.870 -9.956 101.299 1.00 53.12 325 ILE A CA 1
ATOM 2611 C C . ILE A 1 325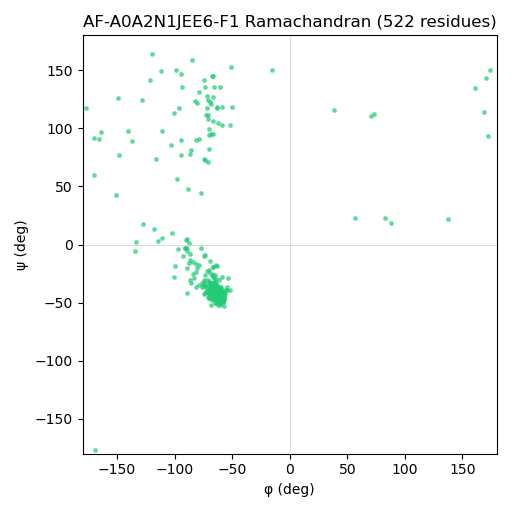 ? -66.749 -9.429 100.184 1.00 53.12 325 ILE A C 1
ATOM 2613 O O . ILE A 1 325 ? -66.201 -9.091 99.160 1.00 53.12 325 ILE A O 1
ATOM 2617 N N . TYR A 1 326 ? -68.068 -9.296 100.333 1.00 54.75 326 TYR A N 1
ATOM 2618 C CA . TYR A 1 326 ? -68.884 -8.694 99.270 1.00 54.75 326 TYR A CA 1
ATOM 2619 C C . TYR A 1 326 ? -68.530 -7.211 99.054 1.00 54.75 326 TYR A C 1
ATOM 2621 O O . TYR A 1 326 ? -68.439 -6.759 97.913 1.00 54.75 326 TYR A O 1
ATOM 2629 N N . ALA A 1 327 ? -68.217 -6.467 100.121 1.00 56.59 327 ALA A N 1
ATOM 2630 C CA . ALA A 1 327 ? -67.679 -5.104 100.037 1.00 56.59 327 ALA A CA 1
ATOM 2631 C C . ALA A 1 327 ? -66.228 -5.061 99.504 1.00 56.59 327 ALA A C 1
ATOM 2633 O O . ALA A 1 327 ? -65.884 -4.205 98.693 1.00 56.59 327 ALA A O 1
ATOM 2634 N N . ARG A 1 328 ? -65.368 -6.011 99.889 1.00 56.25 328 ARG A N 1
ATOM 2635 C CA . ARG A 1 328 ? -63.985 -6.143 99.391 1.00 56.25 328 ARG A CA 1
ATOM 2636 C C . ARG A 1 328 ? -63.904 -6.699 97.976 1.00 56.25 328 ARG A C 1
ATOM 2638 O O . ARG A 1 328 ? -63.006 -6.318 97.254 1.00 56.25 328 ARG A O 1
ATOM 2645 N N . ALA A 1 329 ? -64.832 -7.548 97.557 1.00 59.34 329 ALA A N 1
ATOM 2646 C CA . ALA A 1 329 ? -64.923 -8.141 96.229 1.00 59.34 329 ALA A CA 1
ATOM 2647 C C . ALA A 1 329 ? -65.569 -7.163 95.258 1.00 59.34 329 ALA A C 1
ATOM 2649 O O . ALA A 1 329 ? -65.115 -7.069 94.129 1.00 59.34 329 ALA A O 1
ATOM 2650 N N . SER A 1 330 ? -66.552 -6.365 95.692 1.00 60.25 330 SER A N 1
ATOM 2651 C CA . SER A 1 330 ? -67.055 -5.246 94.886 1.00 60.25 330 SER A CA 1
ATOM 2652 C C . SER A 1 330 ? -66.023 -4.117 94.777 1.00 60.25 330 SER A C 1
ATOM 2654 O O . SER A 1 330 ? -65.815 -3.605 93.681 1.00 60.25 330 SER A O 1
ATOM 2656 N N . THR A 1 331 ? -65.277 -3.789 95.841 1.00 67.38 331 THR A N 1
ATOM 2657 C CA . THR A 1 331 ? -64.140 -2.849 95.736 1.00 67.38 331 THR A CA 1
ATOM 2658 C C . THR A 1 331 ? -62.931 -3.439 95.007 1.00 67.38 331 THR A C 1
ATOM 2660 O O . THR A 1 331 ? -62.247 -2.693 94.317 1.00 67.38 331 THR A O 1
ATOM 2663 N N . ALA A 1 332 ? -62.675 -4.749 95.068 1.00 66.81 332 ALA A N 1
ATOM 2664 C CA . ALA A 1 332 ? -61.642 -5.425 94.279 1.00 66.81 332 ALA A CA 1
ATOM 2665 C C . ALA A 1 332 ? -62.051 -5.561 92.810 1.00 66.81 332 ALA A C 1
ATOM 2667 O O . ALA A 1 332 ? -61.206 -5.394 91.942 1.00 66.81 332 ALA A O 1
ATOM 2668 N N . LEU A 1 333 ? -63.331 -5.774 92.497 1.00 70.75 333 LEU A N 1
ATOM 2669 C CA . LEU A 1 333 ? -63.851 -5.697 91.132 1.00 70.75 333 LEU A CA 1
ATOM 2670 C C . LEU A 1 333 ? -63.761 -4.268 90.608 1.00 70.75 333 LEU A C 1
ATOM 2672 O O . LEU A 1 333 ? -63.269 -4.062 89.510 1.00 70.75 333 LEU A O 1
ATOM 2676 N N . LEU A 1 334 ? -64.128 -3.259 91.399 1.00 71.00 334 LEU A N 1
ATOM 2677 C CA . LEU A 1 334 ? -63.950 -1.858 91.010 1.00 71.00 334 LEU A CA 1
ATOM 2678 C C . LEU A 1 334 ? -62.470 -1.482 90.852 1.00 71.00 334 LEU A C 1
ATOM 2680 O O . LEU A 1 334 ? -62.146 -0.767 89.908 1.00 71.00 334 LEU A O 1
ATOM 2684 N N . ARG A 1 335 ? -61.570 -1.998 91.703 1.00 70.25 335 ARG A N 1
ATOM 2685 C CA . ARG A 1 335 ? -60.113 -1.806 91.589 1.00 70.25 335 ARG A CA 1
ATOM 2686 C C . ARG A 1 335 ? -59.530 -2.527 90.385 1.00 70.25 335 ARG A C 1
ATOM 2688 O O . ARG A 1 335 ? -58.826 -1.911 89.606 1.00 70.25 335 ARG A O 1
ATOM 2695 N N . THR A 1 336 ? -59.888 -3.782 90.143 1.00 73.25 336 THR A N 1
ATOM 2696 C CA . THR A 1 336 ? -59.457 -4.513 88.941 1.00 73.25 336 THR A CA 1
ATOM 2697 C C . THR A 1 336 ? -60.040 -3.890 87.676 1.00 73.25 336 THR A C 1
ATOM 2699 O O . THR A 1 336 ? -59.364 -3.848 86.649 1.00 73.25 336 THR A O 1
ATOM 2702 N N . HIS A 1 337 ? -61.245 -3.316 87.727 1.00 72.44 337 HIS A N 1
ATOM 2703 C CA . HIS A 1 337 ? -61.815 -2.587 86.598 1.00 72.44 337 HIS A CA 1
ATOM 2704 C C . HIS A 1 337 ? -61.172 -1.204 86.399 1.00 72.44 337 HIS A C 1
ATOM 2706 O O . HIS A 1 337 ? -60.956 -0.778 85.261 1.00 72.44 337 HIS A O 1
ATOM 2712 N N . SER A 1 338 ? -60.787 -0.510 87.476 1.00 76.06 338 SER A N 1
ATOM 2713 C CA . SER A 1 338 ? -59.982 0.712 87.384 1.00 76.06 338 SER A CA 1
ATOM 2714 C C . SER A 1 338 ? -58.564 0.422 86.902 1.00 76.06 338 SER A C 1
ATOM 2716 O O . SER A 1 338 ? -58.063 1.159 86.057 1.00 76.06 338 SER A O 1
ATOM 2718 N N . ASP A 1 339 ? -57.963 -0.679 87.346 1.00 76.38 339 ASP A N 1
ATOM 2719 C CA . ASP A 1 339 ? -56.614 -1.115 86.991 1.00 76.38 339 ASP A CA 1
ATOM 2720 C C . ASP A 1 339 ? -56.567 -1.608 85.551 1.00 76.38 339 ASP A C 1
ATOM 2722 O O . ASP A 1 339 ? -55.665 -1.233 84.813 1.00 76.38 339 ASP A O 1
ATOM 2726 N N . THR A 1 340 ? -57.575 -2.347 85.078 1.00 77.00 340 THR A N 1
ATOM 2727 C CA . THR A 1 340 ? -57.691 -2.707 83.653 1.00 77.00 340 THR A CA 1
ATOM 2728 C C . THR A 1 340 ? -57.905 -1.477 82.779 1.00 77.00 340 THR A C 1
ATOM 2730 O O . THR A 1 340 ? -57.266 -1.362 81.736 1.00 77.00 340 THR A O 1
ATOM 2733 N N . ARG A 1 341 ? -58.712 -0.493 83.203 1.00 81.50 341 ARG A N 1
ATOM 2734 C CA . ARG A 1 341 ? -58.829 0.789 82.482 1.00 81.50 341 ARG A CA 1
ATOM 2735 C C . ARG A 1 341 ? -57.517 1.572 82.493 1.00 81.50 341 ARG A C 1
ATOM 2737 O O . ARG A 1 341 ? -57.163 2.159 81.469 1.00 81.50 341 ARG A O 1
ATOM 2744 N N . LEU A 1 342 ? -56.792 1.585 83.608 1.00 83.12 342 LEU A N 1
ATOM 2745 C CA . LEU A 1 342 ? -55.503 2.259 83.737 1.00 83.12 342 LEU A CA 1
ATOM 2746 C C . LEU A 1 342 ? -54.436 1.565 82.881 1.00 83.12 342 LEU A C 1
ATOM 2748 O O . LEU A 1 342 ? -53.741 2.239 82.125 1.00 83.12 342 LEU A O 1
ATOM 2752 N N . LEU A 1 343 ? -54.386 0.233 82.883 1.00 81.94 343 LEU A N 1
ATOM 2753 C CA . LEU A 1 343 ? -53.545 -0.582 82.008 1.00 81.94 343 LEU A CA 1
ATOM 2754 C C . LEU A 1 343 ? -53.895 -0.359 80.537 1.00 81.94 343 LEU A C 1
ATOM 2756 O O . LEU A 1 343 ? -52.994 -0.097 79.748 1.00 81.94 343 LEU A O 1
ATOM 2760 N N . CYS A 1 344 ? -55.175 -0.355 80.152 1.00 86.94 344 CYS A N 1
ATOM 2761 C CA . CYS A 1 344 ? -55.588 -0.024 78.787 1.00 86.94 344 CYS A CA 1
ATOM 2762 C C . CYS A 1 344 ? -55.146 1.389 78.386 1.00 86.94 344 CYS A C 1
ATOM 2764 O O . CYS A 1 344 ? -54.648 1.577 77.276 1.00 86.94 344 CYS A O 1
ATOM 2766 N N . ARG A 1 345 ? -55.260 2.387 79.274 1.00 89.06 345 ARG A N 1
ATOM 2767 C CA . ARG A 1 345 ? -54.756 3.749 79.014 1.00 89.06 345 ARG A CA 1
ATOM 2768 C C . ARG A 1 345 ? -53.235 3.774 78.883 1.00 89.06 345 ARG A C 1
ATOM 2770 O O . ARG A 1 345 ? -52.733 4.397 77.950 1.00 89.06 345 ARG A O 1
ATOM 2777 N N . CYS A 1 346 ? -52.506 3.087 79.757 1.00 88.06 346 CYS A N 1
ATOM 2778 C CA . CYS A 1 346 ? -51.048 2.989 79.714 1.00 88.06 346 CYS A CA 1
ATOM 2779 C C . CYS A 1 346 ? -50.566 2.271 78.447 1.00 88.06 346 CYS A C 1
ATOM 2781 O O . CYS A 1 346 ? -49.666 2.771 77.776 1.00 88.06 346 CYS A O 1
ATOM 2783 N N . VAL A 1 347 ? -51.207 1.167 78.056 1.00 87.38 347 VAL A N 1
ATOM 2784 C CA . VAL A 1 347 ? -50.915 0.418 76.824 1.00 87.38 347 VAL A CA 1
ATOM 2785 C C . VAL A 1 347 ? -51.254 1.244 75.589 1.00 87.38 347 VAL A C 1
ATOM 2787 O O . VAL A 1 347 ? -50.457 1.292 74.656 1.00 87.38 347 VAL A O 1
ATOM 2790 N N . ASN A 1 348 ? -52.391 1.943 75.564 1.00 89.00 348 ASN A N 1
ATOM 2791 C CA . ASN A 1 348 ? -52.749 2.817 74.445 1.00 89.00 348 ASN A CA 1
ATOM 2792 C C . ASN A 1 348 ? -51.799 4.011 74.332 1.00 89.00 348 ASN A C 1
ATOM 2794 O O . ASN A 1 348 ? -51.380 4.356 73.225 1.00 89.00 348 ASN A O 1
ATOM 2798 N N . ARG A 1 349 ? -51.402 4.604 75.465 1.00 92.38 349 ARG A N 1
ATOM 2799 C CA . ARG A 1 349 ? -50.382 5.654 75.505 1.00 92.38 349 ARG A CA 1
ATOM 2800 C C . ARG A 1 349 ? -49.063 5.113 74.970 1.00 92.38 349 ARG A C 1
ATOM 2802 O O . ARG A 1 349 ? -48.561 5.684 74.014 1.00 92.38 349 ARG A O 1
ATOM 2809 N N . TRP A 1 350 ? -48.580 3.981 75.483 1.00 92.50 350 TRP A N 1
ATOM 2810 C CA . TRP A 1 350 ? -47.359 3.322 75.016 1.00 92.50 350 TRP A CA 1
ATOM 2811 C C . TRP A 1 350 ? -47.407 2.985 73.521 1.00 92.50 350 TRP A C 1
ATOM 2813 O O . TRP A 1 350 ? -46.468 3.314 72.805 1.00 92.50 350 TRP A O 1
ATOM 2823 N N . ARG A 1 351 ? -48.510 2.421 73.007 1.00 91.19 351 ARG A N 1
ATOM 2824 C CA . ARG A 1 351 ? -48.703 2.156 71.569 1.00 91.19 351 ARG A CA 1
ATOM 2825 C C . ARG A 1 351 ? -48.624 3.439 70.747 1.00 91.19 351 ARG A C 1
ATOM 2827 O O . ARG A 1 351 ? -48.006 3.439 69.684 1.00 91.19 351 ARG A O 1
ATOM 2834 N N . LYS A 1 352 ? -49.222 4.535 71.227 1.00 91.75 352 LYS A N 1
ATOM 2835 C CA . LYS A 1 352 ? -49.154 5.842 70.562 1.00 91.75 352 LYS A CA 1
ATOM 2836 C C . LYS A 1 352 ? -47.718 6.372 70.546 1.00 91.75 352 LYS A C 1
ATOM 2838 O O . LYS A 1 352 ? -47.245 6.737 69.472 1.00 91.75 352 LYS A O 1
ATOM 2843 N N . THR A 1 353 ? -46.998 6.335 71.669 1.00 90.44 353 THR A N 1
ATOM 2844 C CA . THR A 1 353 ? -45.590 6.762 71.727 1.00 90.44 353 THR A CA 1
ATOM 2845 C C . THR A 1 353 ? -44.679 5.863 70.894 1.00 90.44 353 THR A C 1
ATOM 2847 O O . THR A 1 353 ? -43.794 6.367 70.213 1.00 90.44 353 THR A O 1
ATOM 2850 N N . ALA A 1 354 ? -44.899 4.547 70.892 1.00 88.50 354 ALA A N 1
ATOM 2851 C CA . ALA A 1 354 ? -44.131 3.595 70.094 1.00 88.50 354 ALA A CA 1
ATOM 2852 C C . ALA A 1 354 ? -44.338 3.827 68.591 1.00 88.50 354 ALA A C 1
ATOM 2854 O O . ALA A 1 354 ? -43.363 3.891 67.846 1.00 88.50 354 ALA A O 1
ATOM 2855 N N . ARG A 1 355 ? -45.584 4.049 68.143 1.00 91.69 355 ARG A N 1
ATOM 2856 C CA . ARG A 1 355 ? -45.876 4.435 66.751 1.00 91.69 355 ARG A CA 1
ATOM 2857 C C . ARG A 1 355 ? -45.237 5.771 66.391 1.00 91.69 355 ARG A C 1
ATOM 2859 O O . ARG A 1 355 ? -44.640 5.876 65.328 1.00 91.69 355 ARG A O 1
ATOM 2866 N N . GLN A 1 356 ? -45.320 6.773 67.265 1.00 92.44 356 GLN A N 1
ATOM 2867 C CA . GLN A 1 356 ? -44.685 8.074 67.035 1.00 92.44 356 GLN A CA 1
ATOM 2868 C C . GLN A 1 356 ? -43.163 7.952 66.924 1.00 92.44 356 GLN A C 1
ATOM 2870 O O . GLN A 1 356 ? -42.587 8.497 65.988 1.00 92.44 356 GLN A O 1
ATOM 2875 N N . ARG A 1 357 ? -42.520 7.182 67.811 1.00 90.75 357 ARG A N 1
ATOM 2876 C CA . ARG A 1 357 ? -41.079 6.898 67.744 1.00 90.75 357 ARG A CA 1
ATOM 2877 C C . ARG A 1 357 ? -40.706 6.130 66.479 1.00 90.75 357 ARG A C 1
ATOM 2879 O O . ARG A 1 357 ? -39.728 6.487 65.838 1.00 90.75 357 ARG A O 1
ATOM 2886 N N . HIS A 1 358 ? -41.497 5.135 66.076 1.00 89.69 358 HIS A N 1
ATOM 2887 C CA . HIS A 1 358 ? -41.256 4.394 64.835 1.00 89.69 358 HIS A CA 1
ATOM 2888 C C . HIS A 1 358 ? -41.395 5.287 63.593 1.00 89.69 358 HIS A C 1
ATOM 2890 O O . HIS A 1 358 ? -40.547 5.243 62.708 1.00 89.69 358 HIS A O 1
ATOM 2896 N N . MET A 1 359 ? -42.421 6.142 63.541 1.00 91.12 359 MET A N 1
ATOM 2897 C CA . MET A 1 359 ? -42.595 7.099 62.444 1.00 91.12 359 MET A CA 1
ATOM 2898 C C . MET A 1 359 ? -41.487 8.158 62.430 1.00 91.12 359 MET A C 1
ATOM 2900 O O . MET A 1 359 ? -41.016 8.518 61.356 1.00 91.12 359 MET A O 1
ATOM 2904 N N . ALA A 1 360 ? -41.036 8.630 63.596 1.00 91.25 360 ALA A N 1
ATOM 2905 C CA . ALA A 1 360 ? -39.894 9.536 63.700 1.00 91.25 360 ALA A CA 1
ATOM 2906 C C . ALA A 1 360 ? -38.595 8.870 63.215 1.00 91.25 360 ALA A C 1
ATOM 2908 O O . ALA A 1 360 ? -37.871 9.475 62.431 1.00 91.25 360 ALA A O 1
ATOM 2909 N N . ALA A 1 361 ? -38.348 7.612 63.596 1.00 89.75 361 ALA A N 1
ATOM 2910 C CA . ALA A 1 361 ? -37.203 6.838 63.121 1.00 89.75 361 ALA A CA 1
ATOM 2911 C C . ALA A 1 361 ? -37.234 6.648 61.596 1.00 89.75 361 ALA A C 1
ATOM 2913 O O . ALA A 1 361 ? -36.238 6.922 60.939 1.00 89.75 361 ALA A O 1
ATOM 2914 N N . ARG A 1 362 ? -38.389 6.295 61.009 1.00 89.88 362 ARG A N 1
ATOM 2915 C CA . ARG A 1 362 ? -38.523 6.189 59.543 1.00 89.88 362 ARG A CA 1
ATOM 2916 C C . ARG A 1 362 ? -38.299 7.515 58.822 1.00 89.88 362 ARG A C 1
ATOM 2918 O O . ARG A 1 362 ? -37.720 7.526 57.744 1.00 89.88 362 ARG A O 1
ATOM 2925 N N . ARG A 1 363 ? -38.767 8.634 59.386 1.00 91.25 363 ARG A N 1
ATOM 2926 C CA . ARG A 1 363 ? -38.504 9.965 58.814 1.00 91.25 363 ARG A CA 1
ATOM 2927 C C . ARG A 1 363 ? -37.020 10.309 58.878 1.00 91.25 363 ARG A C 1
ATOM 2929 O O . ARG A 1 363 ? -36.503 10.846 57.907 1.00 91.25 363 ARG A O 1
ATOM 2936 N N . ALA A 1 364 ? -36.351 9.971 59.980 1.00 90.31 364 ALA A N 1
ATOM 2937 C CA . ALA A 1 364 ? -34.911 10.151 60.118 1.00 90.31 364 ALA A CA 1
ATOM 2938 C C . ALA A 1 364 ? -34.140 9.297 59.095 1.00 90.31 364 ALA A C 1
ATOM 2940 O O . ALA A 1 364 ? -33.301 9.842 58.384 1.00 90.31 364 ALA A O 1
ATOM 2941 N N . GLU A 1 365 ? -34.482 8.012 58.943 1.00 89.12 365 GLU A N 1
ATOM 2942 C CA . GLU A 1 365 ? -33.906 7.127 57.915 1.00 89.12 365 GLU A CA 1
ATOM 2943 C C . GLU A 1 365 ? -34.129 7.688 56.505 1.00 89.12 365 GLU A C 1
ATOM 2945 O O . GLU A 1 365 ? -33.172 7.876 55.763 1.00 89.12 365 GLU A O 1
ATOM 2950 N N . HIS A 1 366 ? -35.362 8.075 56.166 1.00 91.25 366 HIS A N 1
ATOM 2951 C CA . HIS A 1 366 ? -35.660 8.660 54.860 1.00 91.25 366 HIS A CA 1
ATOM 2952 C C . HIS A 1 366 ? -34.881 9.961 54.609 1.00 91.25 366 HIS A C 1
ATOM 2954 O O . HIS A 1 366 ? -34.360 10.171 53.517 1.00 91.25 366 HIS A O 1
ATOM 2960 N N . SER A 1 367 ? -34.750 10.828 55.619 1.00 90.25 367 SER A N 1
ATOM 2961 C CA . SER A 1 367 ? -33.949 12.051 55.498 1.00 90.25 367 SER A CA 1
ATOM 2962 C C . SER A 1 367 ? -32.455 11.761 55.330 1.00 90.25 367 SER A C 1
ATOM 2964 O O . SER A 1 367 ? -31.792 12.437 54.545 1.00 90.25 367 SER A O 1
ATOM 2966 N N . ALA A 1 368 ? -31.931 10.731 56.002 1.00 90.88 368 ALA A N 1
ATOM 2967 C CA . ALA A 1 368 ? -30.548 10.298 55.850 1.00 90.88 368 ALA A CA 1
ATOM 2968 C C . ALA A 1 368 ? -30.296 9.741 54.441 1.00 90.88 368 ALA A C 1
ATOM 2970 O O . ALA A 1 368 ? -29.306 10.113 53.813 1.00 90.88 368 ALA A O 1
ATOM 2971 N N . ASP A 1 369 ? -31.220 8.939 53.906 1.00 89.75 369 ASP A N 1
ATOM 2972 C CA . ASP A 1 369 ? -31.147 8.414 52.540 1.00 89.75 369 ASP A CA 1
ATOM 2973 C C . ASP A 1 369 ? -31.167 9.541 51.498 1.00 89.75 369 ASP A C 1
ATOM 2975 O O . ASP A 1 369 ? -30.355 9.550 50.572 1.00 89.75 369 ASP A O 1
ATOM 2979 N N . VAL A 1 370 ? -32.037 10.543 51.668 1.00 90.81 370 VAL A N 1
ATOM 2980 C CA . VAL A 1 370 ? -32.084 11.720 50.783 1.00 90.81 370 VAL A CA 1
ATOM 2981 C C . VAL A 1 370 ? -30.773 12.515 50.845 1.00 90.81 370 VAL A C 1
ATOM 2983 O O . VAL A 1 370 ? -30.257 12.937 49.806 1.00 90.81 370 VAL A O 1
ATOM 2986 N N . LEU A 1 371 ? -30.178 12.689 52.028 1.00 93.44 371 LEU A N 1
ATOM 2987 C CA . LEU A 1 371 ? -28.881 13.362 52.174 1.00 93.44 371 LEU A CA 1
ATOM 2988 C C . LEU A 1 371 ? -27.729 12.558 51.549 1.00 93.44 371 LEU A C 1
ATOM 2990 O O . LEU A 1 371 ? -26.845 13.131 50.911 1.00 93.44 371 LEU A O 1
ATOM 2994 N N . LEU A 1 372 ? -27.747 11.229 51.673 1.00 91.69 372 LEU A N 1
ATOM 2995 C CA . LEU A 1 372 ? -26.766 10.359 51.024 1.00 91.69 372 LEU A CA 1
ATOM 2996 C C . LEU A 1 372 ? -26.891 10.409 49.500 1.00 91.69 372 LEU A C 1
ATOM 2998 O O . LEU A 1 372 ? -25.878 10.548 48.816 1.00 91.69 372 LEU A O 1
ATOM 3002 N N . LEU A 1 373 ? -28.113 10.366 48.964 1.00 90.75 373 LEU A N 1
ATOM 3003 C CA . LEU A 1 373 ? -28.362 10.473 47.526 1.00 90.75 373 LEU A CA 1
ATOM 3004 C C . LEU A 1 373 ? -27.951 11.840 46.979 1.00 90.75 373 LEU A C 1
ATOM 3006 O O . LEU A 1 373 ? -27.272 11.909 45.957 1.00 90.75 373 LEU A O 1
ATOM 3010 N N . THR A 1 374 ? -28.295 12.930 47.665 1.00 91.81 374 THR A N 1
ATOM 3011 C CA . THR A 1 374 ? -27.886 14.280 47.241 1.00 91.81 374 THR A CA 1
ATOM 3012 C C . THR A 1 374 ? -26.365 14.441 47.270 1.00 91.81 374 THR A C 1
ATOM 3014 O O . THR A 1 374 ? -25.795 14.961 46.309 1.00 91.81 374 THR A O 1
ATOM 3017 N N . ARG A 1 375 ? -25.679 13.915 48.295 1.00 93.75 375 ARG A N 1
ATOM 3018 C CA . ARG A 1 375 ? -24.209 13.892 48.353 1.00 93.75 375 ARG A CA 1
ATOM 3019 C C . ARG A 1 375 ? -23.593 13.039 47.244 1.00 93.75 375 ARG A C 1
ATOM 3021 O O . ARG A 1 375 ? -22.633 13.479 46.613 1.00 93.75 375 ARG A O 1
ATOM 3028 N N . ALA A 1 376 ? -24.136 11.852 46.984 1.00 88.81 376 ALA A N 1
ATOM 3029 C CA . ALA A 1 376 ? -23.657 10.966 45.926 1.00 88.81 376 ALA A CA 1
ATOM 3030 C C . ALA A 1 376 ? -23.823 11.604 44.538 1.00 88.81 376 ALA A C 1
ATOM 3032 O O . ALA A 1 376 ? -22.892 11.575 43.737 1.00 88.81 376 ALA A O 1
ATOM 3033 N N . VAL A 1 377 ? -24.963 12.251 44.274 1.00 90.94 377 VAL A N 1
ATOM 3034 C CA . VAL A 1 377 ? -25.210 12.983 43.021 1.00 90.94 377 VAL A CA 1
ATOM 3035 C C . VAL A 1 377 ? -24.260 14.170 42.881 1.00 90.94 377 VAL A C 1
ATOM 3037 O O . VAL A 1 377 ? -23.703 14.372 41.804 1.00 90.94 377 VAL A O 1
ATOM 3040 N N . ALA A 1 378 ? -24.025 14.932 43.952 1.00 91.44 378 ALA A N 1
ATOM 3041 C CA . ALA A 1 378 ? -23.061 16.030 43.930 1.00 91.44 378 ALA A CA 1
ATOM 3042 C C . ALA A 1 378 ? -21.637 15.530 43.628 1.00 91.44 378 ALA A C 1
ATOM 3044 O O . ALA A 1 378 ? -20.952 16.093 42.777 1.00 91.44 378 ALA A O 1
ATOM 3045 N N . GLN A 1 379 ? -21.209 14.434 44.261 1.00 92.00 379 GLN A N 1
ATOM 3046 C CA . GLN A 1 379 ? -19.900 13.826 44.015 1.00 92.00 379 GLN A CA 1
ATOM 3047 C C . GLN A 1 379 ? -19.779 13.229 42.606 1.00 92.00 379 GLN A C 1
ATOM 3049 O O . GLN A 1 379 ? -18.715 13.288 41.991 1.00 92.00 379 GLN A O 1
ATOM 3054 N N . TRP A 1 380 ? -20.857 12.652 42.079 1.00 93.06 380 TRP A N 1
ATOM 3055 C CA . TRP A 1 380 ? -20.892 12.171 40.704 1.00 93.06 380 TRP A CA 1
ATOM 3056 C C . TRP A 1 380 ? -20.771 13.328 39.708 1.00 93.06 380 TRP A C 1
ATOM 3058 O O . TRP A 1 380 ? -19.961 13.235 38.792 1.00 93.06 380 TRP A O 1
ATOM 3068 N N . ARG A 1 381 ? -21.493 14.439 39.919 1.00 92.38 381 ARG A N 1
ATOM 3069 C CA . ARG A 1 381 ? -21.405 15.634 39.061 1.00 92.38 381 ARG A CA 1
ATOM 3070 C C . ARG A 1 381 ? -19.998 16.218 39.028 1.00 92.38 381 ARG A C 1
ATOM 3072 O O . ARG A 1 381 ? -19.475 16.436 37.943 1.00 92.38 381 ARG A O 1
ATOM 3079 N N . THR A 1 382 ? -19.354 16.390 40.182 1.00 93.62 382 THR A N 1
ATOM 3080 C CA . THR A 1 382 ? -17.982 16.924 40.223 1.00 93.62 382 THR A CA 1
ATOM 3081 C C . THR A 1 382 ? -16.990 16.002 39.515 1.00 93.62 382 THR A C 1
ATOM 3083 O O . THR A 1 382 ? -16.145 16.469 38.756 1.00 93.62 382 THR A O 1
ATOM 3086 N N . ARG A 1 383 ? -17.111 14.678 39.687 1.00 91.00 383 ARG A N 1
ATOM 3087 C CA . ARG A 1 383 ? -16.287 13.708 38.941 1.00 91.00 383 ARG A CA 1
ATOM 3088 C C . ARG A 1 383 ? -16.575 13.726 37.442 1.00 91.00 383 ARG A C 1
ATOM 3090 O O . ARG A 1 383 ? -15.644 13.620 36.650 1.00 91.00 383 ARG A O 1
ATOM 3097 N N . TYR A 1 384 ? -17.839 13.860 37.058 1.00 90.81 384 TYR A N 1
ATOM 3098 C CA . TYR A 1 384 ? -18.247 13.956 35.663 1.00 90.81 384 TYR A CA 1
ATOM 3099 C C . TYR A 1 384 ? -17.660 15.207 35.000 1.00 90.81 384 TYR A C 1
ATOM 3101 O O . TYR A 1 384 ? -17.045 15.095 33.947 1.00 90.81 384 TYR A O 1
ATOM 3109 N N . GLU A 1 385 ? -17.750 16.371 35.645 1.00 93.12 385 GLU A N 1
ATOM 3110 C CA . GLU A 1 385 ? -17.154 17.622 35.155 1.00 93.12 385 GLU A CA 1
ATOM 3111 C C . GLU A 1 385 ? -15.631 17.516 35.001 1.00 93.12 385 GLU A C 1
ATOM 3113 O O . GLU A 1 385 ? -15.080 17.930 33.979 1.00 93.12 385 GLU A O 1
ATOM 3118 N N . VAL A 1 386 ? -14.943 16.899 35.971 1.00 92.25 386 VAL A N 1
ATOM 3119 C CA . VAL A 1 386 ? -13.495 16.650 35.881 1.00 92.25 386 VAL A CA 1
ATOM 3120 C C . VAL A 1 386 ? -13.160 15.730 34.706 1.00 92.25 386 VAL A C 1
ATOM 3122 O O . VAL A 1 386 ? -12.224 16.021 33.961 1.00 92.25 386 VAL A O 1
ATOM 3125 N N . ASN A 1 387 ? -13.927 14.658 34.496 1.00 87.62 387 ASN A N 1
ATOM 3126 C CA . ASN A 1 387 ? -13.726 13.760 33.358 1.00 87.62 387 ASN A CA 1
ATOM 3127 C C . ASN A 1 387 ? -13.972 14.467 32.021 1.00 87.62 387 ASN A C 1
ATOM 3129 O O . ASN A 1 387 ? -13.132 14.371 31.133 1.00 87.62 387 ASN A O 1
ATOM 3133 N N . VAL A 1 388 ? -15.047 15.252 31.902 1.00 89.06 388 VAL A N 1
ATOM 3134 C CA . VAL A 1 388 ? -15.333 16.039 30.692 1.00 89.06 388 VAL A CA 1
ATOM 3135 C C . VAL A 1 388 ? -14.188 17.010 30.386 1.00 89.06 388 VAL A C 1
ATOM 3137 O O . VAL A 1 388 ? -13.767 17.119 29.235 1.00 89.06 388 VAL A O 1
ATOM 3140 N N . HIS A 1 389 ? -13.628 17.679 31.397 1.00 91.50 389 HIS A N 1
ATOM 3141 C CA . HIS A 1 389 ? -12.470 18.563 31.212 1.00 91.50 389 HIS A CA 1
ATOM 3142 C C . HIS A 1 389 ? -11.210 17.806 30.772 1.00 91.50 389 HIS A C 1
ATOM 3144 O O . HIS A 1 389 ? -10.448 18.285 29.929 1.00 91.50 389 HIS A O 1
ATOM 3150 N N . MET A 1 390 ? -10.979 16.611 31.321 1.00 88.62 390 MET A N 1
ATOM 3151 C CA . MET A 1 390 ? -9.861 15.751 30.922 1.00 88.62 390 MET A CA 1
ATOM 3152 C C . MET A 1 390 ? -10.020 15.247 29.486 1.00 88.62 390 MET A C 1
ATOM 3154 O O . MET A 1 390 ? -9.044 15.271 28.736 1.00 88.62 390 MET A O 1
ATOM 3158 N N . ASP A 1 391 ? -11.233 14.886 29.072 1.00 85.00 391 ASP A N 1
ATOM 3159 C CA . ASP A 1 391 ? -11.541 14.476 27.700 1.00 85.00 391 ASP A CA 1
ATOM 3160 C C . ASP A 1 391 ? -11.362 15.636 26.713 1.00 85.00 391 ASP A C 1
ATOM 3162 O O . ASP A 1 391 ? -10.747 15.468 25.660 1.00 85.00 391 ASP A O 1
ATOM 3166 N N . GLN A 1 392 ? -11.806 16.845 27.072 1.00 90.62 392 GLN A N 1
ATOM 3167 C CA . GLN A 1 392 ? -11.571 18.050 26.269 1.00 90.62 392 GLN A CA 1
ATOM 3168 C C . GLN A 1 392 ? -10.074 18.357 26.128 1.00 90.62 392 GLN A C 1
ATOM 3170 O O . GLN A 1 392 ? -9.599 18.643 25.026 1.00 90.62 392 GLN A O 1
ATOM 3175 N N . LYS A 1 393 ? -9.299 18.242 27.216 1.00 89.31 393 LYS A N 1
ATOM 3176 C CA . LYS A 1 393 ? -7.835 18.378 27.169 1.00 89.31 393 LYS A CA 1
ATOM 3177 C C . LYS A 1 393 ? -7.186 17.297 26.310 1.00 89.31 393 LYS A C 1
ATOM 3179 O O . LYS A 1 393 ? -6.297 17.619 25.527 1.00 89.31 393 LYS A O 1
ATOM 3184 N N . ALA A 1 394 ? -7.619 16.043 26.424 1.00 84.88 394 ALA A N 1
ATOM 3185 C CA . ALA A 1 394 ? -7.109 14.938 25.616 1.00 84.88 394 ALA A CA 1
ATOM 3186 C C . ALA A 1 394 ? -7.426 15.128 24.123 1.00 84.88 394 ALA A C 1
ATOM 3188 O O . ALA A 1 394 ? -6.571 14.898 23.268 1.00 84.88 394 ALA A O 1
ATOM 3189 N N . ALA A 1 395 ? -8.621 15.621 23.792 1.00 84.69 395 ALA A N 1
ATOM 3190 C CA . ALA A 1 395 ? -8.986 15.974 22.425 1.00 84.69 395 ALA A CA 1
ATOM 3191 C C . ALA A 1 395 ? -8.114 17.125 21.888 1.00 84.69 395 ALA A C 1
ATOM 3193 O O . ALA A 1 395 ? -7.610 17.048 20.766 1.00 84.69 395 ALA A O 1
ATOM 3194 N N . ALA A 1 396 ? -7.868 18.162 22.695 1.00 89.56 396 ALA A N 1
ATOM 3195 C CA . ALA A 1 396 ? -7.001 19.280 22.326 1.00 89.56 396 ALA A CA 1
ATOM 3196 C C . ALA A 1 396 ? -5.529 18.860 22.138 1.00 89.56 396 ALA A C 1
ATOM 3198 O O . ALA A 1 396 ? -4.873 19.287 21.188 1.00 89.56 396 ALA A O 1
ATOM 3199 N N . THR A 1 397 ? -4.989 17.988 22.992 1.00 88.62 397 THR A N 1
ATOM 3200 C CA . THR A 1 397 ? -3.624 17.469 22.804 1.00 88.62 397 THR A CA 1
ATOM 3201 C C . THR A 1 397 ? -3.537 16.570 21.573 1.00 88.62 397 THR A C 1
ATOM 3203 O O . THR A 1 397 ? -2.576 16.672 20.808 1.00 88.62 397 THR A O 1
ATOM 3206 N N . HIS A 1 398 ? -4.560 15.752 21.310 1.00 85.06 398 HIS A N 1
ATOM 3207 C CA . HIS A 1 398 ? -4.628 14.929 20.105 1.00 85.06 398 HIS A CA 1
ATOM 3208 C C . HIS A 1 398 ? -4.628 15.781 18.825 1.00 85.06 398 HIS A C 1
ATOM 3210 O O . HIS A 1 398 ? -3.873 15.490 17.892 1.00 85.06 398 HIS A O 1
ATOM 3216 N N . THR A 1 399 ? -5.420 16.858 18.761 1.00 89.50 399 THR A N 1
ATOM 3217 C CA . THR A 1 399 ? -5.431 17.759 17.592 1.00 89.50 399 THR A CA 1
ATOM 3218 C C . THR A 1 399 ? -4.088 18.465 17.405 1.00 89.50 399 THR A C 1
ATOM 3220 O O . THR A 1 399 ? -3.580 18.515 16.282 1.00 89.50 399 THR A O 1
ATOM 3223 N N . LEU A 1 400 ? -3.443 18.920 18.484 1.00 91.19 400 LEU A N 1
ATOM 3224 C CA . LEU A 1 400 ? -2.094 19.494 18.425 1.00 91.19 400 LEU A CA 1
ATOM 3225 C C . LEU A 1 400 ? -1.052 18.490 17.906 1.00 91.19 400 LEU A C 1
ATOM 3227 O O . LEU A 1 400 ? -0.227 18.844 17.059 1.00 91.19 400 LEU A O 1
ATOM 3231 N N . HIS A 1 401 ? -1.106 17.228 18.343 1.00 87.06 401 HIS A N 1
ATOM 3232 C CA . HIS A 1 401 ? -0.219 16.174 17.844 1.00 87.06 401 HIS A CA 1
ATOM 3233 C C . HIS A 1 401 ? -0.452 15.858 16.364 1.00 87.06 401 HIS A C 1
ATOM 3235 O O . HIS A 1 401 ? 0.519 15.704 15.615 1.00 87.06 401 HIS A O 1
ATOM 3241 N N . LEU A 1 402 ? -1.711 15.810 15.916 1.00 85.81 402 LEU A N 1
ATOM 3242 C CA . LEU A 1 402 ? -2.035 15.664 14.496 1.00 85.81 402 LEU A CA 1
ATOM 3243 C C . LEU A 1 402 ? -1.443 16.817 13.681 1.00 85.81 402 LEU A C 1
ATOM 3245 O O . LEU A 1 402 ? -0.735 16.574 12.703 1.00 85.81 402 LEU A O 1
ATOM 3249 N N . LEU A 1 403 ? -1.649 18.065 14.109 1.00 90.62 403 LEU A N 1
ATOM 3250 C CA . LEU A 1 403 ? -1.094 19.242 13.436 1.00 90.62 403 LEU A CA 1
ATOM 3251 C C . LEU A 1 403 ? 0.441 19.217 13.402 1.00 90.62 403 LEU A C 1
ATOM 3253 O O . LEU A 1 403 ? 1.039 19.504 12.363 1.00 90.62 403 LEU A O 1
ATOM 3257 N N . ALA A 1 404 ? 1.099 18.824 14.496 1.00 88.00 404 ALA A N 1
ATOM 3258 C CA . ALA A 1 404 ? 2.552 18.665 14.544 1.00 88.00 404 ALA A CA 1
ATOM 3259 C C . ALA A 1 404 ? 3.043 17.593 13.556 1.00 88.00 404 ALA A C 1
ATOM 3261 O O . ALA A 1 404 ? 4.015 17.814 12.826 1.00 88.00 404 ALA A O 1
ATOM 3262 N N . ARG A 1 405 ? 2.337 16.460 13.464 1.00 86.50 405 ARG A N 1
ATOM 3263 C CA . ARG A 1 405 ? 2.639 15.383 12.514 1.00 86.50 405 ARG A CA 1
ATOM 3264 C C . ARG A 1 405 ? 2.436 15.825 11.064 1.00 86.50 405 ARG A C 1
ATOM 3266 O O . ARG A 1 405 ? 3.300 15.558 10.228 1.00 86.50 405 ARG A O 1
ATOM 3273 N N . HIS A 1 406 ? 1.359 16.553 10.766 1.00 86.44 406 HIS A N 1
ATOM 3274 C CA . HIS A 1 406 ? 1.127 17.143 9.444 1.00 86.44 406 HIS A CA 1
ATOM 3275 C C . HIS A 1 406 ? 2.231 18.137 9.069 1.00 86.44 406 HIS A C 1
ATOM 3277 O O . HIS A 1 406 ? 2.790 18.043 7.976 1.00 86.44 406 HIS A O 1
ATOM 3283 N N . ARG A 1 407 ? 2.634 19.024 9.989 1.00 90.88 407 ARG A N 1
ATOM 3284 C CA . ARG A 1 407 ? 3.764 19.946 9.782 1.00 90.88 407 ARG A CA 1
ATOM 3285 C C . ARG A 1 407 ? 5.072 19.197 9.521 1.00 90.88 407 ARG A C 1
ATOM 3287 O O . ARG A 1 407 ? 5.817 19.576 8.621 1.00 90.88 407 ARG A O 1
ATOM 3294 N N . ALA A 1 408 ? 5.354 18.123 10.258 1.00 87.88 408 ALA A N 1
ATOM 3295 C CA . ALA A 1 408 ? 6.542 17.300 10.035 1.00 87.88 408 ALA A CA 1
ATOM 3296 C C . ALA A 1 408 ? 6.526 16.621 8.653 1.00 87.88 408 ALA A C 1
ATOM 3298 O O . ALA A 1 408 ? 7.544 16.621 7.956 1.00 87.88 408 ALA A O 1
ATOM 3299 N N . HIS A 1 409 ? 5.376 16.093 8.222 1.00 87.44 409 HIS A N 1
ATOM 3300 C CA . HIS A 1 409 ? 5.214 15.534 6.879 1.00 87.44 409 HIS A CA 1
ATOM 3301 C C . HIS A 1 409 ? 5.390 16.589 5.785 1.00 87.44 409 HIS A C 1
ATOM 3303 O O . HIS A 1 409 ? 6.132 16.338 4.837 1.00 87.44 409 HIS A O 1
ATOM 3309 N N . LEU A 1 410 ? 4.805 17.780 5.944 1.00 88.81 410 LEU A N 1
ATOM 3310 C CA . LEU A 1 410 ? 4.991 18.893 5.010 1.00 88.81 410 LEU A CA 1
ATOM 3311 C C . LEU A 1 410 ? 6.461 19.311 4.909 1.00 88.81 410 LEU A C 1
ATOM 3313 O O . LEU A 1 410 ? 6.970 19.469 3.803 1.00 88.81 410 LEU A O 1
ATOM 3317 N N . ARG A 1 411 ? 7.189 19.410 6.031 1.00 92.19 411 ARG A N 1
ATOM 3318 C CA . ARG A 1 411 ? 8.635 19.707 6.014 1.00 92.19 411 ARG A CA 1
ATOM 3319 C C . ARG A 1 411 ? 9.427 18.643 5.256 1.00 92.19 411 ARG A C 1
ATOM 3321 O O . ARG A 1 411 ? 10.255 18.994 4.421 1.00 92.19 411 ARG A O 1
ATOM 3328 N N . ARG A 1 412 ? 9.160 17.355 5.507 1.00 90.56 412 ARG A N 1
ATOM 3329 C CA . ARG A 1 412 ? 9.806 16.241 4.781 1.00 90.56 412 ARG A CA 1
ATOM 3330 C C . ARG A 1 412 ? 9.482 16.267 3.289 1.00 90.56 412 ARG A C 1
ATOM 3332 O O . ARG A 1 412 ? 10.353 16.012 2.463 1.00 90.56 412 ARG A O 1
ATOM 3339 N N . TRP A 1 413 ? 8.242 16.592 2.937 1.00 92.00 413 TRP A N 1
ATOM 3340 C CA . TRP A 1 413 ? 7.838 16.737 1.546 1.00 92.00 413 TRP A CA 1
ATOM 3341 C C . TRP A 1 413 ? 8.546 17.920 0.877 1.00 92.00 413 TRP A C 1
ATOM 3343 O O . TRP A 1 413 ? 9.100 17.751 -0.205 1.00 92.00 413 TRP A O 1
ATOM 3353 N N . HIS A 1 414 ? 8.634 19.078 1.536 1.00 91.06 414 HIS A N 1
ATOM 3354 C CA . HIS A 1 414 ? 9.359 20.241 1.019 1.00 91.06 414 HIS A CA 1
ATOM 3355 C C . HIS A 1 414 ? 10.852 19.967 0.820 1.00 91.06 414 HIS A C 1
ATOM 3357 O O . HIS A 1 414 ? 11.403 20.329 -0.221 1.00 91.06 414 HIS A O 1
ATOM 3363 N N . THR A 1 415 ? 11.518 19.308 1.773 1.00 91.44 415 THR A N 1
ATOM 3364 C CA . THR A 1 415 ? 12.937 18.951 1.618 1.00 91.44 415 THR A CA 1
ATOM 3365 C C . THR A 1 415 ? 13.138 17.957 0.478 1.00 91.44 415 THR A C 1
ATOM 3367 O O . THR A 1 415 ? 14.056 18.132 -0.325 1.00 91.44 415 THR A O 1
ATOM 3370 N N . HIS A 1 416 ? 12.253 16.967 0.338 1.00 89.00 416 HIS A N 1
ATOM 3371 C CA . HIS A 1 416 ? 12.268 16.041 -0.792 1.00 89.00 416 HIS A CA 1
ATOM 3372 C C . HIS A 1 416 ? 12.030 16.757 -2.131 1.00 89.00 416 HIS A C 1
ATOM 3374 O O . HIS A 1 416 ? 12.790 16.561 -3.079 1.00 89.00 416 HIS A O 1
ATOM 3380 N N . ALA A 1 417 ? 11.032 17.639 -2.209 1.00 86.06 417 ALA A N 1
ATOM 3381 C CA . ALA A 1 417 ? 10.726 18.418 -3.405 1.00 86.06 417 ALA A CA 1
ATOM 3382 C C . ALA A 1 417 ? 11.898 19.328 -3.808 1.00 86.06 417 ALA A C 1
ATOM 3384 O O . ALA A 1 417 ? 12.240 19.395 -4.989 1.00 86.06 417 ALA A O 1
ATOM 3385 N N . LYS A 1 418 ? 12.567 19.970 -2.837 1.00 92.31 418 LYS A N 1
ATOM 3386 C CA . LYS A 1 418 ? 13.777 20.773 -3.072 1.00 92.31 418 LYS A CA 1
ATOM 3387 C C . LYS A 1 418 ? 14.913 19.920 -3.641 1.00 92.31 418 LYS A C 1
ATOM 3389 O O . LYS A 1 418 ? 15.472 20.284 -4.671 1.00 92.31 418 LYS A O 1
ATOM 3394 N N . ARG A 1 419 ? 15.203 18.759 -3.035 1.00 92.69 419 ARG A N 1
ATOM 3395 C CA . ARG A 1 419 ? 16.213 17.811 -3.546 1.00 92.69 419 ARG A CA 1
ATOM 3396 C C . ARG A 1 419 ? 15.889 17.349 -4.964 1.00 92.69 419 ARG A C 1
ATOM 3398 O O . ARG A 1 419 ? 16.770 17.323 -5.811 1.00 92.69 419 ARG A O 1
ATOM 3405 N N . ARG A 1 420 ? 14.620 17.046 -5.250 1.00 87.25 420 ARG A N 1
ATOM 3406 C CA . ARG A 1 420 ? 14.186 16.610 -6.583 1.00 87.25 420 ARG A CA 1
ATOM 3407 C C . ARG A 1 420 ? 14.317 17.715 -7.633 1.00 87.25 420 ARG A C 1
ATOM 3409 O O . ARG A 1 420 ? 14.715 17.425 -8.755 1.00 87.25 420 ARG A O 1
ATOM 3416 N N . ARG A 1 421 ? 14.026 18.974 -7.281 1.00 91.25 421 ARG A N 1
ATOM 3417 C CA . ARG A 1 421 ? 14.288 20.131 -8.158 1.00 91.25 421 ARG A CA 1
ATOM 3418 C C . ARG A 1 421 ? 15.783 20.287 -8.437 1.00 91.25 421 ARG A C 1
ATOM 3420 O O . ARG A 1 421 ? 16.147 20.369 -9.601 1.00 91.25 421 ARG A O 1
ATOM 3427 N N . MET A 1 422 ? 16.624 20.235 -7.401 1.00 93.12 422 MET A N 1
ATOM 3428 C CA . MET A 1 422 ? 18.086 20.293 -7.551 1.00 93.12 422 MET A CA 1
ATOM 3429 C C . MET A 1 422 ? 18.623 19.147 -8.418 1.00 93.12 422 MET A C 1
ATOM 3431 O O . MET A 1 422 ? 19.486 19.354 -9.262 1.00 93.12 422 MET A O 1
ATOM 3435 N N . HIS A 1 423 ? 18.086 17.938 -8.261 1.00 90.44 423 HIS A N 1
ATOM 3436 C CA . HIS A 1 423 ? 18.467 16.804 -9.097 1.00 90.44 423 HIS A CA 1
ATOM 3437 C C . HIS A 1 423 ? 18.090 17.014 -10.568 1.00 90.44 423 HIS A C 1
ATOM 3439 O O . HIS A 1 423 ? 18.918 16.784 -11.439 1.00 90.44 423 HIS A O 1
ATOM 3445 N N . ARG A 1 424 ? 16.890 17.537 -10.858 1.00 89.94 424 ARG A N 1
ATOM 3446 C CA . ARG A 1 424 ? 16.488 17.888 -12.232 1.00 89.94 424 ARG A CA 1
ATOM 3447 C C . ARG A 1 424 ? 17.382 18.964 -12.847 1.00 89.94 424 ARG A C 1
ATOM 3449 O O . ARG A 1 424 ? 17.746 18.837 -14.008 1.00 89.94 424 ARG A O 1
ATOM 3456 N N . THR A 1 425 ? 17.754 19.996 -12.087 1.00 93.19 425 THR A N 1
ATOM 3457 C CA . THR A 1 425 ? 18.682 21.024 -12.584 1.00 93.19 425 THR A CA 1
ATOM 3458 C C . THR A 1 425 ? 20.074 20.447 -12.829 1.00 93.19 425 THR A C 1
ATOM 3460 O O . THR A 1 425 ? 20.670 20.748 -13.854 1.00 93.19 425 THR A O 1
ATOM 3463 N N . MET A 1 426 ? 20.570 19.566 -11.952 1.00 94.31 426 MET A N 1
ATOM 3464 C CA . MET A 1 426 ? 21.854 18.882 -12.159 1.00 94.31 426 MET A CA 1
ATOM 3465 C C . MET A 1 426 ? 21.827 17.966 -13.387 1.00 94.31 426 MET A C 1
ATOM 3467 O O . MET A 1 426 ? 22.744 18.023 -14.196 1.00 94.31 426 MET A O 1
ATOM 3471 N N . LEU A 1 427 ? 20.761 17.182 -13.579 1.00 90.50 427 LEU A N 1
ATOM 3472 C CA . LEU A 1 427 ? 20.587 16.354 -14.777 1.00 90.50 427 LEU A CA 1
ATOM 3473 C C . LEU A 1 427 ? 20.500 17.197 -16.052 1.00 90.50 427 LEU A C 1
ATOM 3475 O O . LEU A 1 427 ? 21.098 16.838 -17.058 1.00 90.50 427 LEU A O 1
ATOM 3479 N N . SER A 1 428 ? 19.802 18.335 -16.008 1.00 89.69 428 SER A N 1
ATOM 3480 C CA . SER A 1 428 ? 19.752 19.280 -17.127 1.00 89.69 428 SER A CA 1
ATOM 3481 C C . SER A 1 428 ? 21.141 19.805 -17.487 1.00 89.69 428 SER A C 1
ATOM 3483 O O . SER A 1 428 ? 21.472 19.850 -18.668 1.00 89.69 428 SER A O 1
ATOM 3485 N N . LEU A 1 429 ? 21.944 20.189 -16.487 1.00 93.81 429 LEU A N 1
ATOM 3486 C CA . LEU A 1 429 ? 23.313 20.670 -16.694 1.00 93.81 429 LEU A CA 1
ATOM 3487 C C . LEU A 1 429 ? 24.215 19.568 -17.255 1.00 93.81 429 LEU A C 1
ATOM 3489 O O . LEU A 1 429 ? 24.953 19.801 -18.210 1.00 93.81 429 LEU A O 1
ATOM 3493 N N . PHE A 1 430 ? 24.114 18.357 -16.710 1.00 91.81 430 PHE A N 1
ATOM 3494 C CA . PHE A 1 430 ? 24.859 17.205 -17.205 1.00 91.81 430 PHE A CA 1
ATOM 3495 C C . PHE A 1 430 ? 24.487 16.881 -18.656 1.00 91.81 430 PHE A C 1
ATOM 3497 O O . PHE A 1 430 ? 25.357 16.697 -19.500 1.00 91.81 430 PHE A O 1
ATOM 3504 N N . HIS A 1 431 ? 23.194 16.890 -18.984 1.00 90.12 431 HIS A N 1
ATOM 3505 C CA . HIS A 1 431 ? 22.719 16.640 -20.340 1.00 90.12 431 HIS A CA 1
ATOM 3506 C C . HIS A 1 431 ? 23.164 17.732 -21.325 1.00 90.12 431 HIS A C 1
ATOM 3508 O O . HIS A 1 431 ? 23.539 17.411 -22.452 1.00 90.12 431 HIS A O 1
ATOM 3514 N N . SER A 1 432 ? 23.180 19.011 -20.922 1.00 89.50 432 SER A N 1
ATOM 3515 C CA . SER A 1 432 ? 23.729 20.082 -21.766 1.00 89.50 432 SER A CA 1
ATOM 3516 C C . SER A 1 432 ? 25.238 19.946 -21.969 1.00 89.50 432 SER A C 1
ATOM 3518 O O . SER A 1 432 ? 25.704 20.113 -23.092 1.00 89.50 432 SER A O 1
ATOM 3520 N N . GLN A 1 433 ? 25.988 19.585 -20.923 1.00 92.75 433 GLN A N 1
ATOM 3521 C CA . GLN A 1 433 ? 27.431 19.343 -21.021 1.00 92.75 433 GLN A CA 1
ATOM 3522 C C . GLN A 1 433 ? 27.736 18.157 -21.934 1.00 92.75 433 GLN A C 1
ATOM 3524 O O . GLN A 1 433 ? 28.587 18.258 -22.811 1.00 92.75 433 GLN A O 1
ATOM 3529 N N . HIS A 1 434 ? 27.004 17.054 -21.780 1.00 89.50 434 HIS A N 1
ATOM 3530 C CA . HIS A 1 434 ? 27.166 15.881 -22.627 1.00 89.50 434 HIS A CA 1
ATOM 3531 C C . HIS A 1 434 ? 26.843 16.194 -24.093 1.00 89.50 434 HIS A C 1
ATOM 3533 O O . HIS A 1 434 ? 27.627 15.858 -24.975 1.00 89.50 434 HIS A O 1
ATOM 3539 N N . LYS A 1 435 ? 25.747 16.920 -24.365 1.00 89.44 435 LYS A N 1
ATOM 3540 C CA . LYS A 1 435 ? 25.433 17.403 -25.720 1.00 89.44 435 LYS A CA 1
ATOM 3541 C C . LYS A 1 435 ? 26.554 18.253 -26.301 1.00 89.44 435 LYS A C 1
ATOM 3543 O O . LYS A 1 435 ? 26.915 18.055 -27.454 1.00 89.44 435 LYS A O 1
ATOM 3548 N N . GLN A 1 436 ? 27.102 19.180 -25.519 1.00 92.75 436 GLN A N 1
ATOM 3549 C CA . GLN A 1 436 ? 28.205 20.022 -25.966 1.00 92.75 436 GLN A CA 1
ATOM 3550 C C . GLN A 1 436 ? 29.462 19.195 -26.257 1.00 92.75 436 GLN A C 1
ATOM 3552 O O . GLN A 1 436 ? 30.093 19.417 -27.282 1.00 92.75 436 GLN A O 1
ATOM 3557 N N . ALA A 1 437 ? 29.787 18.207 -25.419 1.00 90.12 437 ALA A N 1
ATOM 3558 C CA . ALA A 1 437 ? 30.918 17.309 -25.640 1.00 90.12 437 ALA A CA 1
ATOM 3559 C C . ALA A 1 437 ? 30.755 16.473 -26.921 1.00 90.12 437 ALA A C 1
ATOM 3561 O O . ALA A 1 437 ? 31.687 16.380 -27.713 1.00 90.12 437 ALA A O 1
ATOM 3562 N N . VAL A 1 438 ? 29.561 15.924 -27.168 1.00 89.44 438 VAL A N 1
ATOM 3563 C CA . VAL A 1 438 ? 29.262 15.167 -28.397 1.00 89.44 438 VAL A CA 1
ATOM 3564 C C . VAL A 1 438 ? 29.319 16.071 -29.632 1.00 89.44 438 VAL A C 1
ATOM 3566 O O . VAL A 1 438 ? 29.882 15.684 -30.655 1.00 89.44 438 VAL A O 1
ATOM 3569 N N . LEU A 1 439 ? 28.776 17.291 -29.552 1.00 93.06 439 LEU A N 1
ATOM 3570 C CA . LEU A 1 439 ? 28.877 18.271 -30.639 1.00 93.06 439 LEU A CA 1
ATOM 3571 C C . LEU A 1 439 ? 30.331 18.660 -30.916 1.00 93.06 439 LEU A C 1
ATOM 3573 O O . LEU A 1 439 ? 30.725 18.730 -32.073 1.00 93.06 439 LEU A O 1
ATOM 3577 N N . GLN A 1 440 ? 31.137 18.853 -29.872 1.00 92.75 440 GLN A N 1
ATOM 3578 C CA . GLN A 1 440 ? 32.557 19.158 -30.010 1.00 92.75 440 GLN A CA 1
ATOM 3579 C C . GLN A 1 440 ? 33.307 18.001 -30.681 1.00 92.75 440 GLN A C 1
ATOM 3581 O O . GLN A 1 440 ? 34.012 18.218 -31.657 1.00 92.75 440 GLN A O 1
ATOM 3586 N N . GLN A 1 441 ? 33.084 16.767 -30.224 1.00 93.25 441 GLN A N 1
ATOM 3587 C CA . GLN A 1 441 ? 33.708 15.576 -30.798 1.00 93.25 441 GLN A CA 1
ATOM 3588 C C . GLN A 1 441 ? 33.326 15.375 -32.268 1.00 93.25 441 GLN A C 1
ATOM 3590 O O . GLN A 1 441 ? 34.185 15.100 -33.100 1.00 93.25 441 GLN A O 1
ATOM 3595 N N . THR A 1 442 ? 32.040 15.505 -32.598 1.00 90.19 442 THR A N 1
ATOM 3596 C CA . THR A 1 442 ? 31.564 15.365 -33.984 1.00 90.19 442 THR A CA 1
ATOM 3597 C C . THR A 1 442 ? 32.070 16.494 -34.880 1.00 90.19 442 THR A C 1
ATOM 3599 O O . THR A 1 442 ? 32.375 16.252 -36.045 1.00 90.19 442 THR A O 1
ATOM 3602 N N . TRP A 1 443 ? 32.220 17.708 -34.342 1.00 93.75 443 TRP A N 1
ATOM 3603 C CA . TRP A 1 443 ? 32.850 18.825 -35.041 1.00 93.75 443 TRP A CA 1
ATOM 3604 C C . TRP A 1 443 ? 34.337 18.583 -35.305 1.00 93.75 443 TRP A C 1
ATOM 3606 O O . TRP A 1 443 ? 34.790 18.801 -36.424 1.00 93.75 443 TRP A O 1
ATOM 3616 N N . ASP A 1 444 ? 35.082 18.102 -34.308 1.00 91.94 444 ASP A N 1
ATOM 3617 C CA . ASP A 1 444 ?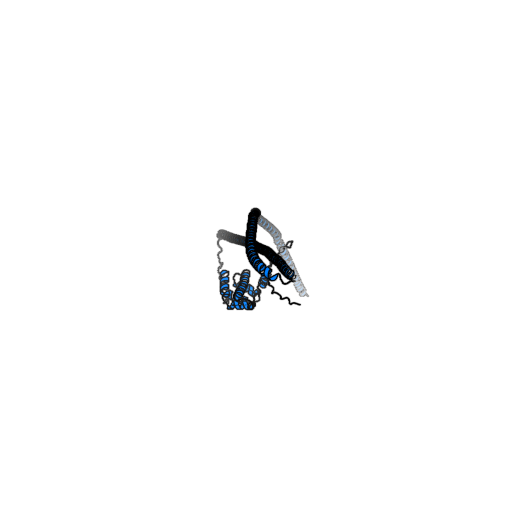 36.498 17.766 -34.465 1.00 91.94 444 ASP A CA 1
ATOM 3618 C C . ASP A 1 444 ? 36.677 16.644 -35.501 1.00 91.94 444 ASP A C 1
ATOM 3620 O O . ASP A 1 444 ? 37.461 16.805 -36.429 1.00 91.94 444 ASP A O 1
ATOM 3624 N N . GLN A 1 445 ? 35.862 15.583 -35.447 1.00 88.69 445 GLN A N 1
ATOM 3625 C CA . GLN A 1 445 ? 35.853 14.524 -36.468 1.00 88.69 445 GLN A CA 1
ATOM 3626 C C . GLN A 1 445 ? 35.566 15.064 -37.871 1.00 88.69 445 GLN A C 1
ATOM 3628 O O . GLN A 1 445 ? 36.245 14.705 -38.829 1.00 88.69 445 GLN A O 1
ATOM 3633 N N . TRP A 1 446 ? 34.558 15.930 -38.009 1.00 95.06 446 TRP A N 1
ATOM 3634 C CA . TRP A 1 446 ? 34.247 16.549 -39.293 1.00 95.06 446 TRP A CA 1
ATOM 3635 C C . TRP A 1 446 ? 35.402 17.421 -39.792 1.00 95.06 446 TRP A C 1
ATOM 3637 O O . TRP A 1 446 ? 35.743 17.349 -40.970 1.00 95.06 446 TRP A O 1
ATOM 3647 N N . ARG A 1 447 ? 36.023 18.214 -38.909 1.00 95.50 447 ARG A N 1
ATOM 3648 C CA . ARG A 1 447 ? 37.180 19.052 -39.241 1.00 95.50 447 ARG A CA 1
ATOM 3649 C C . ARG A 1 447 ? 38.354 18.202 -39.711 1.00 95.50 447 ARG A C 1
ATOM 3651 O O . ARG A 1 447 ? 39.002 18.584 -40.679 1.00 95.50 447 ARG A O 1
ATOM 3658 N N . ASP A 1 448 ? 38.612 17.079 -39.053 1.00 91.38 448 ASP A N 1
ATOM 3659 C CA . ASP A 1 448 ? 39.720 16.190 -39.393 1.00 91.38 448 ASP A CA 1
ATOM 3660 C C . ASP A 1 448 ? 39.477 15.531 -40.759 1.00 91.38 448 ASP A C 1
ATOM 3662 O O . ASP A 1 448 ? 40.331 15.626 -41.635 1.00 91.38 448 ASP A O 1
ATOM 3666 N N . VAL A 1 449 ? 38.270 15.010 -41.018 1.00 90.00 449 VAL A N 1
ATOM 3667 C CA . VAL A 1 449 ? 37.884 14.497 -42.349 1.00 90.00 449 VAL A CA 1
ATOM 3668 C C . VAL A 1 449 ? 37.950 15.598 -43.412 1.00 90.00 449 VAL A C 1
ATOM 3670 O O . VAL A 1 449 ? 38.402 15.376 -44.534 1.00 90.00 449 VAL A O 1
ATOM 3673 N N . PHE A 1 450 ? 37.519 16.815 -43.084 1.00 90.25 450 PHE A N 1
ATOM 3674 C CA . PHE A 1 450 ? 37.605 17.950 -43.996 1.00 90.25 450 PHE A CA 1
ATOM 3675 C C . PHE A 1 450 ? 39.065 18.307 -44.313 1.00 90.25 450 PHE A C 1
ATOM 3677 O O . PHE A 1 450 ? 39.407 18.492 -45.480 1.00 90.25 450 PHE A O 1
ATOM 3684 N N . ALA A 1 451 ? 39.946 18.331 -43.312 1.00 90.50 451 ALA A N 1
ATOM 3685 C CA . ALA A 1 451 ? 41.377 18.543 -43.502 1.00 90.50 451 ALA A CA 1
ATOM 3686 C C . ALA A 1 451 ? 42.012 17.415 -44.330 1.00 90.50 451 ALA A C 1
ATOM 3688 O O . ALA A 1 451 ? 42.758 17.705 -45.259 1.00 90.50 451 ALA A O 1
ATOM 3689 N N . GLU A 1 452 ? 41.669 16.153 -44.066 1.00 88.56 452 GLU A N 1
ATOM 3690 C CA . GLU A 1 452 ? 42.112 15.001 -44.859 1.00 88.56 452 GLU A CA 1
ATOM 3691 C C . GLU A 1 452 ? 41.664 15.117 -46.317 1.00 88.56 452 GLU A C 1
ATOM 3693 O O . GLU A 1 452 ? 42.472 14.935 -47.220 1.00 88.56 452 GLU A O 1
ATOM 3698 N N . THR A 1 453 ? 40.405 15.477 -46.587 1.00 88.88 453 THR A N 1
ATOM 3699 C CA . THR A 1 453 ? 39.924 15.652 -47.970 1.00 88.88 453 THR A CA 1
ATOM 3700 C C . THR A 1 453 ? 40.600 16.823 -48.683 1.00 88.88 453 THR A C 1
ATOM 3702 O O . THR A 1 453 ? 40.919 16.713 -49.871 1.00 88.88 453 THR A O 1
ATOM 3705 N N . LEU A 1 454 ? 40.872 17.919 -47.967 1.00 89.50 454 LEU A N 1
ATOM 3706 C CA . LEU A 1 454 ? 41.656 19.033 -48.488 1.00 89.50 454 LEU A CA 1
ATOM 3707 C C . LEU A 1 454 ? 43.126 18.666 -48.688 1.00 89.50 454 LEU A C 1
ATOM 3709 O O . LEU A 1 454 ? 43.714 19.166 -49.628 1.00 89.50 454 LEU A O 1
ATOM 3713 N N . LEU A 1 455 ? 43.738 17.801 -47.886 1.00 89.56 455 LEU A N 1
ATOM 3714 C CA . LEU A 1 455 ? 45.137 17.396 -48.076 1.00 89.56 455 LEU A CA 1
ATOM 3715 C C . LEU A 1 455 ? 45.284 16.272 -49.104 1.00 89.56 455 LEU A C 1
ATOM 3717 O O . LEU A 1 455 ? 46.283 16.220 -49.820 1.00 89.56 455 LEU A O 1
ATOM 3721 N N . ALA A 1 456 ? 44.268 15.422 -49.257 1.00 84.75 456 ALA A N 1
ATOM 3722 C CA . ALA A 1 456 ? 44.286 14.282 -50.164 1.00 84.75 456 ALA A CA 1
ATOM 3723 C C . ALA A 1 456 ? 44.621 14.703 -51.599 1.00 84.75 456 ALA A C 1
ATOM 3725 O O . ALA A 1 456 ? 45.376 14.009 -52.275 1.00 84.75 456 ALA A O 1
ATOM 3726 N N . HIS A 1 457 ? 44.119 15.847 -52.081 1.00 86.00 457 HIS A N 1
ATOM 3727 C CA . HIS A 1 457 ? 44.437 16.306 -53.438 1.00 86.00 457 HIS A CA 1
ATOM 3728 C C . HIS A 1 457 ? 45.929 16.651 -53.611 1.00 86.00 457 HIS A C 1
ATOM 3730 O O . HIS A 1 457 ? 46.514 16.317 -54.646 1.00 86.00 457 HIS A O 1
ATOM 3736 N N . GLU A 1 458 ? 46.560 17.254 -52.599 1.00 87.94 458 GLU A N 1
ATOM 3737 C CA . GLU A 1 458 ? 47.996 17.548 -52.600 1.00 87.94 458 GLU A CA 1
ATOM 3738 C C . GLU A 1 458 ? 48.810 16.257 -52.478 1.00 87.94 458 GLU A C 1
ATOM 3740 O O . GLU A 1 458 ? 49.767 16.043 -53.226 1.00 87.94 458 GLU A O 1
ATOM 3745 N N . GLU A 1 459 ? 48.393 15.339 -51.605 1.00 86.81 459 GLU A N 1
ATOM 3746 C CA . GLU A 1 459 ? 49.012 14.022 -51.464 1.00 86.81 459 GLU A CA 1
ATOM 3747 C C . GLU A 1 459 ? 48.953 13.237 -52.781 1.00 86.81 459 GLU A C 1
ATOM 3749 O O . GLU A 1 459 ? 49.986 12.766 -53.262 1.00 86.81 459 GLU A O 1
ATOM 3754 N N . TYR A 1 460 ? 47.795 13.171 -53.444 1.00 89.12 460 TYR A N 1
ATOM 3755 C CA . TYR A 1 460 ? 47.657 12.543 -54.761 1.00 89.12 460 TYR A CA 1
ATOM 3756 C C . TYR A 1 460 ? 48.550 13.206 -55.813 1.00 89.12 460 TYR A C 1
ATOM 3758 O O . TYR A 1 460 ? 49.190 12.499 -56.598 1.00 89.12 460 TYR A O 1
ATOM 3766 N N . ALA A 1 461 ? 48.655 14.539 -55.820 1.00 87.44 461 ALA A N 1
ATOM 3767 C CA . ALA A 1 461 ? 49.555 15.253 -56.722 1.00 87.44 461 ALA A CA 1
ATOM 3768 C C . ALA A 1 461 ? 51.029 14.891 -56.458 1.00 87.44 461 ALA A C 1
ATOM 3770 O O . ALA A 1 461 ? 51.779 14.606 -57.400 1.00 87.44 461 ALA A O 1
ATOM 3771 N N . THR A 1 462 ? 51.448 14.814 -55.189 1.00 88.06 462 THR A N 1
ATOM 3772 C CA . THR A 1 462 ? 52.816 14.405 -54.830 1.00 88.06 462 THR A CA 1
ATOM 3773 C C . THR A 1 462 ? 53.092 12.936 -55.166 1.00 88.06 462 THR A C 1
ATOM 3775 O O . THR A 1 462 ? 54.170 12.625 -55.685 1.00 88.06 462 THR A O 1
ATOM 3778 N N . PHE A 1 463 ? 52.131 12.028 -54.965 1.00 87.25 463 PHE A N 1
ATOM 3779 C CA . PHE A 1 463 ? 52.237 10.626 -55.379 1.00 87.25 463 PHE A CA 1
ATOM 3780 C C . PHE A 1 463 ? 52.335 10.486 -56.900 1.00 87.25 463 PHE A C 1
ATOM 3782 O O . PHE A 1 463 ? 53.212 9.770 -57.392 1.00 87.25 463 PHE A O 1
ATOM 3789 N N . ALA A 1 464 ? 51.496 11.199 -57.657 1.00 86.94 464 ALA A N 1
ATOM 3790 C CA . ALA A 1 464 ? 51.546 11.217 -59.116 1.00 86.94 464 ALA A CA 1
ATOM 3791 C C . ALA A 1 464 ? 52.900 11.744 -59.618 1.00 86.94 464 ALA A C 1
ATOM 3793 O O . ALA A 1 464 ? 53.516 11.136 -60.499 1.00 86.94 464 ALA A O 1
ATOM 3794 N N . TYR A 1 465 ? 53.417 12.812 -59.003 1.00 90.38 465 TYR A N 1
ATOM 3795 C CA . TYR A 1 465 ? 54.741 13.354 -59.299 1.00 90.38 465 TYR A CA 1
ATOM 3796 C C . TYR A 1 465 ? 55.866 12.348 -59.002 1.00 90.38 465 TYR A C 1
ATOM 3798 O O . TYR A 1 465 ? 56.713 12.093 -59.864 1.00 90.38 465 TYR A O 1
ATOM 3806 N N . ARG A 1 466 ? 55.858 11.704 -57.823 1.00 90.31 466 ARG A N 1
ATOM 3807 C CA . ARG A 1 466 ? 56.832 10.656 -57.458 1.00 90.31 466 ARG A CA 1
ATOM 3808 C C . ARG A 1 466 ? 56.784 9.478 -58.428 1.00 90.31 466 ARG A C 1
ATOM 3810 O O . ARG A 1 466 ? 57.835 9.036 -58.891 1.00 90.31 466 ARG A O 1
ATOM 3817 N N . ARG A 1 467 ? 55.587 8.998 -58.783 1.00 90.94 467 ARG A N 1
ATOM 3818 C CA . ARG A 1 467 ? 55.395 7.911 -59.755 1.00 90.94 467 ARG A CA 1
ATOM 3819 C C . ARG A 1 467 ? 55.927 8.299 -61.131 1.00 90.94 467 ARG A C 1
ATOM 3821 O O . ARG A 1 467 ? 56.667 7.522 -61.728 1.00 90.94 467 ARG A O 1
ATOM 3828 N N . ARG A 1 468 ? 55.632 9.511 -61.609 1.00 92.12 468 ARG A N 1
ATOM 3829 C CA . ARG A 1 468 ? 56.156 10.029 -62.882 1.00 92.12 468 ARG A CA 1
ATOM 3830 C C . ARG A 1 468 ? 57.685 10.100 -62.875 1.00 92.12 468 ARG A C 1
ATOM 3832 O O . ARG A 1 468 ? 58.317 9.668 -63.835 1.00 92.12 468 ARG A O 1
ATOM 3839 N N . ARG A 1 469 ? 58.296 10.567 -61.782 1.00 91.31 469 ARG A N 1
ATOM 3840 C CA . ARG A 1 469 ? 59.760 10.612 -61.620 1.00 91.31 469 ARG A CA 1
ATOM 3841 C C . ARG A 1 469 ? 60.389 9.216 -61.578 1.00 91.31 469 ARG A C 1
ATOM 3843 O O . ARG A 1 469 ? 61.424 8.996 -62.209 1.00 91.31 469 ARG A O 1
ATOM 3850 N N . MET A 1 470 ? 59.764 8.266 -60.880 1.00 90.06 470 MET A N 1
ATOM 3851 C CA . MET A 1 470 ? 60.189 6.862 -60.879 1.00 90.06 470 MET A CA 1
ATOM 3852 C C . MET A 1 470 ? 60.128 6.266 -62.286 1.00 90.06 470 MET A C 1
ATOM 3854 O O . MET A 1 470 ? 61.123 5.709 -62.740 1.00 90.06 470 MET A O 1
ATOM 3858 N N . LEU A 1 471 ? 59.019 6.460 -63.008 1.00 90.56 471 LEU A N 1
ATOM 3859 C CA . LEU A 1 471 ? 58.874 6.001 -64.391 1.00 90.56 471 LEU A CA 1
ATOM 3860 C C . LEU A 1 471 ? 59.929 6.620 -65.313 1.00 90.56 471 LEU A C 1
ATOM 3862 O O . LEU A 1 471 ? 60.557 5.884 -66.063 1.00 90.56 471 LEU A O 1
ATOM 3866 N N . HIS A 1 472 ? 60.206 7.924 -65.208 1.00 89.31 472 HIS A N 1
ATOM 3867 C CA . HIS A 1 472 ? 61.296 8.559 -65.961 1.00 89.31 472 HIS A CA 1
ATOM 3868 C C . HIS A 1 472 ? 62.668 7.960 -65.633 1.00 89.31 472 HIS A C 1
ATOM 3870 O O . HIS A 1 472 ? 63.481 7.760 -66.531 1.00 89.31 472 HIS A O 1
ATOM 3876 N N . THR A 1 473 ? 62.928 7.638 -64.364 1.00 88.94 473 THR A N 1
ATOM 3877 C CA . THR A 1 473 ? 64.196 7.023 -63.945 1.00 88.94 473 THR A CA 1
ATOM 3878 C C . THR A 1 473 ? 64.320 5.593 -64.480 1.00 88.94 473 THR A C 1
ATOM 3880 O O . THR A 1 473 ? 65.368 5.217 -65.004 1.00 88.94 473 THR A O 1
ATOM 3883 N N . CYS A 1 474 ? 63.252 4.796 -64.390 1.00 88.75 474 CYS A N 1
ATOM 3884 C CA . CYS A 1 474 ? 63.182 3.451 -64.962 1.00 88.75 474 CYS A CA 1
ATOM 3885 C C . CYS A 1 474 ? 63.338 3.481 -66.483 1.00 88.75 474 CYS A C 1
ATOM 3887 O O . CYS A 1 474 ? 64.113 2.698 -67.022 1.00 88.75 474 CYS A O 1
ATOM 3889 N N . TRP A 1 475 ? 62.666 4.416 -67.156 1.00 86.38 475 TRP A N 1
ATOM 3890 C CA . TRP A 1 475 ? 62.777 4.638 -68.593 1.00 86.38 475 TRP A CA 1
ATOM 3891 C C . TRP A 1 475 ? 64.199 5.024 -68.992 1.00 86.38 475 TRP A C 1
ATOM 3893 O O . TRP A 1 475 ? 64.755 4.412 -69.893 1.00 86.38 475 TRP A O 1
ATOM 3903 N N . GLY A 1 476 ? 64.835 5.955 -68.276 1.00 85.75 476 GLY A N 1
ATOM 3904 C CA . GLY A 1 476 ? 66.230 6.332 -68.512 1.00 85.75 476 GLY A CA 1
ATOM 3905 C C . GLY A 1 476 ? 67.199 5.162 -68.324 1.00 85.75 476 GLY A C 1
ATOM 3906 O O . GLY A 1 476 ? 68.082 4.954 -69.152 1.00 85.75 476 GLY A O 1
ATOM 3907 N N . ARG A 1 477 ? 67.006 4.337 -67.284 1.00 84.56 477 ARG A N 1
ATOM 3908 C CA . ARG A 1 477 ? 67.791 3.104 -67.081 1.00 84.56 477 ARG A CA 1
ATOM 3909 C C . ARG A 1 477 ? 67.543 2.067 -68.174 1.00 84.56 477 ARG A C 1
ATOM 3911 O O . ARG A 1 477 ? 68.481 1.382 -68.572 1.00 84.56 477 ARG A O 1
ATOM 3918 N N . TRP A 1 478 ? 66.300 1.929 -68.630 1.00 81.19 478 TRP A N 1
ATOM 3919 C CA . TRP A 1 478 ? 65.947 1.042 -69.732 1.00 81.19 478 TRP A CA 1
ATOM 3920 C C . TRP A 1 478 ? 66.619 1.510 -71.023 1.00 81.19 478 TRP A C 1
ATOM 3922 O O . TRP A 1 478 ? 67.369 0.732 -71.598 1.00 81.19 478 TRP A O 1
ATOM 3932 N N . LEU A 1 479 ? 66.496 2.792 -71.380 1.00 76.56 479 LEU A N 1
ATOM 3933 C CA . LEU A 1 479 ? 67.170 3.415 -72.525 1.00 76.56 479 LEU A CA 1
ATOM 3934 C C . LEU A 1 479 ? 68.694 3.267 -72.480 1.00 76.56 479 LEU A C 1
ATOM 3936 O O . LEU A 1 479 ? 69.309 2.947 -73.490 1.00 76.56 479 LEU A O 1
ATOM 3940 N N . ALA A 1 480 ? 69.308 3.450 -71.309 1.00 74.44 480 ALA A N 1
ATOM 3941 C CA . ALA A 1 480 ? 70.747 3.260 -71.123 1.00 74.44 480 ALA A CA 1
ATOM 3942 C C . ALA A 1 480 ? 71.189 1.790 -71.258 1.00 74.44 480 ALA A C 1
ATOM 3944 O O . ALA A 1 480 ? 72.339 1.514 -71.588 1.00 74.44 480 ALA A O 1
ATOM 3945 N N . ARG A 1 481 ? 70.294 0.827 -70.998 1.00 72.69 481 ARG A N 1
ATOM 3946 C CA . ARG A 1 481 ? 70.549 -0.604 -71.226 1.00 72.69 481 ARG A CA 1
ATOM 3947 C C . ARG A 1 481 ? 70.243 -1.020 -72.662 1.00 72.69 481 ARG A C 1
ATOM 3949 O O . ARG A 1 481 ? 70.936 -1.881 -73.194 1.00 72.69 481 ARG A O 1
ATOM 3956 N N . THR A 1 482 ? 69.254 -0.410 -73.309 1.00 64.31 482 THR A N 1
ATOM 3957 C CA . THR A 1 482 ? 68.919 -0.672 -74.712 1.00 64.31 482 THR A CA 1
ATOM 3958 C C . THR A 1 482 ? 69.834 0.061 -75.689 1.00 64.31 482 THR A C 1
ATOM 3960 O O . THR A 1 482 ? 69.984 -0.393 -76.815 1.00 64.31 482 THR A O 1
ATOM 3963 N N . SER A 1 483 ? 70.540 1.120 -75.289 1.00 61.00 483 SER A N 1
ATOM 3964 C CA . SER A 1 483 ? 71.628 1.691 -76.099 1.00 61.00 483 SER A CA 1
ATOM 3965 C C . SER A 1 483 ? 72.829 0.740 -76.232 1.00 61.00 483 SER A C 1
ATOM 3967 O O . SER A 1 483 ? 73.605 0.856 -77.177 1.00 61.00 483 SER A O 1
ATOM 3969 N N . LEU A 1 484 ? 72.950 -0.254 -75.342 1.00 58.78 484 LEU A N 1
ATOM 3970 C CA . LEU A 1 484 ? 73.935 -1.338 -75.438 1.00 58.78 484 LEU A CA 1
ATOM 3971 C C . LEU A 1 484 ? 73.443 -2.525 -76.285 1.00 58.78 484 LEU A C 1
ATOM 3973 O O . LEU A 1 484 ? 74.247 -3.374 -76.668 1.00 58.78 484 LEU A O 1
ATOM 3977 N N . LEU A 1 485 ? 72.147 -2.595 -76.611 1.00 62.19 485 LEU A N 1
ATOM 3978 C CA . LEU A 1 485 ? 71.554 -3.695 -77.384 1.00 62.19 485 LEU A CA 1
ATOM 3979 C C . LEU A 1 485 ? 72.113 -3.780 -78.819 1.00 62.19 485 LEU A C 1
ATOM 3981 O O . LEU A 1 485 ? 72.525 -4.875 -79.200 1.00 62.19 485 LEU A O 1
ATOM 3985 N N . PRO A 1 486 ? 72.279 -2.673 -79.576 1.00 65.88 486 PRO A N 1
ATOM 3986 C CA . PRO A 1 486 ? 72.936 -2.708 -80.885 1.00 65.88 486 PRO A CA 1
ATOM 3987 C C . PRO A 1 486 ? 74.383 -3.212 -80.815 1.00 65.88 486 PRO A C 1
ATOM 3989 O O . PRO A 1 486 ? 74.823 -3.957 -81.688 1.00 65.88 486 PRO A O 1
ATOM 3992 N N . ALA A 1 487 ? 75.123 -2.861 -79.757 1.00 66.75 487 ALA A N 1
ATOM 3993 C CA . ALA A 1 487 ? 76.498 -3.320 -79.557 1.00 66.75 487 ALA A CA 1
ATOM 3994 C C . ALA A 1 487 ? 76.563 -4.829 -79.251 1.00 66.75 487 ALA A C 1
ATOM 3996 O O . ALA A 1 487 ? 77.446 -5.535 -79.746 1.00 66.75 487 ALA A O 1
ATOM 3997 N N . VAL A 1 488 ? 75.601 -5.348 -78.481 1.00 65.94 488 VAL A N 1
ATOM 3998 C CA . VAL A 1 488 ? 75.464 -6.787 -78.208 1.00 65.94 488 VAL A CA 1
ATOM 3999 C C . VAL A 1 488 ? 75.035 -7.551 -79.467 1.00 65.94 488 VAL A C 1
ATOM 4001 O O . VAL A 1 488 ? 75.590 -8.615 -79.750 1.00 65.94 488 VAL A O 1
ATOM 4004 N N . GLU A 1 489 ? 74.117 -7.006 -80.267 1.00 71.19 489 GLU A N 1
ATOM 4005 C CA . GLU A 1 489 ? 73.694 -7.598 -81.542 1.00 71.19 489 GLU A CA 1
ATOM 4006 C C . GLU A 1 489 ? 74.817 -7.608 -82.587 1.00 71.19 489 GLU A C 1
ATOM 4008 O O . GLU A 1 489 ? 75.031 -8.630 -83.244 1.00 71.19 489 GLU A O 1
ATOM 4013 N N . LEU A 1 490 ? 75.597 -6.527 -82.694 1.00 75.94 490 LEU A N 1
ATOM 4014 C CA . LEU A 1 490 ? 76.791 -6.458 -83.546 1.00 75.94 490 LEU A CA 1
ATOM 4015 C C . LEU A 1 490 ? 77.846 -7.485 -83.127 1.00 75.94 490 LEU A C 1
ATOM 4017 O O . LEU A 1 490 ? 78.380 -8.201 -83.977 1.00 75.94 490 LEU A O 1
ATOM 4021 N N . ARG A 1 491 ? 78.109 -7.630 -81.821 1.00 78.31 491 ARG A N 1
ATOM 4022 C CA . ARG A 1 491 ? 79.038 -8.646 -81.304 1.00 78.31 491 ARG A CA 1
ATOM 4023 C C . ARG A 1 491 ? 78.540 -10.065 -81.580 1.00 78.31 491 ARG A C 1
ATOM 4025 O O . ARG A 1 491 ? 79.331 -10.920 -81.972 1.00 78.31 491 ARG A O 1
ATOM 4032 N N . ARG A 1 492 ? 77.237 -10.321 -81.432 1.00 76.81 492 ARG A N 1
ATOM 4033 C CA . ARG A 1 492 ? 76.624 -11.616 -81.764 1.00 76.81 492 ARG A CA 1
ATOM 4034 C C . ARG A 1 492 ? 76.756 -11.931 -83.255 1.00 76.81 492 ARG A C 1
ATOM 4036 O O . ARG A 1 492 ? 77.171 -13.039 -83.589 1.00 76.81 492 ARG A O 1
ATOM 4043 N N . ARG A 1 493 ? 76.473 -10.965 -84.138 1.00 80.62 493 ARG A N 1
ATOM 4044 C CA . ARG A 1 493 ? 76.640 -11.118 -85.595 1.00 80.62 493 ARG A CA 1
ATOM 4045 C C . ARG A 1 493 ? 78.099 -11.367 -85.981 1.00 80.62 493 ARG A C 1
ATOM 4047 O O . ARG A 1 493 ? 78.358 -12.269 -86.766 1.00 80.62 493 ARG A O 1
ATOM 4054 N N . SER A 1 494 ? 79.042 -10.644 -85.377 1.00 79.12 494 SER A N 1
ATOM 4055 C CA . SER A 1 494 ? 80.488 -10.837 -85.578 1.00 79.12 494 SER A CA 1
ATOM 4056 C C . SER A 1 494 ? 80.970 -12.227 -85.133 1.00 79.12 494 SER A C 1
ATOM 4058 O O . SER A 1 494 ? 81.745 -12.888 -85.830 1.00 79.12 494 SER A O 1
ATOM 4060 N N . LEU A 1 495 ? 80.478 -12.724 -83.994 1.00 83.94 495 LEU A N 1
ATOM 4061 C CA . LEU A 1 495 ? 80.790 -14.077 -83.527 1.00 83.94 495 LEU A CA 1
ATOM 4062 C C . LEU A 1 495 ? 80.192 -15.148 -84.446 1.00 83.94 495 LEU A C 1
ATOM 4064 O O . LEU A 1 495 ? 80.873 -16.123 -84.761 1.00 83.94 495 LEU A O 1
ATOM 4068 N N . GLN A 1 496 ? 78.957 -14.953 -84.914 1.00 85.88 496 GLN A N 1
ATOM 4069 C CA . GLN A 1 496 ? 78.305 -15.851 -85.869 1.00 85.88 496 GLN A CA 1
ATOM 4070 C C . GLN A 1 496 ? 79.033 -15.872 -87.217 1.00 85.88 496 GLN A C 1
ATOM 4072 O O . GLN A 1 496 ? 79.299 -16.955 -87.733 1.00 85.88 496 GLN A O 1
ATOM 4077 N N . SER A 1 497 ? 79.431 -14.715 -87.758 1.00 82.88 497 SER A N 1
ATOM 4078 C CA . SER A 1 497 ? 80.185 -14.647 -89.015 1.00 82.88 497 SER A CA 1
ATOM 4079 C C . SER A 1 497 ? 81.569 -15.288 -88.882 1.00 82.88 497 SER A C 1
ATOM 4081 O O . SER A 1 497 ? 81.978 -16.047 -89.756 1.00 82.88 497 SER A O 1
ATOM 4083 N N . SER A 1 498 ? 82.261 -15.069 -87.761 1.00 83.69 498 SER A N 1
ATOM 4084 C CA . SER A 1 498 ? 83.573 -15.675 -87.486 1.00 83.69 498 SER A CA 1
ATOM 4085 C C . SER A 1 498 ? 83.492 -17.192 -87.278 1.00 83.69 498 SER A C 1
ATOM 4087 O O . SER A 1 498 ? 84.400 -17.929 -87.665 1.00 83.69 498 SER A O 1
ATOM 4089 N N . ALA A 1 499 ? 82.423 -17.682 -86.643 1.00 82.94 499 ALA A N 1
ATOM 4090 C CA . ALA A 1 499 ? 82.164 -19.113 -86.493 1.00 82.94 499 ALA A CA 1
ATOM 4091 C C . ALA A 1 499 ? 81.817 -19.759 -87.842 1.00 82.94 499 ALA A C 1
ATOM 4093 O O . ALA A 1 499 ? 82.338 -20.826 -88.162 1.00 82.94 499 ALA A O 1
ATOM 4094 N N . TRP A 1 500 ? 81.007 -19.079 -88.659 1.00 87.44 500 TRP A N 1
ATOM 4095 C CA . TRP A 1 500 ? 80.663 -19.515 -90.009 1.00 87.44 500 TRP A CA 1
ATOM 4096 C C . TRP A 1 500 ? 81.891 -19.592 -90.917 1.00 87.44 500 TRP A C 1
ATOM 4098 O O . TRP A 1 500 ? 82.129 -20.624 -91.534 1.00 87.44 500 TRP A O 1
ATOM 4108 N N . GLN A 1 501 ? 82.732 -18.555 -90.937 1.00 87.81 501 GLN A N 1
ATOM 4109 C CA . GLN A 1 501 ? 83.981 -18.555 -91.707 1.00 87.81 501 GLN A CA 1
ATOM 4110 C C . GLN A 1 501 ? 84.929 -19.678 -91.269 1.00 87.81 501 GLN A C 1
ATOM 4112 O O . GLN A 1 501 ? 85.498 -20.362 -92.119 1.00 87.81 501 GLN A O 1
ATOM 4117 N N . ARG A 1 502 ? 85.053 -19.933 -89.957 1.00 84.06 502 ARG A N 1
ATOM 4118 C CA . ARG A 1 502 ? 85.820 -21.080 -89.441 1.00 84.06 502 ARG A CA 1
ATOM 4119 C C . ARG A 1 502 ? 85.242 -22.413 -89.904 1.00 84.06 502 ARG A C 1
ATOM 4121 O O . ARG A 1 502 ? 85.999 -23.290 -90.311 1.00 84.06 502 ARG A O 1
ATOM 4128 N N . TRP A 1 503 ? 83.921 -22.569 -89.869 1.00 86.94 503 TRP A N 1
ATOM 4129 C CA . TRP A 1 503 ? 83.257 -23.780 -90.344 1.00 86.94 503 TRP A CA 1
ATOM 4130 C C . TRP A 1 503 ? 83.476 -23.999 -91.846 1.00 86.94 503 TRP A C 1
ATOM 4132 O O . TRP A 1 503 ? 83.925 -25.075 -92.238 1.00 86.94 503 TRP A O 1
ATOM 4142 N N . VAL A 1 504 ? 83.269 -22.969 -92.673 1.00 87.88 504 VAL A N 1
ATOM 4143 C CA . VAL A 1 504 ? 83.533 -23.017 -94.121 1.00 87.88 504 VAL A CA 1
ATOM 4144 C C . VAL A 1 504 ? 84.998 -23.368 -94.396 1.00 87.88 504 VAL A C 1
ATOM 4146 O O . VAL A 1 504 ? 85.271 -24.259 -95.200 1.00 87.88 504 VAL A O 1
ATOM 4149 N N . GLY A 1 505 ? 85.941 -22.745 -93.681 1.00 85.06 505 GLY A N 1
ATOM 4150 C CA . GLY A 1 505 ? 87.366 -23.066 -93.775 1.00 85.06 505 GLY A CA 1
ATOM 4151 C C . GLY A 1 505 ? 87.670 -24.528 -93.430 1.00 85.06 505 GLY A C 1
ATOM 4152 O O . GLY A 1 505 ? 88.381 -25.200 -94.175 1.00 85.06 505 GLY A O 1
ATOM 4153 N N . MET A 1 506 ? 87.077 -25.067 -92.358 1.00 86.75 506 MET A N 1
ATOM 4154 C CA . MET A 1 506 ? 87.223 -26.483 -91.993 1.00 86.75 506 MET A CA 1
ATOM 4155 C C . MET A 1 506 ? 86.636 -27.430 -93.047 1.00 86.75 506 MET A C 1
ATOM 4157 O O . MET A 1 506 ? 87.231 -28.471 -93.335 1.00 86.75 506 MET A O 1
ATOM 4161 N N . VAL A 1 507 ? 85.486 -27.089 -93.633 1.00 83.06 507 VAL A N 1
ATOM 4162 C CA . VAL A 1 507 ? 84.840 -27.888 -94.686 1.00 83.06 507 VAL A CA 1
ATOM 4163 C C . VAL A 1 507 ? 85.688 -27.893 -95.958 1.00 83.06 507 VAL A C 1
ATOM 4165 O O . VAL A 1 507 ? 85.928 -28.963 -96.522 1.00 83.06 507 VAL A O 1
ATOM 4168 N N . LEU A 1 508 ? 86.199 -26.734 -96.381 1.00 87.25 508 LEU A N 1
ATOM 4169 C CA . LEU A 1 508 ? 87.083 -26.623 -97.543 1.00 87.25 508 LEU A CA 1
ATOM 4170 C C . LEU A 1 508 ? 88.410 -27.353 -97.317 1.00 87.25 508 LEU A C 1
ATOM 4172 O O . LEU A 1 508 ? 88.826 -28.109 -98.190 1.00 87.25 508 LEU A O 1
ATOM 4176 N N . ALA A 1 509 ? 89.023 -27.231 -96.136 1.00 81.00 509 ALA A N 1
ATOM 4177 C CA . ALA A 1 509 ? 90.236 -27.971 -95.788 1.00 81.00 509 ALA A CA 1
ATOM 4178 C C . ALA A 1 509 ? 90.001 -29.492 -95.779 1.00 81.00 509 ALA A C 1
ATOM 4180 O O . ALA A 1 509 ? 90.828 -30.250 -96.286 1.00 81.00 509 ALA A O 1
ATOM 4181 N N . ARG A 1 510 ? 88.854 -29.966 -95.267 1.00 82.62 510 ARG A N 1
ATOM 4182 C CA . ARG A 1 510 ? 88.462 -31.384 -95.374 1.00 82.62 510 ARG A CA 1
ATOM 4183 C C . ARG A 1 510 ? 88.286 -31.816 -96.824 1.00 82.62 510 ARG A C 1
ATOM 4185 O O . ARG A 1 510 ? 88.742 -32.898 -97.177 1.00 82.62 510 ARG A O 1
ATOM 4192 N N . ARG A 1 511 ? 87.653 -30.991 -97.662 1.00 80.94 511 ARG A N 1
ATOM 4193 C CA . ARG A 1 511 ? 87.458 -31.287 -99.087 1.00 80.94 511 ARG A CA 1
ATOM 4194 C C . ARG A 1 511 ? 88.789 -31.329 -99.837 1.00 80.94 511 ARG A C 1
ATOM 4196 O O . ARG A 1 511 ? 89.000 -32.256 -100.605 1.00 80.94 511 ARG A O 1
ATOM 4203 N N . GLN A 1 512 ? 89.708 -30.408 -99.554 1.00 80.06 512 GLN A N 1
ATOM 4204 C CA . GLN A 1 512 ? 91.064 -30.416 -100.110 1.00 80.06 512 GLN A CA 1
ATOM 4205 C C . GLN A 1 512 ? 91.870 -31.633 -99.646 1.00 80.06 512 GLN A C 1
ATOM 4207 O O . GLN A 1 512 ? 92.497 -32.271 -100.480 1.00 80.06 512 GLN A O 1
ATOM 4212 N N . ARG A 1 513 ? 91.792 -32.033 -98.366 1.00 77.56 513 ARG A N 1
ATOM 4213 C CA . ARG A 1 513 ? 92.408 -33.288 -97.887 1.00 77.56 513 ARG A CA 1
ATOM 4214 C C . ARG A 1 513 ? 91.817 -34.518 -98.570 1.00 77.56 513 ARG A C 1
ATOM 4216 O O . ARG A 1 513 ? 92.554 -35.434 -98.906 1.00 77.56 513 ARG A O 1
ATOM 4223 N N . ARG A 1 514 ? 90.500 -34.535 -98.797 1.00 76.56 514 ARG A N 1
ATOM 4224 C CA . ARG A 1 514 ? 89.817 -35.629 -99.500 1.00 76.56 514 ARG A CA 1
ATOM 4225 C C . ARG A 1 514 ? 90.235 -35.689 -100.971 1.00 76.56 514 ARG A C 1
ATOM 4227 O O . ARG A 1 514 ? 90.547 -36.764 -101.455 1.00 76.56 514 ARG A O 1
ATOM 4234 N N . ASN A 1 515 ? 90.319 -34.544 -101.647 1.00 74.00 515 ASN A N 1
ATOM 4235 C CA . ASN A 1 515 ? 90.803 -34.457 -103.024 1.00 74.00 515 ASN A CA 1
ATOM 4236 C C . ASN A 1 515 ? 92.293 -34.816 -103.134 1.00 74.00 515 ASN A C 1
ATOM 4238 O O . ASN A 1 515 ? 92.665 -35.497 -104.079 1.00 74.00 515 ASN A O 1
ATOM 4242 N N . ALA A 1 516 ? 93.126 -34.420 -102.166 1.00 69.56 516 ALA A N 1
ATOM 4243 C CA . ALA A 1 516 ? 94.530 -34.822 -102.098 1.00 69.56 516 ALA A CA 1
ATOM 4244 C C . ALA A 1 516 ? 94.670 -36.336 -101.881 1.00 69.56 516 ALA A C 1
ATOM 4246 O O . ALA A 1 516 ? 95.461 -36.960 -102.572 1.00 69.56 516 ALA A O 1
ATOM 4247 N N . ALA A 1 517 ? 93.851 -36.937 -101.007 1.00 67.44 517 ALA A N 1
ATOM 4248 C CA . ALA A 1 517 ? 93.812 -38.387 -100.805 1.00 67.44 517 ALA A CA 1
ATOM 4249 C C . ALA A 1 517 ? 93.361 -39.151 -102.068 1.00 67.44 517 ALA A C 1
ATOM 4251 O O . ALA A 1 517 ? 93.902 -40.212 -102.382 1.00 67.44 517 ALA A O 1
ATOM 4252 N N . ILE A 1 518 ? 92.396 -38.602 -102.817 1.00 70.38 518 ILE A N 1
ATOM 4253 C CA . ILE A 1 518 ? 91.967 -39.142 -104.119 1.00 70.38 518 ILE A CA 1
ATOM 4254 C C . ILE A 1 518 ? 93.096 -39.009 -105.153 1.00 70.38 518 ILE A C 1
ATOM 4256 O O . ILE A 1 518 ? 93.365 -39.958 -105.876 1.00 70.38 518 ILE A O 1
ATOM 4260 N N . PHE A 1 519 ? 93.813 -37.882 -105.186 1.00 66.25 519 PHE A N 1
ATOM 4261 C CA . PHE A 1 519 ? 94.970 -37.713 -106.070 1.00 66.25 519 PHE A CA 1
ATOM 4262 C C . PHE A 1 519 ? 96.107 -38.685 -105.735 1.00 66.25 519 PHE A C 1
ATOM 4264 O O . PHE A 1 519 ? 96.643 -39.311 -106.639 1.00 66.25 519 PHE A O 1
ATOM 4271 N N . THR A 1 520 ? 96.435 -38.886 -104.454 1.00 62.97 520 THR A N 1
ATOM 4272 C CA . THR A 1 520 ? 97.492 -39.830 -104.047 1.00 62.97 520 THR A CA 1
ATOM 4273 C C . THR A 1 520 ? 97.122 -41.297 -104.271 1.00 62.97 520 THR A C 1
ATOM 4275 O O . THR A 1 520 ? 98.018 -42.117 -104.420 1.00 62.97 520 THR A O 1
ATOM 4278 N N . SER A 1 521 ? 95.827 -41.638 -104.309 1.00 63.78 521 SER A N 1
ATOM 4279 C CA . SER A 1 521 ? 95.356 -42.998 -104.634 1.00 63.78 521 SER A CA 1
ATOM 4280 C C . SER A 1 521 ? 95.193 -43.250 -106.137 1.00 63.78 521 SER A C 1
ATOM 4282 O O . SER A 1 521 ? 94.978 -44.389 -106.525 1.00 63.78 521 SER A O 1
ATOM 4284 N N . ALA A 1 522 ? 95.324 -42.218 -106.978 1.00 58.47 522 ALA A N 1
ATOM 4285 C CA . ALA A 1 522 ? 95.342 -42.339 -108.438 1.00 58.47 522 ALA A CA 1
ATOM 4286 C C . ALA A 1 522 ? 96.769 -42.374 -109.031 1.00 58.47 522 ALA A C 1
ATOM 4288 O O . ALA A 1 522 ? 96.922 -42.524 -110.240 1.00 58.47 522 ALA A O 1
ATOM 4289 N N . THR A 1 523 ? 97.809 -42.213 -108.202 1.00 55.19 523 THR A N 1
ATOM 4290 C CA . THR A 1 523 ? 99.230 -42.183 -108.610 1.00 55.19 523 THR A CA 1
ATOM 4291 C C . THR A 1 523 ? 100.083 -43.306 -107.998 1.00 55.19 523 THR A C 1
ATOM 4293 O O . THR A 1 523 ? 101.309 -43.238 -108.055 1.00 55.19 523 THR A O 1
ATOM 4296 N N . LEU A 1 524 ? 99.445 -44.320 -107.411 1.00 46.69 524 LEU A N 1
ATOM 4297 C CA . LEU A 1 524 ? 100.023 -45.594 -106.965 1.00 46.69 524 LEU A CA 1
ATOM 4298 C C . LEU A 1 524 ? 99.252 -46.716 -107.656 1.00 46.69 524 LEU A C 1
ATOM 4300 O O . LEU A 1 524 ? 99.909 -47.697 -108.064 1.00 46.69 524 LEU A O 1
#

pLDDT: mean 79.57, std 18.09, range [26.19, 98.19]

Mean predicted aligned error: 21.69 Å